Protein 6NRQ (pdb70)

CATH classification: 2.60.40.10

Structure (mmCIF, N/CA/C/O backbone):
data_6NRQ
#
_entry.id   6NRQ
#
_cell.length_a   51.011
_cell.length_b   53.551
_cell.length_c   56.685
_cell.angle_alpha   119.68
_cell.angle_beta   103.77
_cell.angle_gamma   92.88
#
_symmetry.space_group_name_H-M   'P 1'
#
loop_
_entity.id
_entity.type
_entity.pdbx_description
1 polymer 'Defective proboscis extension response 10, isoform A'
2 polymer 'Dpr-interacting protein alpha, isoform A'
3 branched alpha-L-fucopyranose-(1-3)-[2-acetamido-2-deoxy-beta-D-glucopyranose-(1-4)][alpha-L-fucopyranose-(1-6)]2-acetamido-2-deoxy-beta-D-glucopyranose
4 branched alpha-D-mannopyranose-(1-3)-beta-D-mannopyranose-(1-4)-2-acetamido-2-deoxy-beta-D-glucopyranose-(1-4)-[alpha-L-fucopyranose-(1-3)][alpha-L-fucopyranose-(1-6)]2-acetamido-2-deoxy-beta-D-glucopyranose
5 non-polymer GLYCEROL
6 non-polymer 2-acetamido-2-deoxy-beta-D-glucopyranose
7 water water
#
loop_
_atom_site.group_PDB
_atom_site.id
_atom_site.type_symbol
_atom_site.label_atom_id
_atom_site.label_alt_id
_atom_site.label_comp_id
_atom_site.label_asym_id
_atom_site.label_entity_id
_atom_site.label_seq_id
_atom_site.pdbx_PDB_ins_code
_atom_site.Cartn_x
_atom_site.Cartn_y
_atom_site.Cartn_z
_atom_site.occupancy
_atom_site.B_iso_or_equiv
_atom_site.auth_seq_id
_atom_site.auth_comp_id
_atom_site.auth_asym_id
_atom_site.auth_atom_id
_atom_site.pdbx_PDB_model_num
ATOM 1 N N . GLY A 1 1 ? 5.614 -11.535 36.865 1.00 87.17 48 GLY A N 1
ATOM 2 C CA . GLY A 1 1 ? 4.862 -11.572 35.625 1.00 85.58 48 GLY A CA 1
ATOM 3 C C . GLY A 1 1 ? 3.938 -12.770 35.504 1.00 87.81 48 GLY A C 1
ATOM 4 O O . GLY A 1 1 ? 3.634 -13.445 36.490 1.00 89.58 48 GLY A O 1
ATOM 5 N N . SER A 1 2 ? 3.489 -13.027 34.278 1.00 87.47 49 SER A N 1
ATOM 6 C CA . SER A 1 2 ? 2.651 -14.185 34.002 1.00 87.36 49 SER A CA 1
ATOM 7 C C . SER A 1 2 ? 3.444 -15.472 34.214 1.00 81.68 49 SER A C 1
ATOM 8 O O . SER A 1 2 ? 4.649 -15.524 33.953 1.00 79.93 49 SER A O 1
ATOM 11 N N . TRP A 1 3 ? 2.765 -16.509 34.711 1.00 79.19 50 TRP A N 1
ATOM 12 C CA . TRP A 1 3 ? 3.419 -17.796 34.923 1.00 72.41 50 TRP A CA 1
ATOM 13 C C . TRP A 1 3 ? 3.960 -18.335 33.603 1.00 70.78 50 TRP A C 1
ATOM 14 O O . TRP A 1 3 ? 3.249 -18.393 32.596 1.00 71.92 50 TRP A O 1
ATOM 25 N N . ASN A 1 4 ? 5.231 -18.713 33.611 1.00 68.10 51 ASN A N 1
ATOM 26 C CA . ASN A 1 4 ? 5.901 -19.262 32.445 1.00 72.47 51 ASN A CA 1
ATOM 27 C C . ASN A 1 4 ? 6.405 -20.663 32.750 1.00 67.20 51 ASN A C 1
ATOM 28 O O . ASN A 1 4 ? 6.680 -21.001 33.904 1.00 82.86 51 ASN A O 1
ATOM 33 N N . GLU A 1 5 ? 6.506 -21.479 31.711 1.00 56.15 52 GLU A N 1
ATOM 34 C CA . GLU A 1 5 ? 7.236 -22.724 31.885 1.00 61.33 52 GLU A CA 1
ATOM 35 C C . GLU A 1 5 ? 8.734 -22.443 31.831 1.00 57.00 52 GLU A C 1
ATOM 36 O O . GLU A 1 5 ? 9.165 -21.449 31.239 1.00 45.33 52 GLU A O 1
ATOM 42 N N . PRO A 1 6 ? 9.549 -23.283 32.463 1.00 46.49 53 PRO A N 1
ATOM 43 C CA . PRO A 1 6 ? 10.972 -22.970 32.562 1.00 42.27 53 PRO A CA 1
ATOM 44 C C . PRO A 1 6 ? 11.676 -23.148 31.229 1.00 39.41 53 PRO A C 1
ATOM 45 O O . PRO A 1 6 ? 11.275 -23.954 30.387 1.00 40.52 53 PRO A O 1
ATOM 49 N N . TYR A 1 7 ? 12.752 -22.394 31.051 1.00 36.25 54 TYR A N 1
ATOM 50 C CA . TYR A 1 7 ? 13.545 -22.528 29.840 1.00 42.17 54 TYR A CA 1
ATOM 51 C C . TYR A 1 7 ? 15.008 -22.292 30.167 1.00 40.61 54 TYR A C 1
ATOM 52 O O . TYR A 1 7 ? 15.343 -21.680 31.184 1.00 36.79 54 TYR A O 1
ATOM 61 N N . PHE A 1 8 ? 15.873 -22.790 29.284 1.00 29.40 55 PHE A N 1
ATOM 62 C CA . PHE A 1 8 ? 17.317 -22.749 29.478 1.00 27.20 55 PHE A CA 1
ATOM 63 C C . PHE A 1 8 ? 17.925 -21.470 28.926 1.00 35.04 55 PHE A C 1
ATOM 64 O O . PHE A 1 8 ? 17.438 -20.890 27.946 1.00 32.56 55 PHE A O 1
ATOM 72 N N . ASP A 1 9 ? 18.994 -21.024 29.573 1.00 28.70 56 ASP A N 1
ATOM 73 C CA . ASP A 1 9 ? 19.878 -20.052 28.943 1.00 30.51 56 ASP A CA 1
ATOM 74 C C . ASP A 1 9 ? 20.669 -20.788 27.872 1.00 33.18 56 ASP A C 1
ATOM 75 O O . ASP A 1 9 ? 21.573 -21.574 28.187 1.00 33.49 56 ASP A O 1
ATOM 80 N N . LEU A 1 10 ? 20.339 -20.532 26.614 1.00 29.25 57 LEU A N 1
ATOM 81 C CA . LEU A 1 10 ? 20.923 -21.283 25.509 1.00 30.60 57 LEU A CA 1
ATOM 82 C C . LEU A 1 10 ? 22.346 -20.844 25.175 1.00 28.85 57 LEU A C 1
ATOM 83 O O . LEU A 1 10 ? 22.930 -21.392 24.233 1.00 30.91 57 LEU A O 1
ATOM 88 N N . THR A 1 11 ? 22.921 -19.889 25.913 1.00 31.37 58 THR A N 1
ATOM 89 C CA . THR A 1 11 ? 24.300 -19.465 25.687 1.00 33.74 58 THR A CA 1
ATOM 90 C C . THR A 1 11 ? 25.286 -20.170 26.601 1.00 34.01 58 THR A C 1
ATOM 91 O O . THR A 1 11 ? 26.481 -19.875 26.541 1.00 34.95 58 THR A O 1
ATOM 95 N N . MET A 1 12 ? 24.818 -21.045 27.471 1.00 32.61 59 MET A N 1
ATOM 96 C CA . MET A 1 12 ? 25.736 -21.733 28.363 1.00 31.92 59 MET A CA 1
ATOM 97 C C . MET A 1 12 ? 26.605 -22.690 27.549 1.00 32.08 59 MET A C 1
ATOM 98 O O . MET A 1 12 ? 26.125 -23.301 26.594 1.00 29.08 59 MET A O 1
ATOM 103 N N . PRO A 1 13 ? 27.883 -22.831 27.895 1.00 34.42 60 PRO A N 1
ATOM 104 C CA . PRO A 1 13 ? 28.760 -23.710 27.108 1.00 36.04 60 PRO A CA 1
ATOM 105 C C . PRO A 1 13 ? 28.261 -25.144 27.123 1.00 30.10 60 PRO A C 1
ATOM 106 O O . PRO A 1 13 ? 27.759 -25.644 28.131 1.00 31.71 60 PRO A O 1
ATOM 110 N N . ARG A 1 14 ? 28.392 -25.806 25.980 1.00 27.80 61 ARG A N 1
ATOM 111 C CA . ARG A 1 14 ? 27.969 -27.192 25.837 1.00 25.18 61 ARG A CA 1
ATOM 112 C C . ARG A 1 14 ? 29.140 -28.136 25.608 1.00 29.91 61 ARG A C 1
ATOM 113 O O . ARG A 1 14 ? 28.931 -29.338 25.399 1.00 30.45 61 ARG A O 1
ATOM 121 N N . ASN A 1 15 ? 30.363 -27.615 25.625 1.00 27.33 62 ASN A N 1
ATOM 122 C CA . ASN A 1 15 ? 31.567 -28.408 25.406 1.00 32.18 62 ASN A CA 1
ATOM 123 C C . ASN A 1 15 ? 32.601 -27.847 26.366 1.00 35.36 62 ASN A C 1
ATOM 124 O O . ASN A 1 15 ? 33.070 -26.718 26.194 1.00 36.22 62 ASN A O 1
ATOM 129 N N . ILE A 1 16 ? 32.913 -28.615 27.393 1.00 32.75 63 ILE A N 1
ATOM 130 C CA . ILE A 1 16 ? 33.712 -28.150 28.518 1.00 35.67 63 ILE A CA 1
ATOM 131 C C . ILE A 1 16 ? 34.905 -29.077 28.650 1.00 33.08 63 ILE A C 1
ATOM 132 O O . ILE A 1 16 ? 34.771 -30.289 28.456 1.00 33.52 63 ILE A O 1
ATOM 137 N N . THR A 1 17 ? 36.071 -28.509 28.955 1.00 37.52 64 THR A N 1
ATOM 138 C CA . THR A 1 17 ? 37.280 -29.287 29.170 1.00 40.67 64 THR A CA 1
ATOM 139 C C . THR A 1 17 ? 37.879 -28.936 30.522 1.00 42.99 64 THR A C 1
ATOM 140 O O . THR A 1 17 ? 37.994 -27.757 30.868 1.00 43.69 64 THR A O 1
ATOM 144 N N . SER A 1 18 ? 38.275 -29.964 31.277 1.00 41.61 65 SER A N 1
ATOM 145 C CA . SER A 1 18 ? 38.756 -29.763 32.637 1.00 39.71 65 SER A CA 1
ATOM 146 C C . SER A 1 18 ? 39.839 -30.785 32.950 1.00 39.43 65 SER A C 1
ATOM 147 O O . SER A 1 18 ? 39.988 -31.794 32.253 1.00 38.32 65 SER A O 1
ATOM 150 N N . LEU A 1 19 ? 40.581 -30.524 34.028 1.00 44.90 66 LEU A N 1
ATOM 151 C CA . LEU A 1 19 ? 41.801 -31.267 34.326 1.00 44.19 66 LEU A CA 1
ATOM 152 C C . LEU A 1 19 ? 41.544 -32.464 35.236 1.00 46.38 66 LEU A C 1
ATOM 153 O O . LEU A 1 19 ? 40.750 -32.394 36.181 1.00 44.78 66 LEU A O 1
ATOM 158 N N . VAL A 1 20 ? 42.216 -33.573 34.916 1.00 47.56 67 VAL A N 1
ATOM 159 C CA . VAL A 1 20 ? 42.264 -34.735 35.789 1.00 49.86 67 VAL A CA 1
ATOM 160 C C . VAL A 1 20 ? 42.642 -34.283 37.187 1.00 45.94 67 VAL A C 1
ATOM 161 O O . VAL A 1 20 ? 43.547 -33.462 37.362 1.00 46.50 67 VAL A O 1
ATOM 165 N N . GLY A 1 21 ? 41.937 -34.798 38.191 1.00 47.50 68 GLY A N 1
ATOM 166 C CA . GLY A 1 21 ? 42.271 -34.499 39.568 1.00 48.40 68 GLY A CA 1
ATOM 167 C C . GLY A 1 21 ? 41.723 -33.193 40.100 1.00 45.77 68 GLY A C 1
ATOM 168 O O . GLY A 1 21 ? 41.852 -32.936 41.302 1.00 49.47 68 GLY A O 1
ATOM 169 N N . LYS A 1 22 ? 41.137 -32.349 39.254 1.00 42.20 69 LYS A N 1
ATOM 170 C CA . LYS A 1 22 ? 40.514 -31.106 39.684 1.00 43.20 69 LYS A CA 1
ATOM 171 C C . LYS A 1 22 ? 39.000 -31.222 39.547 1.00 40.07 69 LYS A C 1
ATOM 172 O O . LYS A 1 22 ? 38.479 -32.143 38.918 1.00 39.82 69 LYS A O 1
ATOM 178 N N . SER A 1 23 ? 38.291 -30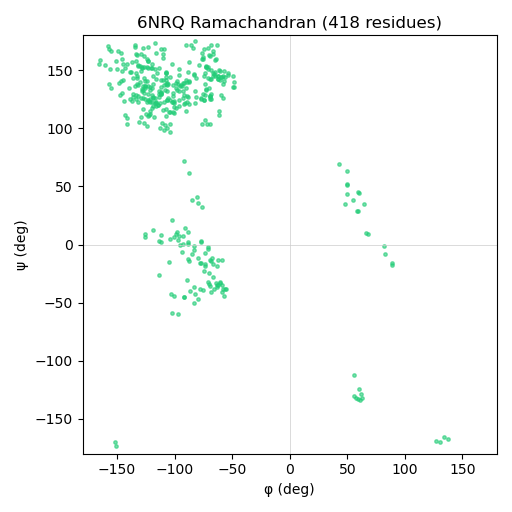.264 40.132 1.00 38.24 70 SER A N 1
ATOM 179 C CA . SER A 1 23 ? 36.844 -30.248 40.010 1.00 37.27 70 SER A CA 1
ATOM 180 C C . SER A 1 23 ? 36.478 -29.819 38.597 1.00 38.71 70 SER A C 1
ATOM 181 O O . SER A 1 23 ? 37.075 -28.887 38.046 1.00 41.30 70 SER A O 1
ATOM 184 N N . ALA A 1 24 ? 35.546 -30.540 37.995 1.00 35.31 71 ALA A N 1
ATOM 185 C CA . ALA A 1 24 ? 34.895 -30.115 36.762 1.00 34.88 71 ALA A CA 1
ATOM 186 C C . ALA A 1 24 ? 33.550 -29.501 37.116 1.00 35.34 71 ALA A C 1
ATOM 187 O O . ALA A 1 24 ? 32.811 -30.049 37.942 1.00 38.11 71 ALA A O 1
ATOM 189 N N . TYR A 1 25 ? 33.239 -28.357 36.507 1.00 30.82 72 TYR A N 1
ATOM 190 C CA . TYR A 1 25 ? 31.981 -27.658 36.760 1.00 32.72 72 TYR A CA 1
ATOM 191 C C . TYR A 1 25 ? 31.175 -27.622 35.470 1.00 33.18 72 TYR A C 1
ATOM 192 O O . TYR A 1 25 ? 31.658 -27.120 34.453 1.00 32.88 72 TYR A O 1
ATOM 201 N N . LEU A 1 26 ? 29.972 -28.175 35.510 1.00 30.80 73 LEU A N 1
ATOM 202 C CA . LEU A 1 26 ? 29.056 -28.165 34.376 1.00 33.61 73 LEU A CA 1
ATOM 203 C C . LEU A 1 26 ? 27.876 -27.281 34.742 1.00 36.46 73 LEU A C 1
ATOM 204 O O . LEU A 1 26 ? 27.192 -27.539 35.740 1.00 31.70 73 LEU A O 1
ATOM 209 N N . GLY A 1 27 ? 27.640 -26.250 33.942 1.00 36.32 74 GLY A N 1
ATOM 210 C CA . GLY A 1 27 ? 26.674 -25.216 34.263 1.00 33.15 74 GLY A CA 1
ATOM 211 C C . GLY A 1 27 ? 25.386 -25.343 33.469 1.00 33.55 74 GLY A C 1
ATOM 212 O O . GLY A 1 27 ? 25.397 -25.687 32.288 1.00 31.84 74 GLY A O 1
ATOM 213 N N . CYS A 1 28 ? 24.288 -25.012 34.131 1.00 29.18 75 CYS A N 1
ATOM 214 C CA . CYS A 1 28 ? 22.955 -25.053 33.557 1.00 38.74 75 CYS A CA 1
ATOM 215 C C . CYS A 1 28 ? 22.186 -23.874 34.136 1.00 32.04 75 CYS A C 1
ATOM 216 O O . CYS A 1 28 ? 22.123 -23.750 35.361 1.00 31.06 75 CYS A O 1
ATOM 219 N N . ARG A 1 29 ? 21.635 -22.988 33.297 1.00 29.03 76 ARG A N 1
ATOM 220 C CA . ARG A 1 29 ? 20.850 -21.867 33.822 1.00 26.55 76 ARG A CA 1
ATOM 221 C C . ARG A 1 29 ? 19.392 -22.011 33.392 1.00 36.36 76 ARG A C 1
ATOM 222 O O . ARG A 1 29 ? 19.090 -22.026 32.194 1.00 32.21 76 ARG A O 1
ATOM 230 N N . VAL A 1 30 ? 18.495 -22.104 34.368 1.00 38.62 77 VAL A N 1
ATOM 231 C CA . VAL A 1 30 ? 17.070 -22.322 34.119 1.00 33.77 77 VAL A CA 1
ATOM 232 C C . VAL A 1 30 ? 16.302 -21.108 34.619 1.00 33.21 77 VAL A C 1
ATOM 233 O O . VAL A 1 30 ? 16.410 -20.741 35.792 1.00 35.15 77 VAL A O 1
ATOM 237 N N . LYS A 1 31 ? 15.544 -20.478 33.729 1.00 31.53 78 LYS A N 1
ATOM 238 C CA . LYS A 1 31 ? 14.692 -19.350 34.080 1.00 36.70 78 LYS A CA 1
ATOM 239 C C . LYS A 1 31 ? 13.269 -19.833 34.345 1.00 40.75 78 LYS A C 1
ATOM 240 O O . LYS A 1 31 ? 12.791 -20.773 33.710 1.00 37.17 78 LYS A O 1
ATOM 246 N N . HIS A 1 32 ? 12.594 -19.184 35.291 1.00 41.80 79 HIS A N 1
ATOM 247 C CA . HIS A 1 32 ? 11.191 -19.485 35.582 1.00 45.98 79 HIS A CA 1
ATOM 248 C C . HIS A 1 32 ? 11.000 -20.945 35.992 1.00 43.70 79 HIS A C 1
ATOM 249 O O . HIS A 1 32 ? 10.089 -21.629 35.518 1.00 41.17 79 HIS A O 1
ATOM 256 N N . LEU A 1 33 ? 11.877 -21.430 36.875 1.00 43.29 80 LEU A N 1
ATOM 257 C CA . LEU A 1 33 ? 11.802 -22.834 37.278 1.00 39.05 80 LEU A CA 1
ATOM 258 C C . LEU A 1 33 ? 10.444 -23.171 37.885 1.00 39.94 80 LEU A C 1
ATOM 259 O O . LEU A 1 33 ? 9.913 -24.264 37.661 1.00 41.63 80 LEU A O 1
ATOM 264 N N . GLY A 1 34 ? 9.870 -22.252 38.658 1.00 39.13 81 GLY A N 1
ATOM 265 C CA . GLY A 1 34 ? 8.577 -22.516 39.263 1.00 40.95 81 GLY A CA 1
ATOM 266 C C . GLY A 1 34 ? 8.648 -23.705 40.197 1.00 45.63 81 GLY A C 1
ATOM 267 O O . GLY A 1 34 ? 9.524 -23.792 41.067 1.00 43.23 81 GLY A O 1
ATOM 268 N N . ASN A 1 35 ? 7.729 -24.650 40.001 1.00 42.76 82 ASN A N 1
ATOM 269 C CA . ASN A 1 35 ? 7.608 -25.833 40.844 1.00 36.80 82 ASN A CA 1
ATOM 270 C C . ASN A 1 35 ? 8.323 -27.048 40.272 1.00 32.19 82 ASN A C 1
ATOM 271 O O . ASN A 1 35 ? 8.165 -28.148 40.804 1.00 40.55 82 ASN A O 1
ATOM 276 N N . LYS A 1 36 ? 9.079 -26.882 39.193 1.00 29.64 83 LYS A N 1
ATOM 277 C CA . LYS A 1 36 ? 9.813 -27.983 38.600 1.00 29.65 83 LYS A CA 1
ATOM 278 C C . LYS A 1 36 ? 11.129 -28.187 39.348 1.00 28.56 83 LYS A C 1
ATOM 279 O O . LYS A 1 36 ? 11.480 -27.438 40.257 1.00 32.20 83 LYS A O 1
ATOM 285 N N . THR A 1 37 ? 11.855 -29.222 38.966 1.00 25.77 84 THR A N 1
ATOM 286 C CA . THR A 1 37 ? 13.194 -29.438 39.497 1.00 33.38 84 THR A CA 1
ATOM 287 C C . THR A 1 37 ? 14.189 -29.524 38.349 1.00 33.05 84 THR A C 1
ATOM 288 O O . THR A 1 37 ? 13.827 -29.775 37.198 1.00 30.66 84 THR A O 1
ATOM 292 N N . VAL A 1 38 ? 15.458 -29.303 38.678 1.00 27.06 85 VAL A N 1
ATOM 293 C CA . VAL A 1 38 ? 16.552 -29.391 37.725 1.00 28.21 85 VAL A CA 1
ATOM 294 C C . VAL A 1 38 ? 17.437 -30.553 38.131 1.00 29.83 85 VAL A C 1
ATOM 295 O O . VAL A 1 38 ? 17.995 -30.564 39.237 1.00 29.88 85 VAL A O 1
ATOM 299 N N . ALA A 1 39 ? 17.580 -31.528 37.237 1.00 27.73 86 ALA A N 1
ATOM 300 C CA . ALA A 1 39 ? 18.348 -32.732 37.533 1.00 29.73 86 ALA A CA 1
ATOM 301 C C . ALA A 1 39 ? 19.553 -32.854 36.609 1.00 28.84 86 ALA A C 1
ATOM 302 O O . ALA A 1 39 ? 19.527 -32.397 35.463 1.00 27.25 86 ALA A O 1
ATOM 304 N N . TRP A 1 40 ? 20.618 -33.490 37.105 1.00 24.79 87 TRP A N 1
ATOM 305 C CA . TRP A 1 40 ? 21.766 -33.830 36.277 1.00 24.05 87 TRP A CA 1
ATOM 306 C C . TRP A 1 40 ? 21.876 -35.341 36.145 1.00 25.46 87 TRP A C 1
ATOM 307 O O . TRP A 1 40 ? 21.827 -36.070 37.150 1.00 25.21 87 TRP A O 1
ATOM 318 N N . ILE A 1 41 ? 22.060 -35.801 34.906 1.00 22.75 88 ILE A N 1
ATOM 319 C CA . ILE A 1 41 ? 22.078 -37.218 34.560 1.00 26.50 88 ILE A CA 1
ATOM 320 C C . ILE A 1 41 ? 23.280 -37.486 33.672 1.00 26.67 88 ILE A C 1
ATOM 321 O O . ILE A 1 41 ? 23.658 -36.650 32.845 1.00 29.29 88 ILE A O 1
ATOM 326 N N . ARG A 1 42 ? 23.881 -38.663 33.835 1.00 26.36 89 ARG A N 1
ATOM 327 C CA . ARG A 1 42 ? 25.055 -39.053 33.069 1.00 25.91 89 ARG A CA 1
ATOM 328 C C . ARG A 1 42 ? 24.594 -39.893 31.878 1.00 32.53 89 ARG A C 1
ATOM 329 O O . ARG A 1 42 ? 23.894 -40.896 32.064 1.00 27.56 89 ARG A O 1
ATOM 337 N N . HIS A 1 43 ? 24.964 -39.475 30.654 1.00 27.61 90 HIS A N 1
ATOM 338 C CA . HIS A 1 43 ? 24.391 -40.105 29.465 1.00 27.08 90 HIS A CA 1
ATOM 339 C C . HIS A 1 43 ? 24.865 -41.536 29.284 1.00 29.34 90 HIS A C 1
ATOM 340 O O . HIS A 1 43 ? 24.105 -42.383 28.804 1.00 36.59 90 HIS A O 1
ATOM 347 N N . ARG A 1 44 ? 26.117 -41.830 29.620 1.00 28.47 91 ARG A N 1
ATOM 348 C CA . ARG A 1 44 ? 26.658 -43.111 29.168 1.00 31.19 91 ARG A CA 1
ATOM 349 C C . ARG A 1 44 ? 25.916 -44.291 29.783 1.00 31.93 91 ARG A C 1
ATOM 350 O O . ARG A 1 44 ? 25.765 -45.333 29.135 1.00 32.81 91 ARG A O 1
ATOM 358 N N . ASP A 1 45 ? 25.431 -44.152 31.018 1.00 29.93 92 ASP A N 1
ATOM 359 C CA . ASP A 1 45 ? 24.686 -45.228 31.656 1.00 30.68 92 ASP A CA 1
ATOM 360 C C . ASP A 1 45 ? 23.322 -44.772 32.163 1.00 29.32 92 ASP A C 1
ATOM 361 O O . ASP A 1 45 ? 22.618 -45.563 32.802 1.00 34.26 92 ASP A O 1
ATOM 366 N N . LEU A 1 46 ? 22.914 -43.536 31.866 1.00 27.00 93 LEU A N 1
ATOM 367 C CA . LEU A 1 46 ? 21.659 -42.956 32.370 1.00 27.64 93 LEU A CA 1
ATOM 368 C C . LEU A 1 46 ? 21.616 -42.914 33.899 1.00 30.29 93 LEU A C 1
ATOM 369 O O . LEU A 1 46 ? 20.533 -42.947 34.501 1.00 30.04 93 LEU A O 1
ATOM 374 N N . HIS A 1 47 ? 22.778 -42.804 34.553 1.00 29.86 94 HIS A N 1
ATOM 375 C CA . HIS A 1 47 ? 22.787 -42.713 36.013 1.00 26.25 94 HIS A CA 1
ATOM 376 C C . HIS A 1 47 ? 22.317 -41.327 36.434 1.00 21.53 94 HIS A C 1
ATOM 377 O O . HIS A 1 47 ? 22.882 -40.312 36.001 1.00 24.84 94 HIS A O 1
ATOM 384 N N . ILE A 1 48 ? 21.283 -41.286 37.275 1.00 23.39 95 ILE A N 1
ATOM 385 C CA . ILE A 1 48 ? 20.858 -40.042 37.909 1.00 23.40 95 ILE A CA 1
ATOM 386 C C . ILE A 1 48 ? 21.924 -39.595 38.896 1.00 29.01 95 ILE A C 1
ATOM 387 O O . ILE A 1 48 ? 22.361 -40.379 39.754 1.00 30.48 95 ILE A O 1
ATOM 392 N N . LEU A 1 49 ? 22.339 -38.325 38.802 1.00 24.47 96 LEU A N 1
ATOM 393 C CA . LEU A 1 49 ? 23.370 -37.807 39.709 1.00 30.17 96 LEU A CA 1
ATOM 394 C C . LEU A 1 49 ? 22.761 -36.950 40.811 1.00 31.00 96 LEU A C 1
ATOM 395 O O . LEU A 1 49 ? 22.901 -37.263 41.996 1.00 24.76 96 LEU A O 1
ATOM 400 N N . THR A 1 50 ? 22.057 -35.883 40.436 1.00 25.41 97 THR A N 1
ATOM 401 C CA . THR A 1 50 ? 21.486 -34.931 41.378 1.00 27.91 97 THR A CA 1
ATOM 402 C C . THR A 1 50 ? 20.088 -34.531 40.914 1.00 29.21 97 THR A C 1
ATOM 403 O O . THR A 1 50 ? 19.799 -34.509 39.716 1.00 28.65 97 THR A O 1
ATOM 407 N N . VAL A 1 51 ? 19.216 -34.232 41.873 1.00 25.61 98 VAL A N 1
ATOM 408 C CA . VAL A 1 51 ? 17.924 -33.602 41.596 1.00 26.71 98 VAL A CA 1
ATOM 409 C C . VAL A 1 51 ? 17.834 -32.382 42.496 1.00 30.33 98 VAL A C 1
ATOM 410 O O . VAL A 1 51 ? 17.837 -32.520 43.724 1.00 33.40 98 VAL A O 1
ATOM 414 N N . GLY A 1 52 ? 17.770 -31.194 41.894 1.00 25.66 99 GLY A N 1
ATOM 415 C CA . GLY A 1 52 ? 17.992 -29.994 42.692 1.00 29.37 99 GLY A CA 1
ATOM 416 C C . GLY A 1 52 ? 19.375 -30.099 43.336 1.00 31.24 99 GLY A C 1
ATOM 417 O O . GLY A 1 52 ? 20.364 -30.436 42.677 1.00 28.95 99 GLY A O 1
ATOM 418 N N . THR A 1 53 ? 19.456 -29.837 44.641 1.00 32.80 100 THR A N 1
ATOM 419 C CA . THR A 1 53 ? 20.715 -29.980 45.363 1.00 32.98 100 THR A CA 1
ATOM 420 C C . THR A 1 53 ? 20.810 -31.302 46.115 1.00 35.54 100 THR A C 1
ATOM 421 O O . THR A 1 53 ? 21.739 -31.482 46.912 1.00 32.15 100 THR A O 1
ATOM 425 N N . TYR A 1 54 ? 19.866 -32.217 45.889 1.00 33.27 101 TYR A N 1
ATOM 426 C CA . TYR A 1 54 ? 19.921 -33.564 46.450 1.00 34.30 101 TYR A CA 1
ATOM 427 C C . TYR A 1 54 ? 20.812 -34.444 45.585 1.00 34.72 101 TYR A C 1
ATOM 428 O O . TYR A 1 54 ? 20.659 -34.472 44.361 1.00 28.38 101 TYR A O 1
ATOM 437 N N . THR A 1 55 ? 21.736 -35.173 46.210 1.00 31.54 102 THR A N 1
ATOM 438 C CA . THR A 1 55 ? 22.615 -36.076 45.473 1.00 28.25 102 THR A CA 1
ATOM 439 C C . THR A 1 55 ? 22.064 -37.494 45.571 1.00 32.59 102 THR A C 1
ATOM 440 O O . THR A 1 55 ? 21.957 -38.046 46.673 1.00 29.37 102 THR A O 1
ATOM 444 N N . TYR A 1 56 ? 21.693 -38.069 44.419 1.00 28.34 103 TYR A N 1
ATOM 445 C CA . TYR A 1 56 ? 21.232 -39.455 44.376 1.00 25.87 103 TYR A CA 1
ATOM 446 C C . TYR A 1 56 ? 22.404 -40.434 44.309 1.00 27.85 103 TYR A C 1
ATOM 447 O O . TYR A 1 56 ? 22.473 -41.388 45.095 1.00 30.47 103 TYR A O 1
ATOM 456 N N . THR A 1 57 ? 23.340 -40.204 43.386 1.00 25.38 104 THR A N 1
ATOM 457 C CA . THR A 1 57 ? 24.513 -41.058 43.285 1.00 27.87 104 THR A CA 1
ATOM 458 C C . THR A 1 57 ? 25.223 -41.148 44.632 1.00 30.00 104 THR A C 1
ATOM 459 O O . THR A 1 57 ? 25.212 -40.208 45.433 1.00 29.82 104 THR A O 1
ATOM 463 N N . THR A 1 58 ? 25.796 -42.312 44.915 1.00 26.39 105 THR A N 1
ATOM 464 C CA . THR A 1 58 ? 26.659 -42.441 46.092 1.00 27.49 105 THR A CA 1
ATOM 465 C C . THR A 1 58 ? 28.134 -42.311 45.738 1.00 29.83 105 THR A C 1
ATOM 466 O O . THR A 1 58 ? 28.987 -42.449 46.617 1.00 31.33 105 THR A O 1
ATOM 470 N N . ASP A 1 59 ? 28.459 -42.024 44.482 1.00 32.19 106 ASP A N 1
ATOM 471 C CA . ASP A 1 59 ? 29.792 -41.516 44.163 1.00 40.70 106 ASP A CA 1
ATOM 472 C C . ASP A 1 59 ? 29.865 -40.113 44.748 1.00 35.54 106 ASP A C 1
ATOM 473 O O . ASP A 1 59 ? 29.279 -39.167 44.209 1.00 35.41 106 ASP A O 1
ATOM 478 N N . GLN A 1 60 ? 30.566 -39.980 45.872 1.00 31.83 107 GLN A N 1
ATOM 479 C CA . GLN A 1 60 ? 30.517 -38.749 46.652 1.00 29.96 107 GLN A CA 1
ATOM 480 C C . GLN A 1 60 ? 31.220 -37.585 45.972 1.00 32.51 107 GLN A C 1
ATOM 481 O O . GLN A 1 60 ? 31.222 -36.481 46.527 1.00 34.30 107 GLN A O 1
ATOM 487 N N . ARG A 1 61 ? 31.821 -37.791 44.799 1.00 29.16 108 ARG A N 1
ATOM 488 C CA . ARG A 1 61 ? 32.450 -36.684 44.083 1.00 30.70 108 ARG A CA 1
ATOM 489 C C . ARG A 1 61 ? 31.437 -35.739 43.433 1.00 34.35 108 ARG A C 1
ATOM 490 O O . ARG A 1 61 ? 31.795 -34.603 43.096 1.00 35.47 108 ARG A O 1
ATOM 498 N N . PHE A 1 62 ? 30.194 -36.169 43.245 1.00 30.63 109 PHE A N 1
ATOM 499 C CA . PHE A 1 62 ? 29.197 -35.359 42.558 1.00 32.73 109 PHE A CA 1
ATOM 500 C C . PHE A 1 62 ? 28.437 -34.494 43.551 1.00 36.05 109 PHE A C 1
ATOM 501 O O . PHE A 1 62 ? 27.984 -34.987 44.593 1.00 37.76 109 PHE A O 1
ATOM 509 N N . GLN A 1 63 ? 28.262 -33.218 43.203 1.00 34.03 110 GLN A N 1
ATOM 510 C CA . GLN A 1 63 ? 27.471 -32.307 44.025 1.00 31.89 110 GLN A CA 1
ATOM 511 C C . GLN A 1 63 ? 26.941 -31.196 43.139 1.00 29.88 110 GLN A C 1
ATOM 512 O O . GLN A 1 63 ? 27.691 -30.641 42.332 1.00 32.68 110 GLN A O 1
ATOM 518 N N . THR A 1 64 ? 25.664 -30.862 43.282 1.00 29.51 111 THR A N 1
ATOM 519 C CA . THR A 1 64 ? 25.085 -29.767 42.505 1.00 29.41 111 THR A CA 1
ATOM 520 C C . THR A 1 64 ? 24.758 -28.613 43.438 1.00 34.92 111 THR A C 1
ATOM 521 O O . THR A 1 64 ? 24.191 -28.816 44.519 1.00 32.02 111 THR A O 1
ATOM 525 N N . SER A 1 65 ? 25.185 -27.420 43.046 1.00 36.46 112 SER A N 1
ATOM 526 C CA . SER A 1 65 ? 24.988 -26.211 43.822 1.00 35.47 112 SER A CA 1
ATOM 527 C C . SER A 1 65 ? 24.078 -25.273 43.044 1.00 37.30 112 SER A C 1
ATOM 528 O O . SER A 1 65 ? 24.100 -25.245 41.814 1.00 33.12 112 SER A O 1
ATOM 531 N N . TYR A 1 66 ? 23.281 -24.501 43.766 1.00 38.28 113 TYR A N 1
ATOM 532 C CA . TYR A 1 66 ? 22.372 -23.546 43.154 1.00 41.21 113 TYR A CA 1
ATOM 533 C C . TYR A 1 66 ? 22.892 -22.147 43.438 1.00 45.01 113 TYR A C 1
ATOM 534 O O . TYR A 1 66 ? 23.075 -21.780 44.597 1.00 39.75 113 TYR A O 1
ATOM 543 N N . HIS A 1 67 ? 23.135 -21.377 42.383 1.00 43.66 114 HIS A N 1
ATOM 544 C CA . HIS A 1 67 ? 23.567 -19.987 42.504 1.00 46.06 114 HIS A CA 1
ATOM 545 C C . HIS A 1 67 ? 22.382 -19.110 42.112 1.00 50.72 114 HIS A C 1
ATOM 546 O O . HIS A 1 67 ? 22.114 -18.909 40.924 1.00 50.21 114 HIS A O 1
ATOM 553 N N . ARG A 1 68 ? 21.681 -18.584 43.123 1.00 56.05 115 ARG A N 1
ATOM 554 C CA . ARG A 1 68 ? 20.383 -17.952 42.901 1.00 60.26 115 ARG A CA 1
ATOM 555 C C . ARG A 1 68 ? 20.489 -16.665 42.090 1.00 62.72 115 ARG A C 1
ATOM 556 O O . ARG A 1 68 ? 19.535 -16.297 41.395 1.00 71.86 115 ARG A O 1
ATOM 564 N N . ASP A 1 69 ? 21.622 -15.966 42.165 1.00 57.67 116 ASP A N 1
ATOM 565 C CA . ASP A 1 69 ? 21.740 -14.688 41.476 1.00 61.24 116 ASP A CA 1
ATOM 566 C C . ASP A 1 69 ? 21.798 -14.849 39.965 1.00 60.87 116 ASP A C 1
ATOM 567 O O . ASP A 1 69 ? 21.445 -13.916 39.238 1.00 63.27 116 ASP A O 1
ATOM 572 N N . ILE A 1 70 ? 22.223 -16.013 39.481 1.00 55.58 117 ILE A N 1
ATOM 573 C CA . ILE A 1 70 ? 22.348 -16.289 38.060 1.00 51.88 117 ILE A CA 1
ATOM 574 C C . ILE A 1 70 ? 21.453 -17.441 37.628 1.00 47.08 117 ILE A C 1
ATOM 575 O O . ILE A 1 70 ? 21.615 -17.967 36.523 1.00 39.08 117 ILE A O 1
ATOM 580 N N . ASP A 1 71 ? 20.517 -17.853 38.488 1.00 40.77 118 ASP A N 1
ATOM 581 C CA . ASP A 1 71 ? 19.652 -19.003 38.227 1.00 41.00 118 ASP A CA 1
ATOM 582 C C . ASP A 1 71 ? 20.432 -20.223 37.749 1.00 38.56 118 ASP A C 1
ATOM 583 O O . ASP A 1 71 ? 19.930 -20.992 36.925 1.00 32.47 118 ASP A O 1
ATOM 588 N N . GLU A 1 72 ? 21.657 -20.433 38.242 1.00 36.65 119 GLU A N 1
ATOM 589 C CA . GLU A 1 72 ? 22.476 -21.517 37.721 1.00 31.95 119 GLU A CA 1
ATOM 590 C C . GLU A 1 72 ? 22.464 -22.734 38.645 1.00 34.34 119 GLU A C 1
ATOM 591 O O . GLU A 1 72 ? 22.564 -22.607 39.866 1.00 31.33 119 GLU A O 1
ATOM 597 N N . TRP A 1 73 ? 22.343 -23.917 38.044 1.00 31.39 120 TRP A N 1
ATOM 598 C CA . TRP A 1 73 ? 22.483 -25.197 38.735 1.00 31.55 120 TRP A CA 1
ATOM 599 C C . TRP A 1 73 ? 23.769 -25.810 38.205 1.00 34.55 120 TRP A C 1
ATOM 600 O O . TRP A 1 73 ? 23.804 -26.286 37.067 1.00 35.46 120 TRP A O 1
ATOM 611 N N . THR A 1 74 ? 24.832 -25.777 39.026 1.00 29.91 121 THR A N 1
ATOM 612 C CA . THR A 1 74 ? 26.174 -26.157 38.594 1.00 31.06 121 THR A CA 1
ATOM 613 C C . THR A 1 74 ? 26.504 -27.531 39.162 1.00 31.85 121 THR A C 1
ATOM 614 O O . THR A 1 74 ? 26.628 -27.693 40.382 1.00 30.80 121 THR A O 1
ATOM 618 N N . LEU A 1 75 ? 26.646 -28.516 38.276 1.00 30.47 122 LEU A N 1
ATOM 619 C CA . LEU A 1 75 ? 27.135 -29.830 38.674 1.00 30.35 122 LEU A CA 1
ATOM 620 C C . LEU A 1 75 ? 28.650 -29.775 38.859 1.00 31.06 122 LEU A C 1
ATOM 621 O O . LEU A 1 75 ? 29.377 -29.351 37.956 1.00 33.73 122 LEU A O 1
ATOM 626 N N . GLN A 1 76 ? 29.128 -30.192 40.033 1.00 28.60 123 GLN A N 1
ATOM 627 C CA . GLN A 1 76 ? 30.556 -30.285 40.303 1.00 30.78 123 GLN A CA 1
ATOM 628 C C . GLN A 1 76 ? 30.940 -31.761 40.308 1.00 30.33 123 GLN A C 1
ATOM 629 O O . GLN A 1 76 ? 30.328 -32.559 41.031 1.00 31.95 123 GLN A O 1
ATOM 635 N N . ILE A 1 77 ? 31.913 -32.131 39.476 1.00 27.19 124 ILE A N 1
ATOM 636 C CA . ILE A 1 77 ? 32.535 -33.450 39.554 1.00 30.97 124 ILE A CA 1
ATOM 637 C C . ILE A 1 77 ? 33.895 -33.252 40.216 1.00 34.77 124 ILE A C 1
ATOM 638 O O . ILE A 1 77 ? 34.879 -32.882 39.560 1.00 33.43 124 ILE A O 1
ATOM 643 N N . LYS A 1 78 ? 33.954 -33.480 41.529 1.00 32.93 125 LYS A N 1
ATOM 644 C CA . LYS A 1 78 ? 35.212 -33.336 42.235 1.00 32.69 125 LYS A CA 1
ATOM 645 C C . LYS A 1 78 ? 36.185 -34.402 41.763 1.00 37.46 125 LYS A C 1
ATOM 646 O O . LYS A 1 78 ? 35.782 -35.501 41.371 1.00 33.94 125 LYS A O 1
ATOM 652 N N . TRP A 1 79 ? 37.471 -34.050 41.768 1.00 35.26 126 TRP A N 1
ATOM 653 C CA . TRP A 1 79 ? 38.543 -35.007 41.506 1.00 39.87 126 TRP A CA 1
ATOM 654 C C . TRP A 1 79 ? 38.227 -35.781 40.230 1.00 38.15 126 TRP A C 1
ATOM 655 O O . TRP A 1 79 ? 38.165 -37.012 40.208 1.00 43.76 126 TRP A O 1
ATOM 666 N N . ALA A 1 80 ? 37.948 -35.034 39.165 1.00 34.17 127 ALA A N 1
ATOM 667 C CA . ALA A 1 80 ? 37.461 -35.656 37.950 1.00 33.79 127 ALA A CA 1
ATOM 668 C C . ALA A 1 80 ? 38.537 -36.548 37.341 1.00 34.83 127 ALA A C 1
ATOM 669 O O . ALA A 1 80 ? 39.742 -36.296 37.465 1.00 36.93 127 ALA A O 1
ATOM 671 N N . GLN A 1 81 ? 38.088 -37.628 36.712 1.00 38.28 128 GLN A N 1
ATOM 672 C CA . GLN A 1 81 ? 38.969 -38.593 36.075 1.00 44.59 128 GLN A CA 1
ATOM 673 C C . GLN A 1 81 ? 38.597 -38.721 34.605 1.00 42.05 128 GLN A C 1
ATOM 674 O O . GLN A 1 81 ? 37.561 -38.220 34.151 1.00 38.03 128 GLN A O 1
ATOM 680 N N . GLN A 1 82 ? 39.460 -39.416 33.862 1.00 42.12 129 GLN A N 1
ATOM 681 C CA . GLN A 1 82 ? 39.222 -39.570 32.431 1.00 43.64 129 GLN A CA 1
ATOM 682 C C . GLN A 1 82 ? 37.943 -40.340 32.170 1.00 43.88 129 GLN A C 1
ATOM 683 O O . GLN A 1 82 ? 37.224 -40.050 31.211 1.00 35.94 129 GLN A O 1
ATOM 689 N N . ARG A 1 83 ? 37.646 -41.338 33.008 1.00 44.87 130 ARG A N 1
ATOM 690 C CA . ARG A 1 83 ? 36.389 -42.068 32.865 1.00 42.20 130 ARG A CA 1
ATOM 691 C C . ARG A 1 83 ? 35.157 -41.191 33.065 1.00 35.80 130 ARG A C 1
ATOM 692 O O . ARG A 1 83 ? 34.050 -41.630 32.745 1.00 37.37 130 ARG A O 1
ATOM 700 N N . ASP A 1 84 ? 35.302 -39.980 33.595 1.00 35.02 131 ASP A N 1
ATOM 701 C CA . ASP A 1 84 ? 34.155 -39.104 33.750 1.00 29.84 131 ASP A CA 1
ATOM 702 C C . ASP A 1 84 ? 33.850 -38.298 32.495 1.00 31.45 131 ASP A C 1
ATOM 703 O O . ASP A 1 84 ? 32.832 -37.600 32.462 1.00 29.80 131 ASP A O 1
ATOM 708 N N . ALA A 1 85 ? 34.725 -38.339 31.498 1.00 32.78 132 ALA A N 1
ATOM 709 C CA . ALA A 1 85 ? 34.447 -37.632 30.251 1.00 29.95 132 ALA A CA 1
ATOM 710 C C . ALA A 1 85 ? 33.188 -38.195 29.597 1.00 35.33 132 ALA A C 1
ATOM 711 O O . ALA A 1 85 ? 32.865 -39.377 29.737 1.00 38.85 132 ALA A O 1
ATOM 713 N N . GLY A 1 86 ? 32.483 -37.345 28.872 1.00 31.40 133 GLY A N 1
ATOM 714 C CA . GLY A 1 86 ? 31.315 -37.751 28.127 1.00 27.49 133 GLY A CA 1
ATOM 715 C C . GLY A 1 86 ? 30.199 -36.768 28.345 1.00 25.79 133 GLY A C 1
ATOM 716 O O . GLY A 1 86 ? 30.400 -35.666 28.854 1.00 28.88 133 GLY A O 1
ATOM 717 N N . VAL A 1 87 ? 29.008 -37.158 27.965 1.00 26.65 134 VAL A N 1
ATOM 718 C CA . VAL A 1 87 ? 27.881 -36.231 27.951 1.00 23.40 134 VAL A CA 1
ATOM 719 C C . VAL A 1 87 ? 27.071 -36.346 29.235 1.00 23.94 134 VAL A C 1
ATOM 720 O O . VAL A 1 87 ? 26.746 -37.443 29.701 1.00 28.59 134 VAL A O 1
ATOM 724 N N . TYR A 1 88 ? 26.697 -35.188 29.775 1.00 25.35 135 TYR A N 1
ATOM 725 C CA . TYR A 1 88 ? 25.825 -35.055 30.928 1.00 22.42 135 TYR A CA 1
ATOM 726 C C . TYR A 1 88 ? 24.650 -34.180 30.519 1.00 29.44 135 TYR A C 1
ATOM 727 O O . TYR A 1 88 ? 24.776 -33.343 29.627 1.00 29.78 135 TYR A O 1
ATOM 736 N N . GLU A 1 89 ? 23.509 -34.364 31.171 1.00 22.97 136 GLU A N 1
ATOM 737 C CA . GLU A 1 89 ? 22.299 -33.648 30.784 1.00 28.04 136 GLU A CA 1
ATOM 738 C C . GLU A 1 89 ? 21.728 -32.937 31.994 1.00 26.15 136 GLU A C 1
ATOM 739 O O . GLU A 1 89 ? 21.566 -33.543 33.056 1.00 25.84 136 GLU A O 1
ATOM 745 N N . CYS A 1 90 ? 21.436 -31.655 31.825 1.00 31.01 137 CYS A N 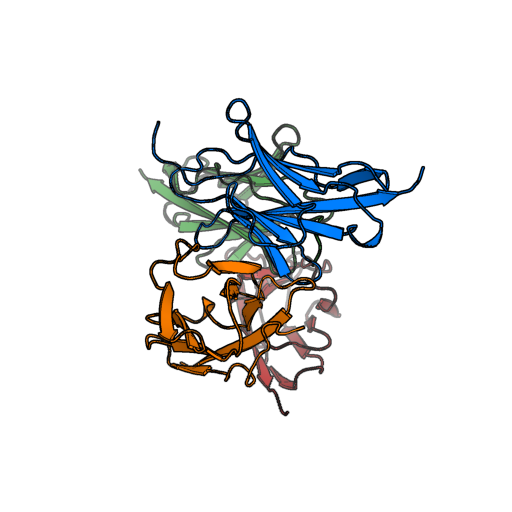1
ATOM 746 C CA . CYS A 1 90 ? 20.599 -30.904 32.745 1.00 33.57 137 CYS A CA 1
ATOM 747 C C . CYS A 1 90 ? 19.144 -31.036 32.302 1.00 29.06 137 CYS A C 1
ATOM 748 O O . CYS A 1 90 ? 18.821 -30.801 31.130 1.00 23.81 137 CYS A O 1
ATOM 751 N N . GLN A 1 91 ? 18.278 -31.433 33.220 1.00 24.11 138 GLN A N 1
ATOM 752 C CA . GLN A 1 91 ? 16.934 -31.876 32.857 1.00 29.01 138 GLN A CA 1
ATOM 753 C C . GLN A 1 91 ? 15.885 -31.191 33.735 1.00 31.12 138 GLN A C 1
ATOM 754 O O . GLN A 1 91 ? 15.926 -31.312 34.964 1.00 28.62 138 GLN A O 1
ATOM 760 N N . ILE A 1 92 ? 14.942 -30.492 33.114 1.00 28.19 139 ILE A N 1
ATOM 761 C CA . ILE A 1 92 ? 13.827 -29.869 33.827 1.00 25.79 139 ILE A CA 1
ATOM 762 C C . ILE A 1 92 ? 12.641 -30.814 33.752 1.00 27.31 139 ILE A C 1
ATOM 763 O O . ILE A 1 92 ? 12.268 -31.262 32.659 1.00 28.31 139 ILE A O 1
ATOM 768 N N . SER A 1 93 ? 12.005 -31.053 34.894 1.00 25.38 140 SER A N 1
ATOM 769 C CA . SER A 1 93 ? 10.951 -32.054 35.035 1.00 26.75 140 SER A CA 1
ATOM 770 C C . SER A 1 93 ? 9.586 -31.661 34.461 1.00 31.43 140 SER A C 1
ATOM 771 O O . SER A 1 93 ? 8.547 -32.092 34.973 1.00 34.08 140 SER A O 1
ATOM 774 N N . THR A 1 94 ? 9.568 -30.868 33.389 1.00 28.93 141 THR A N 1
ATOM 775 C CA . THR A 1 94 ? 8.348 -30.693 32.621 1.00 30.59 141 THR A CA 1
ATOM 776 C C . THR A 1 94 ? 7.964 -31.998 31.927 1.00 31.28 141 THR A C 1
ATOM 777 O O . THR A 1 94 ? 8.762 -32.936 31.821 1.00 34.20 141 THR A O 1
ATOM 781 N N . GLN A 1 95 ? 6.727 -32.035 31.436 1.00 36.05 142 GLN A N 1
ATOM 782 C CA . GLN A 1 95 ? 6.220 -33.114 30.587 1.00 38.11 142 GLN A CA 1
ATOM 783 C C . GLN A 1 95 ? 5.758 -32.511 29.267 1.00 36.85 142 GLN A C 1
ATOM 784 O O . GLN A 1 95 ? 4.783 -31.738 29.259 1.00 38.18 142 GLN A O 1
ATOM 790 N N . PRO A 1 96 ? 6.431 -32.785 28.132 1.00 36.38 143 PRO A N 1
ATOM 791 C CA . PRO A 1 96 ? 7.671 -33.572 28.059 1.00 38.23 143 PRO A CA 1
ATOM 792 C C . PRO A 1 96 ? 8.860 -32.898 28.734 1.00 34.99 143 PRO A C 1
ATOM 793 O O . PRO A 1 96 ? 8.841 -31.699 29.017 1.00 33.73 143 PRO A O 1
ATOM 797 N N . VAL A 1 97 ? 9.900 -33.687 28.998 1.00 31.01 144 VAL A N 1
ATOM 798 C CA . VAL A 1 97 ? 11.068 -33.163 29.672 1.00 27.48 144 VAL A CA 1
ATOM 799 C C . VAL A 1 97 ? 11.812 -32.186 28.762 1.00 32.71 144 VAL A C 1
ATOM 800 O O . VAL A 1 97 ? 11.752 -32.281 27.525 1.00 32.15 144 VAL A O 1
ATOM 804 N N . ARG A 1 98 ? 12.479 -31.205 29.374 1.00 32.59 145 ARG A N 1
ATOM 805 C CA . ARG A 1 98 ? 13.355 -30.266 28.674 1.00 29.62 145 ARG A CA 1
ATOM 806 C C . ARG A 1 98 ? 14.788 -30.517 29.129 1.00 28.81 145 ARG A C 1
ATOM 807 O O . ARG A 1 98 ? 15.050 -30.596 30.333 1.00 30.38 145 ARG A O 1
ATOM 815 N N . SER A 1 99 ? 15.706 -30.674 28.168 1.00 27.40 146 SER A N 1
ATOM 816 C CA . SER A 1 99 ? 17.081 -31.099 28.440 1.00 30.04 146 SER A CA 1
ATOM 817 C C . SER A 1 99 ? 18.073 -30.126 27.826 1.00 32.55 146 SER A C 1
ATOM 818 O O . SER A 1 99 ? 17.853 -29.611 26.720 1.00 29.55 146 SER A O 1
ATOM 821 N N . TYR A 1 100 ? 19.174 -29.895 28.536 1.00 27.31 147 TYR A N 1
ATOM 822 C CA . TYR A 1 100 ? 20.326 -29.160 28.021 1.00 28.95 147 TYR A CA 1
ATOM 823 C C . TYR A 1 100 ? 21.548 -30.067 28.183 1.00 28.66 147 TYR A C 1
ATOM 824 O O . TYR A 1 100 ? 21.956 -30.364 29.311 1.00 27.16 147 TYR A O 1
ATOM 833 N N . SER A 1 101 ? 22.120 -30.536 27.073 1.00 27.15 148 SER A N 1
ATOM 834 C CA . SER A 1 101 ? 23.196 -31.527 27.123 1.00 31.86 148 SER A CA 1
ATOM 835 C C . SER A 1 101 ? 24.567 -30.860 27.004 1.00 26.58 148 SER A C 1
ATOM 836 O O . SER A 1 101 ? 24.786 -30.007 26.137 1.00 29.19 148 SER A O 1
ATOM 839 N N . VAL A 1 102 ? 25.491 -31.251 27.872 1.00 25.57 149 VAL A N 1
ATOM 840 C CA . VAL A 1 102 ? 26.824 -30.653 27.934 1.00 26.08 149 VAL A CA 1
ATOM 841 C C . VAL A 1 102 ? 27.860 -31.772 27.855 1.00 29.12 149 VAL A C 1
ATOM 842 O O . VAL A 1 102 ? 27.799 -32.732 28.634 1.00 30.70 149 VAL A O 1
ATOM 846 N N . ASN A 1 103 ? 28.789 -31.661 26.902 1.00 27.14 150 ASN A N 1
ATOM 847 C CA . ASN A 1 103 ? 29.875 -32.618 26.760 1.00 27.39 150 ASN A CA 1
ATOM 848 C C . ASN A 1 103 ? 31.044 -32.194 27.633 1.00 30.95 150 ASN A C 1
ATOM 849 O O . ASN A 1 103 ? 31.378 -31.006 27.713 1.00 30.02 150 ASN A O 1
ATOM 854 N N . LEU A 1 104 ? 31.683 -33.177 28.262 1.00 32.55 151 LEU A N 1
ATOM 855 C CA . LEU A 1 104 ? 32.803 -32.937 29.158 1.00 34.16 151 LEU A CA 1
ATOM 856 C C . LEU A 1 104 ? 34.013 -33.721 28.680 1.00 34.40 151 LEU A C 1
ATOM 857 O O . LEU A 1 104 ? 33.933 -34.941 28.500 1.00 31.09 151 LEU A O 1
ATOM 862 N N . ASN A 1 105 ? 35.120 -33.020 28.460 1.00 36.47 152 ASN A N 1
ATOM 863 C CA . ASN A 1 105 ? 36.411 -33.629 28.176 1.00 38.19 152 ASN A CA 1
ATOM 864 C C . ASN A 1 105 ? 37.294 -33.483 29.399 1.00 38.50 152 ASN A C 1
ATOM 865 O O . ASN A 1 105 ? 37.322 -32.424 30.035 1.00 37.95 152 ASN A O 1
ATOM 870 N N . ILE A 1 106 ? 38.002 -34.549 29.735 1.00 43.24 153 ILE A N 1
ATOM 871 C CA . ILE A 1 106 ? 38.886 -34.553 30.890 1.00 38.55 153 ILE A CA 1
ATOM 872 C C . ILE A 1 106 ? 40.261 -34.933 30.381 1.00 41.14 153 ILE A C 1
ATOM 873 O O . ILE A 1 106 ? 40.421 -35.987 29.753 1.00 47.96 153 ILE A O 1
ATOM 878 N N . VAL A 1 107 ? 41.246 -34.063 30.626 1.00 43.97 154 VAL A N 1
ATOM 879 C CA . VAL A 1 107 ? 42.579 -34.173 30.055 1.00 45.61 154 VAL A CA 1
ATOM 880 C C . VAL A 1 107 ? 43.612 -33.958 31.156 1.00 48.74 154 VAL A C 1
ATOM 881 O O . VAL A 1 107 ? 43.312 -33.432 32.229 1.00 47.77 154 VAL A O 1
ATOM 885 N N . HIS A 1 108 ? 44.849 -34.348 30.867 1.00 53.52 155 HIS A N 1
ATOM 886 C CA . HIS A 1 108 ? 45.931 -34.107 31.812 1.00 59.22 155 HIS A CA 1
ATOM 887 C C . HIS A 1 108 ? 46.604 -32.759 31.608 1.00 68.86 155 HIS A C 1
ATOM 888 O O . HIS A 1 108 ? 47.090 -32.169 32.580 1.00 76.12 155 HIS A O 1
ATOM 895 N N . HIS A 1 109 ? 46.646 -32.257 30.378 1.00 64.97 156 HIS A N 1
ATOM 896 C CA . HIS A 1 109 ? 47.439 -31.065 30.084 1.00 64.87 156 HIS A CA 1
ATOM 897 C C . HIS A 1 109 ? 46.632 -30.023 29.326 1.00 60.27 156 HIS A C 1
ATOM 898 O O . HIS A 1 109 ? 45.646 -30.349 28.676 1.00 57.52 156 HIS A O 1
ATOM 900 N N . ALA B 2 3 ? 30.307 -57.667 51.310 1.00 81.24 39 ALA B N 1
ATOM 901 C CA . ALA B 2 3 ? 29.441 -56.796 50.512 1.00 75.87 39 ALA B CA 1
ATOM 902 C C . ALA B 2 3 ? 27.990 -57.273 50.493 1.00 80.63 39 ALA B C 1
ATOM 903 O O . ALA B 2 3 ? 27.598 -58.047 49.614 1.00 84.61 39 ALA B O 1
ATOM 905 N N . PHE B 2 4 ? 27.194 -56.813 51.458 1.00 78.78 40 PHE B N 1
ATOM 906 C CA . PHE B 2 4 ? 25.749 -57.062 51.447 1.00 70.35 40 PHE B CA 1
ATOM 907 C C . PHE B 2 4 ? 25.046 -55.967 50.647 1.00 59.74 40 PHE B C 1
ATOM 908 O O . PHE B 2 4 ? 24.217 -55.208 51.144 1.00 61.11 40 PHE B O 1
ATOM 916 N N . GLN B 2 5 ? 25.396 -55.904 49.386 1.00 55.18 41 GLN B N 1
ATOM 917 C CA . GLN B 2 5 ? 24.909 -54.820 48.555 1.00 50.36 41 GLN B CA 1
ATOM 918 C C . GLN B 2 5 ? 23.567 -55.176 47.931 1.00 43.14 41 GLN B C 1
ATOM 919 O O . GLN B 2 5 ? 23.215 -56.352 47.806 1.00 46.54 41 GLN B O 1
ATOM 925 N N . PRO B 2 6 ? 22.786 -54.174 47.539 1.00 40.05 42 PRO B N 1
ATOM 926 C CA . PRO B 2 6 ? 21.536 -54.456 46.829 1.00 38.80 42 PRO B CA 1
ATOM 927 C C . PRO B 2 6 ? 21.801 -55.270 45.578 1.00 44.79 42 PRO B C 1
ATOM 928 O O . PRO B 2 6 ? 22.870 -55.179 44.970 1.00 46.67 42 PRO B O 1
ATOM 932 N N . GLU B 2 7 ? 20.826 -56.091 45.211 1.00 42.58 43 GLU B N 1
ATOM 933 C CA . GLU B 2 7 ? 20.891 -56.794 43.941 1.00 47.81 43 GLU B CA 1
ATOM 934 C C . GLU B 2 7 ? 19.476 -57.025 43.441 1.00 46.07 43 GLU B C 1
ATOM 935 O O . GLU B 2 7 ? 18.536 -57.130 44.231 1.00 41.21 43 GLU B O 1
ATOM 941 N N . PHE B 2 8 ? 19.334 -57.094 42.123 1.00 40.68 44 PHE B N 1
ATOM 942 C CA . PHE B 2 8 ? 18.044 -57.416 41.536 1.00 40.48 44 PHE B CA 1
ATOM 943 C C . PHE B 2 8 ? 17.730 -58.892 41.733 1.00 43.65 44 PHE B C 1
ATOM 944 O O . PHE B 2 8 ? 18.607 -59.753 41.611 1.00 44.93 44 PHE B O 1
ATOM 952 N N . VAL B 2 9 ? 16.474 -59.178 42.069 1.00 44.14 45 VAL B N 1
ATOM 953 C CA . VAL B 2 9 ? 16.019 -60.547 42.303 1.00 46.64 45 VAL B CA 1
ATOM 954 C C . VAL B 2 9 ? 15.581 -61.209 41.007 1.00 50.55 45 VAL B C 1
ATOM 955 O O . VAL B 2 9 ? 15.848 -62.390 40.782 1.00 53.74 45 VAL B O 1
ATOM 959 N N . GLU B 2 10 ? 14.903 -60.474 40.138 1.00 56.43 46 GLU B N 1
ATOM 960 C CA . GLU B 2 10 ? 14.613 -60.999 38.815 1.00 64.36 46 GLU B CA 1
ATOM 961 C C . GLU B 2 10 ? 14.417 -59.828 37.872 1.00 63.27 46 GLU B C 1
ATOM 962 O O . GLU B 2 10 ? 14.271 -58.679 38.296 1.00 61.20 46 GLU B O 1
ATOM 968 N N . SER B 2 11 ? 14.431 -60.141 36.581 1.00 59.02 47 SER B N 1
ATOM 969 C CA . SER B 2 11 ? 14.245 -59.119 35.567 1.00 54.48 47 SER B CA 1
ATOM 970 C C . SER B 2 11 ? 12.907 -58.419 35.747 1.00 50.12 47 SER B C 1
ATOM 971 O O . SER B 2 11 ? 11.915 -59.031 36.155 1.00 52.70 47 SER B O 1
ATOM 974 N N . ILE B 2 12 ? 12.896 -57.116 35.459 1.00 46.98 48 ILE B N 1
ATOM 975 C CA . ILE B 2 12 ? 11.639 -56.399 35.323 1.00 48.04 48 ILE B CA 1
ATOM 976 C C . ILE B 2 12 ? 10.818 -57.068 34.238 1.00 45.36 48 ILE B C 1
ATOM 977 O O . ILE B 2 12 ? 11.290 -57.263 33.110 1.00 45.66 48 ILE B O 1
ATOM 982 N N . SER B 2 13 ? 9.592 -57.441 34.573 1.00 43.72 49 SER B N 1
ATOM 983 C CA . SER B 2 13 ? 8.709 -58.005 33.569 1.00 46.91 49 SER B CA 1
ATOM 984 C C . SER B 2 13 ? 8.309 -56.929 32.570 1.00 45.78 49 SER B C 1
ATOM 985 O O . SER B 2 13 ? 8.122 -55.760 32.923 1.00 44.38 49 SER B O 1
ATOM 988 N N . ASN B 2 14 ? 8.211 -57.320 31.309 1.00 43.81 50 ASN B N 1
ATOM 989 C CA . ASN B 2 14 ? 7.677 -56.409 30.318 1.00 47.75 50 ASN B CA 1
ATOM 990 C C . ASN B 2 14 ? 6.159 -56.328 30.463 1.00 51.61 50 ASN B C 1
ATOM 991 O O . ASN B 2 14 ? 5.522 -57.197 31.064 1.00 49.72 50 ASN B O 1
ATOM 996 N N . VAL B 2 15 ? 5.581 -55.255 29.929 1.00 39.88 51 VAL B N 1
ATOM 997 C CA . VAL B 2 15 ? 4.154 -54.993 30.073 1.00 40.85 51 VAL B CA 1
ATOM 998 C C . VAL B 2 15 ? 3.560 -54.729 28.698 1.00 45.03 51 VAL B C 1
ATOM 999 O O . VAL B 2 15 ? 4.111 -53.947 27.916 1.00 41.82 51 VAL B O 1
ATOM 1003 N N . SER B 2 16 ? 2.445 -55.392 28.408 1.00 49.29 52 SER B N 1
ATOM 1004 C CA . SER B 2 16 ? 1.609 -55.095 27.257 1.00 51.43 52 SER B CA 1
ATOM 1005 C C . SER B 2 16 ? 0.233 -54.690 27.772 1.00 51.85 52 SER B C 1
ATOM 1006 O O . SER B 2 16 ? -0.381 -55.425 28.550 1.00 49.37 52 SER B O 1
ATOM 1009 N N . VAL B 2 17 ? -0.241 -53.521 27.349 1.00 50.90 53 VAL B N 1
ATOM 1010 C CA . VAL B 2 17 ? -1.442 -52.921 27.922 1.00 49.22 53 VAL B CA 1
ATOM 1011 C C . VAL B 2 17 ? -2.153 -52.126 26.834 1.00 46.16 53 VAL B C 1
ATOM 1012 O O . VAL B 2 17 ? -1.512 -51.445 26.028 1.00 44.30 53 VAL B O 1
ATOM 1016 N N . ALA B 2 18 ? -3.485 -52.216 26.807 1.00 48.42 54 ALA B N 1
ATOM 1017 C CA . ALA B 2 18 ? -4.253 -51.473 25.817 1.00 43.91 54 ALA B CA 1
ATOM 1018 C C . ALA B 2 18 ? -4.279 -49.991 26.164 1.00 42.57 54 ALA B C 1
ATOM 1019 O O . ALA B 2 18 ? -4.251 -49.607 27.337 1.00 44.57 54 ALA B O 1
ATOM 1021 N N . VAL B 2 19 ? -4.326 -49.155 25.121 1.00 40.31 55 VAL B N 1
ATOM 1022 C CA . VAL B 2 19 ? -4.432 -47.711 25.308 1.00 42.13 55 VAL B CA 1
ATOM 1023 C C . VAL B 2 19 ? -5.537 -47.393 26.307 1.00 40.21 55 VAL B C 1
ATOM 1024 O O . VAL B 2 19 ? -6.632 -47.963 26.254 1.00 40.95 55 VAL B O 1
ATOM 1028 N N . GLY B 2 20 ? -5.247 -46.477 27.230 1.00 41.81 56 GLY B N 1
ATOM 1029 C CA . GLY B 2 20 ? -6.221 -46.019 28.196 1.00 41.47 56 GLY B CA 1
ATOM 1030 C C . GLY B 2 20 ? -6.286 -46.820 29.478 1.00 44.68 56 GLY B C 1
ATOM 1031 O O . GLY B 2 20 ? -6.872 -46.343 30.455 1.00 45.77 56 GLY B O 1
ATOM 1032 N N . ARG B 2 21 ? -5.714 -48.020 29.506 1.00 38.94 57 ARG B N 1
ATOM 1033 C CA . ARG B 2 21 ? -5.658 -48.795 30.735 1.00 44.52 57 ARG B CA 1
ATOM 1034 C C . ARG B 2 21 ? -4.374 -48.473 31.491 1.00 35.51 57 ARG B C 1
ATOM 1035 O O . ARG B 2 21 ? -3.487 -47.780 30.989 1.00 36.45 57 ARG B O 1
ATOM 1043 N N . ASP B 2 22 ? -4.281 -48.980 32.717 1.00 38.67 58 ASP B N 1
ATOM 1044 C CA . ASP B 2 22 ? -3.175 -48.655 33.604 1.00 38.10 58 ASP B CA 1
ATOM 1045 C C . ASP B 2 22 ? -2.091 -49.722 33.533 1.00 37.04 58 ASP B C 1
ATOM 1046 O O . ASP B 2 22 ? -2.366 -50.892 33.263 1.00 45.99 58 ASP B O 1
ATOM 1051 N N . ALA B 2 23 ? -0.849 -49.302 33.771 1.00 33.49 59 ALA B N 1
ATOM 1052 C CA . ALA B 2 23 ? 0.305 -50.188 33.701 1.00 31.81 59 ALA B CA 1
ATOM 1053 C C . ALA B 2 23 ? 1.118 -50.051 34.972 1.00 29.88 59 ALA B C 1
ATOM 1054 O O . ALA B 2 23 ? 1.157 -48.983 35.587 1.00 31.67 59 ALA B O 1
ATOM 1056 N N . THR B 2 24 ? 1.765 -51.147 35.363 1.00 29.26 60 THR B N 1
ATOM 1057 C CA . THR B 2 24 ? 2.643 -51.172 36.527 1.00 33.96 60 THR B CA 1
ATOM 1058 C C . THR B 2 24 ? 3.931 -51.886 36.156 1.00 35.64 60 THR B C 1
ATOM 1059 O O . THR B 2 24 ? 3.889 -52.990 35.603 1.00 38.40 60 THR B O 1
ATOM 1063 N N . PHE B 2 25 ? 5.066 -51.249 36.441 1.00 31.46 61 PHE B N 1
ATOM 1064 C CA . PHE B 2 25 ? 6.369 -51.895 36.397 1.00 32.94 61 PHE B CA 1
ATOM 1065 C C . PHE B 2 25 ? 6.842 -52.121 37.827 1.00 29.74 61 PHE B C 1
ATOM 1066 O O . PHE B 2 25 ? 6.638 -51.267 38.696 1.00 29.89 61 PHE B O 1
ATOM 1074 N N . THR B 2 26 ? 7.439 -53.280 38.074 1.00 30.42 62 THR B N 1
ATOM 1075 C CA . THR B 2 26 ? 7.889 -53.651 39.406 1.00 30.94 62 THR B CA 1
ATOM 1076 C C . THR B 2 26 ? 9.367 -54.021 39.370 1.00 34.96 62 THR B C 1
ATOM 1077 O O . THR B 2 26 ? 9.786 -54.897 38.603 1.00 31.97 62 THR B O 1
ATOM 1081 N N . CYS B 2 27 ? 10.140 -53.366 40.214 1.00 30.19 63 CYS B N 1
ATOM 1082 C CA . CYS B 2 27 ? 11.556 -53.662 40.383 1.00 34.26 63 CYS B CA 1
ATOM 1083 C C . CYS B 2 27 ? 11.733 -54.511 41.642 1.00 30.84 63 CYS B C 1
ATOM 1084 O O . CYS B 2 27 ? 11.497 -54.031 42.753 1.00 30.88 63 CYS B O 1
ATOM 1087 N N . HIS B 2 28 ? 12.146 -55.769 41.477 1.00 30.10 64 HIS B N 1
ATOM 1088 C CA . HIS B 2 28 ? 12.294 -56.694 42.594 1.00 34.02 64 HIS B CA 1
ATOM 1089 C C . HIS B 2 28 ? 13.753 -56.703 43.044 1.00 37.35 64 HIS B C 1
ATOM 1090 O O . HIS B 2 28 ? 14.637 -57.094 42.271 1.00 38.08 64 HIS B O 1
ATOM 1097 N N . VAL B 2 29 ? 14.001 -56.322 44.299 1.00 31.18 65 VAL B N 1
ATOM 1098 C CA . VAL B 2 29 ? 15.362 -56.222 44.807 1.00 33.57 65 VAL B CA 1
ATOM 1099 C C . VAL B 2 29 ? 15.486 -56.975 46.128 1.00 38.87 65 VAL B C 1
ATOM 1100 O O . VAL B 2 29 ? 14.496 -57.327 46.774 1.00 38.21 65 VAL B O 1
ATOM 1104 N N . ARG B 2 30 ? 16.735 -57.239 46.511 1.00 35.84 66 ARG B N 1
ATOM 1105 C CA . ARG B 2 30 ? 17.070 -57.771 47.824 1.00 39.38 66 ARG B CA 1
ATOM 1106 C C . ARG B 2 30 ? 18.148 -56.899 48.453 1.00 40.61 66 ARG B C 1
ATOM 1107 O O . ARG B 2 30 ? 18.952 -56.284 47.745 1.00 40.87 66 ARG B O 1
ATOM 1109 N N . HIS B 2 31 ? 18.155 -56.853 49.791 1.00 36.11 67 HIS B N 1
ATOM 1110 C CA . HIS B 2 31 ? 19.161 -56.119 50.564 1.00 40.09 67 HIS B CA 1
ATOM 1111 C C . HIS B 2 31 ? 19.246 -54.650 50.155 1.00 40.87 67 HIS B C 1
ATOM 1112 O O . HIS B 2 31 ? 20.333 -54.071 50.115 1.00 37.99 67 HIS B O 1
ATOM 1119 N N . LEU B 2 32 ? 18.096 -54.035 49.856 1.00 36.42 68 LEU B N 1
ATOM 1120 C CA . LEU B 2 32 ? 18.100 -52.626 49.458 1.00 37.03 68 LEU B CA 1
ATOM 1121 C C . LEU B 2 32 ? 18.754 -51.746 50.517 1.00 39.33 68 LEU B C 1
ATOM 1122 O O . LEU B 2 32 ? 19.464 -50.792 50.183 1.00 33.98 68 LEU B O 1
ATOM 1127 N N . GLY B 2 33 ? 18.519 -52.040 51.795 1.00 41.17 69 GLY B N 1
ATOM 1128 C CA . GLY B 2 33 ? 19.153 -51.249 52.839 1.00 44.73 69 GLY B CA 1
ATOM 1129 C C . GLY B 2 33 ? 18.737 -49.799 52.743 1.00 39.99 69 GLY B C 1
ATOM 1130 O O . GLY B 2 33 ? 17.556 -49.478 52.575 1.00 38.94 69 GLY B O 1
ATOM 1131 N N . GLY B 2 34 ? 19.714 -48.900 52.836 1.00 36.63 70 GLY B N 1
ATOM 1132 C CA . GLY B 2 34 ? 19.483 -47.476 52.708 1.00 36.18 70 GLY B CA 1
ATOM 1133 C C . GLY B 2 34 ? 19.549 -46.934 51.300 1.00 34.17 70 GLY B C 1
ATOM 1134 O O . GLY B 2 34 ? 19.404 -45.720 51.097 1.00 38.69 70 GLY B O 1
ATOM 1135 N N . TYR B 2 35 ? 19.763 -47.797 50.308 1.00 36.02 71 TYR B N 1
ATOM 1136 C CA . TYR B 2 35 ? 19.831 -47.365 48.921 1.00 35.44 71 TYR B CA 1
ATOM 1137 C C . TYR B 2 35 ? 18.423 -47.083 48.382 1.00 36.11 71 TYR B C 1
ATOM 1138 O O . TYR B 2 35 ? 17.413 -47.445 48.986 1.00 33.27 71 TYR B O 1
ATOM 1147 N N . ARG B 2 36 ? 18.353 -46.397 47.244 1.00 26.60 72 ARG B N 1
ATOM 1148 C CA . ARG B 2 36 ? 17.084 -45.864 46.770 1.00 25.21 72 ARG B CA 1
ATOM 1149 C C . ARG B 2 36 ? 16.848 -46.236 45.311 1.00 33.85 72 ARG B C 1
ATOM 1150 O O . ARG B 2 36 ? 17.772 -46.200 44.497 1.00 34.47 72 ARG B O 1
ATOM 1158 N N . VAL B 2 37 ? 15.604 -46.581 44.991 1.00 32.07 73 VAL B N 1
ATOM 1159 C CA . VAL B 2 37 ? 15.215 -47.011 43.652 1.00 30.82 73 VAL B CA 1
ATOM 1160 C C . VAL B 2 37 ? 14.782 -45.791 42.852 1.00 24.39 73 VAL B C 1
ATOM 1161 O O . VAL B 2 37 ? 13.843 -45.084 43.239 1.00 28.65 73 VAL B O 1
ATOM 1165 N N . GLY B 2 38 ? 15.450 -45.552 41.731 1.00 27.89 74 GLY B N 1
ATOM 1166 C CA . GLY B 2 38 ? 15.026 -44.538 40.779 1.00 29.47 74 GLY B CA 1
ATOM 1167 C C . GLY B 2 38 ? 14.447 -45.146 39.516 1.00 32.07 74 GLY B C 1
ATOM 1168 O O . GLY B 2 38 ? 14.863 -46.224 39.082 1.00 30.62 74 GLY B O 1
ATOM 1169 N N . TRP B 2 39 ? 13.490 -44.436 38.910 1.00 27.43 75 TRP B N 1
ATOM 1170 C CA . TRP B 2 39 ? 12.869 -44.852 37.666 1.00 28.22 75 TRP B CA 1
ATOM 1171 C C . TRP B 2 39 ? 13.089 -43.769 36.625 1.00 30.72 75 TRP B C 1
ATOM 1172 O O . TRP B 2 39 ? 12.905 -42.577 36.912 1.00 26.42 75 TRP B O 1
ATOM 1183 N N . LEU B 2 40 ? 13.466 -44.170 35.417 1.00 27.31 76 LEU B N 1
ATOM 1184 C CA . LEU B 2 40 ? 13.549 -43.195 34.348 1.00 33.22 76 LEU B CA 1
ATOM 1185 C C . LEU B 2 40 ? 13.128 -43.843 33.040 1.00 32.50 76 LEU B C 1
ATOM 1186 O O . LEU B 2 40 ? 13.232 -45.058 32.850 1.00 34.91 76 LEU B O 1
ATOM 1191 N N . LYS B 2 41 ? 12.674 -43.006 32.130 1.00 30.95 77 LYS B N 1
ATOM 1192 C CA . LYS B 2 41 ? 12.262 -43.455 30.809 1.00 32.66 77 LYS B CA 1
ATOM 1193 C C . LYS B 2 41 ? 13.483 -43.469 29.893 1.00 37.02 77 LYS B C 1
ATOM 1194 O O . LYS B 2 41 ? 14.095 -42.422 29.654 1.00 35.67 77 LYS B O 1
ATOM 1200 N N . ALA B 2 42 ? 13.804 -44.641 29.333 1.00 32.65 78 ALA B N 1
ATOM 1201 C CA . ALA B 2 42 ? 15.111 -44.814 28.707 1.00 34.00 78 ALA B CA 1
ATOM 1202 C C . ALA B 2 42 ? 15.262 -44.011 27.416 1.00 39.72 78 ALA B C 1
ATOM 1203 O O . ALA B 2 42 ? 16.362 -43.532 27.121 1.00 36.67 78 ALA B O 1
ATOM 1205 N N . ASP B 2 43 ? 14.196 -43.842 26.630 1.00 34.51 79 ASP B N 1
ATOM 1206 C CA . ASP B 2 43 ? 14.418 -43.200 25.336 1.00 37.01 79 ASP B CA 1
ATOM 1207 C C . ASP B 2 43 ? 14.430 -41.680 25.451 1.00 32.79 79 ASP B C 1
ATOM 1208 O O . ASP B 2 43 ? 15.213 -41.021 24.765 1.00 39.42 79 ASP B O 1
ATOM 1213 N N . THR B 2 44 ? 13.598 -41.101 26.317 1.00 32.78 80 THR B N 1
ATOM 1214 C CA . THR B 2 44 ? 13.670 -39.668 26.573 1.00 38.11 80 THR B CA 1
ATOM 1215 C C . THR B 2 44 ? 14.664 -39.299 27.669 1.00 36.91 80 THR B C 1
ATOM 1216 O O . THR B 2 44 ? 14.975 -38.111 27.820 1.00 34.37 80 THR B O 1
ATOM 1220 N N . LYS B 2 45 ? 15.132 -40.275 28.453 1.00 28.52 81 LYS B N 1
ATOM 1221 C CA . LYS B 2 45 ? 15.988 -40.085 29.621 1.00 32.01 81 LYS B CA 1
ATOM 1222 C C . LYS B 2 45 ? 15.260 -39.378 30.756 1.00 34.23 81 LYS B C 1
ATOM 1223 O O . LYS B 2 45 ? 15.893 -39.013 31.751 1.00 31.12 81 LYS B O 1
ATOM 1229 N N . ALA B 2 46 ? 13.940 -39.191 30.649 1.00 34.22 82 ALA B N 1
ATOM 1230 C CA . ALA B 2 46 ? 13.198 -38.437 31.655 1.00 28.90 82 ALA B CA 1
ATOM 1231 C C . ALA B 2 46 ? 13.131 -39.185 32.984 1.00 29.49 82 ALA B C 1
ATOM 1232 O O . ALA B 2 46 ? 12.628 -40.314 33.049 1.00 26.67 82 ALA B O 1
ATOM 1234 N N . ILE B 2 47 ? 13.561 -38.522 34.061 1.00 28.02 83 ILE B N 1
ATOM 1235 C CA . ILE B 2 47 ? 13.449 -39.124 35.391 1.00 29.45 83 ILE B CA 1
ATOM 1236 C C . ILE B 2 47 ? 11.982 -39.199 35.777 1.00 32.74 83 ILE B C 1
ATOM 1237 O O . ILE B 2 47 ? 11.261 -38.192 35.724 1.00 28.57 83 ILE B O 1
ATOM 1242 N N . GLN B 2 48 ? 11.526 -40.391 36.170 1.00 25.42 84 GLN B N 1
ATOM 1243 C CA . GLN B 2 48 ? 10.142 -40.515 36.606 1.00 28.56 84 GLN B CA 1
ATOM 1244 C C . GLN B 2 48 ? 9.994 -40.311 38.111 1.00 27.98 84 GLN B C 1
ATOM 1245 O O . GLN B 2 48 ? 9.119 -39.554 38.553 1.00 25.68 84 GLN B O 1
ATOM 1251 N N . ALA B 2 49 ? 10.869 -40.929 38.900 1.00 26.53 85 ALA B N 1
ATOM 1252 C CA . ALA B 2 49 ? 10.696 -41.014 40.343 1.00 25.14 85 ALA B CA 1
ATOM 1253 C C . ALA B 2 49 ? 12.001 -41.455 41.000 1.00 27.66 85 ALA B C 1
ATOM 1254 O O . ALA B 2 49 ? 12.848 -42.104 40.375 1.00 29.60 85 ALA B O 1
ATOM 1256 N N . ILE B 2 50 ? 12.148 -41.098 42.276 1.00 26.77 86 ILE B N 1
ATOM 1257 C CA . ILE B 2 50 ? 13.201 -41.632 43.143 1.00 24.53 86 ILE B CA 1
ATOM 1258 C C . ILE B 2 50 ? 12.572 -41.943 44.486 1.00 28.18 86 ILE B C 1
ATOM 1259 O O . ILE B 2 50 ? 11.997 -41.052 45.124 1.00 27.52 86 ILE B O 1
ATOM 1264 N N . HIS B 2 51 ? 12.693 -43.198 44.927 1.00 28.37 87 HIS B N 1
ATOM 1265 C CA . HIS B 2 51 ? 12.190 -43.631 46.235 1.00 27.06 87 HIS B CA 1
ATOM 1266 C C . HIS B 2 51 ? 10.685 -43.392 46.249 1.00 29.08 87 HIS B C 1
ATOM 1267 O O . HIS B 2 51 ? 9.998 -43.891 45.343 1.00 32.90 87 HIS B O 1
ATOM 1274 N N . GLU B 2 52 ? 10.137 -42.648 47.208 1.00 29.80 88 GLU B N 1
ATOM 1275 C CA . GLU B 2 52 ? 8.709 -42.372 47.265 1.00 32.83 88 GLU B CA 1
ATOM 1276 C C . GLU B 2 52 ? 8.316 -41.069 46.571 1.00 33.53 88 GLU B C 1
ATOM 1277 O O . GLU B 2 52 ? 7.162 -40.656 46.688 1.00 37.47 88 GLU B O 1
ATOM 1283 N N . ASN B 2 53 ? 9.235 -40.404 45.877 1.00 29.96 89 ASN B N 1
ATOM 1284 C CA . ASN B 2 53 ? 8.994 -39.075 45.323 1.00 28.84 89 ASN B CA 1
ATOM 1285 C C . ASN B 2 53 ? 8.917 -39.146 43.798 1.00 28.10 89 ASN B C 1
ATOM 1286 O O . ASN B 2 53 ? 9.906 -39.492 43.141 1.00 28.88 89 ASN B O 1
ATOM 1291 N N . VAL B 2 54 ? 7.742 -38.827 43.244 1.00 28.47 90 VAL B N 1
ATOM 1292 C CA . VAL B 2 54 ? 7.618 -38.658 41.800 1.00 24.14 90 VAL B CA 1
ATOM 1293 C C . VAL B 2 54 ? 8.342 -37.385 41.399 1.00 30.61 90 VAL B C 1
ATOM 1294 O O . VAL B 2 54 ? 8.210 -36.342 42.050 1.00 35.06 90 VAL B O 1
ATOM 1298 N N . ILE B 2 55 ? 9.125 -37.459 40.336 1.00 26.12 91 ILE B N 1
ATOM 1299 C CA . ILE B 2 55 ? 9.857 -36.297 39.871 1.00 24.53 91 ILE B CA 1
ATOM 1300 C C . ILE B 2 55 ? 9.193 -35.680 38.648 1.00 30.04 91 ILE B C 1
ATOM 1301 O O . ILE B 2 55 ? 9.071 -34.456 38.561 1.00 30.53 91 ILE B O 1
ATOM 1306 N N . THR B 2 56 ? 8.748 -36.520 37.713 1.00 28.14 92 THR B N 1
ATOM 1307 C CA . THR B 2 56 ? 8.122 -36.003 36.506 1.00 31.16 92 THR B CA 1
ATOM 1308 C C . THR B 2 56 ? 6.826 -35.296 36.854 1.00 33.65 92 THR B C 1
ATOM 1309 O O . THR B 2 56 ? 6.093 -35.694 37.769 1.00 30.85 92 THR B O 1
ATOM 1313 N N . HIS B 2 57 ? 6.538 -34.238 36.107 1.0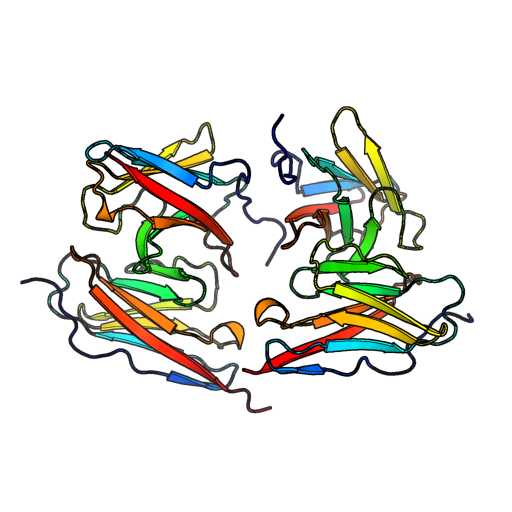0 32.22 93 HIS B N 1
ATOM 1314 C CA . HIS B 2 57 ? 5.268 -33.564 36.267 1.00 30.45 93 HIS B CA 1
ATOM 1315 C C . HIS B 2 57 ? 4.204 -34.124 35.344 1.00 32.61 93 HIS B C 1
ATOM 1316 O O . HIS B 2 57 ? 3.146 -33.520 35.212 1.00 33.46 93 HIS B O 1
ATOM 1323 N N . ASN B 2 58 ? 4.452 -35.293 34.745 1.00 34.67 94 ASN B N 1
ATOM 1324 C CA . ASN B 2 58 ? 3.418 -36.107 34.123 1.00 36.84 94 ASN B CA 1
ATOM 1325 C C . ASN B 2 58 ? 2.404 -36.517 35.190 1.00 35.61 94 ASN B C 1
ATOM 1326 O O . ASN B 2 58 ? 2.740 -37.312 36.080 1.00 34.95 94 ASN B O 1
ATOM 1331 N N . PRO B 2 59 ? 1.164 -36.011 35.135 1.00 37.09 95 PRO B N 1
ATOM 1332 C CA . PRO B 2 59 ? 0.194 -36.309 36.202 1.00 31.22 95 PRO B CA 1
ATOM 1333 C C . PRO B 2 59 ? -0.236 -37.761 36.247 1.00 34.23 95 PRO B C 1
ATOM 1334 O O . PRO B 2 59 ? -0.865 -38.160 37.230 1.00 36.35 95 PRO B O 1
ATOM 1338 N N . ARG B 2 60 ? 0.086 -38.570 35.236 1.00 31.89 96 ARG B N 1
ATOM 1339 C CA . ARG B 2 60 ? -0.346 -39.966 35.211 1.00 31.93 96 ARG B CA 1
ATOM 1340 C C . ARG B 2 60 ? 0.625 -40.926 35.907 1.00 32.38 96 ARG B C 1
ATOM 1341 O O . ARG B 2 60 ? 0.344 -42.130 35.977 1.00 29.84 96 ARG B O 1
ATOM 1349 N N . VAL B 2 61 ? 1.732 -40.426 36.456 1.00 26.29 97 VAL B N 1
ATOM 1350 C CA . VAL B 2 61 ? 2.810 -41.259 36.987 1.00 28.22 97 VAL B CA 1
ATOM 1351 C C . VAL B 2 61 ? 2.761 -41.224 38.516 1.00 30.31 97 VAL B C 1
ATOM 1352 O O . VAL B 2 61 ? 2.731 -40.146 39.123 1.00 29.43 97 VAL B O 1
ATOM 1356 N N . THR B 2 62 ? 2.717 -42.401 39.133 1.00 28.55 98 THR B N 1
ATOM 1357 C CA . THR B 2 62 ? 2.830 -42.534 40.584 1.00 27.13 98 THR B CA 1
ATOM 1358 C C . THR B 2 62 ? 3.802 -43.665 40.896 1.00 31.07 98 THR B C 1
ATOM 1359 O O . THR B 2 62 ? 4.205 -44.437 40.011 1.00 28.70 98 THR B O 1
ATOM 1363 N N . VAL B 2 63 ? 4.180 -43.775 42.178 1.00 29.62 99 VAL B N 1
ATOM 1364 C CA . VAL B 2 63 ? 4.989 -44.892 42.637 1.00 31.44 99 VAL B CA 1
ATOM 1365 C C . VAL B 2 63 ? 4.362 -45.453 43.903 1.00 29.55 99 VAL B C 1
ATOM 1366 O O . VAL B 2 63 ? 3.536 -44.812 44.558 1.00 26.82 99 VAL B O 1
ATOM 1370 N N . SER B 2 64 ? 4.781 -46.666 44.240 1.00 29.38 100 SER B N 1
ATOM 1371 C CA . SER B 2 64 ? 4.440 -47.288 45.508 1.00 26.97 100 SER B CA 1
ATOM 1372 C C . SER B 2 64 ? 5.495 -48.344 45.811 1.00 29.62 100 SER B C 1
ATOM 1373 O O . SER B 2 64 ? 6.281 -48.730 44.945 1.00 29.81 100 SER B O 1
ATOM 1376 N N . HIS B 2 65 ? 5.476 -48.837 47.047 1.00 29.55 101 HIS B N 1
ATOM 1377 C CA . HIS B 2 65 ? 6.259 -50.003 47.430 1.00 30.14 101 HIS B CA 1
ATOM 1378 C C . HIS B 2 65 ? 5.370 -50.935 48.237 1.00 28.94 101 HIS B C 1
ATOM 1379 O O . HIS B 2 65 ? 4.594 -50.490 49.085 1.00 30.00 101 HIS B O 1
ATOM 1386 N N . LEU B 2 66 ? 5.458 -52.224 47.949 1.00 24.82 102 LEU B N 1
ATOM 1387 C CA . LEU B 2 66 ? 4.741 -53.192 48.758 1.00 30.07 102 LEU B CA 1
ATOM 1388 C C . LEU B 2 66 ? 5.540 -53.510 50.015 1.00 30.30 102 LEU B C 1
ATOM 1389 O O . LEU B 2 66 ? 4.982 -53.588 51.116 1.00 31.91 102 LEU B O 1
ATOM 1394 N N . ASP B 2 67 ? 6.849 -53.672 49.863 1.00 36.33 103 ASP B N 1
ATOM 1395 C CA . ASP B 2 67 ? 7.787 -53.813 50.972 1.00 37.67 103 ASP B CA 1
ATOM 1396 C C . ASP B 2 67 ? 9.130 -53.274 50.497 1.00 35.73 103 ASP B C 1
ATOM 1397 O O . ASP B 2 67 ? 9.223 -52.656 49.432 1.00 36.01 103 ASP B O 1
ATOM 1402 N N . GLN B 2 68 ? 10.179 -53.496 51.290 1.00 39.64 104 GLN B N 1
ATOM 1403 C CA . GLN B 2 68 ? 11.502 -53.016 50.891 1.00 36.11 104 GLN B CA 1
ATOM 1404 C C . GLN B 2 68 ? 12.057 -53.769 49.687 1.00 32.55 104 GLN B C 1
ATOM 1405 O O . GLN B 2 68 ? 13.034 -53.313 49.084 1.00 34.57 104 GLN B O 1
ATOM 1411 N N . ASN B 2 69 ? 11.474 -54.907 49.331 1.00 33.98 105 ASN B N 1
ATOM 1412 C CA . ASN B 2 69 ? 11.971 -55.682 48.205 1.00 38.42 105 ASN B CA 1
ATOM 1413 C C . ASN B 2 69 ? 11.272 -55.374 46.886 1.00 40.24 105 ASN B C 1
ATOM 1414 O O . ASN B 2 69 ? 11.709 -55.886 45.852 1.00 36.91 105 ASN B O 1
ATOM 1419 N N . THR B 2 70 ? 10.217 -54.549 46.887 1.00 36.47 106 THR B N 1
ATOM 1420 C CA . THR B 2 70 ? 9.238 -54.552 45.801 1.00 35.25 106 THR B CA 1
ATOM 1421 C C . THR B 2 70 ? 8.792 -53.121 45.502 1.00 34.73 106 THR B C 1
ATOM 1422 O O . THR B 2 70 ? 7.968 -52.551 46.224 1.00 31.90 106 THR B O 1
ATOM 1426 N N . TRP B 2 71 ? 9.308 -52.552 44.417 1.00 30.76 107 TRP B N 1
ATOM 1427 C CA . TRP B 2 71 ? 9.167 -51.130 44.132 1.00 29.12 107 TRP B CA 1
ATOM 1428 C C . TRP B 2 71 ? 8.472 -50.968 42.791 1.00 30.12 107 TRP B C 1
ATOM 1429 O O . TRP B 2 71 ? 8.932 -51.520 41.784 1.00 29.92 107 TRP B O 1
ATOM 1440 N N . ASN B 2 72 ? 7.370 -50.216 42.783 1.00 27.32 108 ASN B N 1
ATOM 1441 C CA . ASN B 2 72 ? 6.488 -50.108 41.628 1.00 31.12 108 ASN B CA 1
ATOM 1442 C C . ASN B 2 72 ? 6.527 -48.719 41.008 1.00 32.19 108 ASN B C 1
ATOM 1443 O O . ASN B 2 72 ? 6.574 -47.702 41.712 1.00 32.40 108 ASN B O 1
ATOM 1448 N N . LEU B 2 73 ? 6.469 -48.687 39.685 1.00 28.71 109 LEU B N 1
ATOM 1449 C CA . LEU B 2 73 ? 6.184 -47.474 38.931 1.00 27.13 109 LEU B CA 1
ATOM 1450 C C . LEU B 2 73 ? 4.831 -47.652 38.250 1.00 28.71 109 LEU B C 1
ATOM 1451 O O . LEU B 2 73 ? 4.618 -48.648 37.547 1.00 29.03 109 LEU B O 1
ATOM 1456 N N . HIS B 2 74 ? 3.915 -46.704 38.455 1.00 27.45 110 HIS B N 1
ATOM 1457 C CA . HIS B 2 74 ? 2.561 -46.809 37.914 1.00 33.39 110 HIS B CA 1
ATOM 1458 C C . HIS B 2 74 ? 2.323 -45.757 36.835 1.00 32.45 110 HIS B C 1
ATOM 1459 O O . HIS B 2 74 ? 2.546 -44.564 37.068 1.00 30.87 110 HIS B O 1
ATOM 1466 N N . ILE B 2 75 ? 1.820 -46.191 35.681 1.00 30.42 111 ILE B N 1
ATOM 1467 C CA . ILE B 2 75 ? 1.430 -45.288 34.595 1.00 33.57 111 ILE B CA 1
ATOM 1468 C C . ILE B 2 75 ? -0.060 -45.449 34.336 1.00 34.57 111 ILE B C 1
ATOM 1469 O O . ILE B 2 75 ? -0.502 -46.469 33.781 1.00 33.51 111 ILE B O 1
ATOM 1474 N N . LYS B 2 76 ? -0.829 -44.423 34.694 1.00 31.46 112 LYS B N 1
ATOM 1475 C CA . LYS B 2 76 ? -2.277 -44.446 34.523 1.00 35.51 112 LYS B CA 1
ATOM 1476 C C . LYS B 2 76 ? -2.645 -44.084 33.092 1.00 35.52 112 LYS B C 1
ATOM 1477 O O . LYS B 2 76 ? -1.987 -43.250 32.466 1.00 31.97 112 LYS B O 1
ATOM 1483 N N . ALA B 2 77 ? -3.683 -44.737 32.575 1.00 37.06 113 ALA B N 1
ATOM 1484 C CA . ALA B 2 77 ? -4.322 -44.363 31.306 1.00 39.97 113 ALA B CA 1
ATOM 1485 C C . ALA B 2 77 ? -3.273 -44.191 30.206 1.00 39.79 113 ALA B C 1
ATOM 1486 O O . ALA B 2 77 ? -3.040 -43.098 29.689 1.00 45.55 113 ALA B O 1
ATOM 1488 N N . VAL B 2 78 ? -2.596 -45.300 29.900 1.00 41.52 114 VAL B N 1
ATOM 1489 C CA . VAL B 2 78 ? -1.412 -45.248 29.053 1.00 37.13 114 VAL B CA 1
ATOM 1490 C C . VAL B 2 78 ? -1.784 -44.734 27.666 1.00 42.66 114 VAL B C 1
ATOM 1491 O O . VAL B 2 78 ? -2.882 -44.988 27.153 1.00 47.03 114 VAL B O 1
ATOM 1495 N N . SER B 2 79 ? -0.871 -43.982 27.066 1.00 46.19 115 SER B N 1
ATOM 1496 C CA . SER B 2 79 ? -1.010 -43.535 25.692 1.00 52.96 115 SER B CA 1
ATOM 1497 C C . SER B 2 79 ? 0.123 -44.115 24.857 1.00 52.70 115 SER B C 1
ATOM 1498 O O . SER B 2 79 ? 1.059 -44.732 25.374 1.00 48.76 115 SER B O 1
ATOM 1501 N N . GLU B 2 80 ? 0.028 -43.890 23.544 1.00 53.08 116 GLU B N 1
ATOM 1502 C CA . GLU B 2 80 ? 1.081 -44.333 22.638 1.00 54.92 116 GLU B CA 1
ATOM 1503 C C . GLU B 2 80 ? 2.430 -43.719 22.989 1.00 51.03 116 GLU B C 1
ATOM 1504 O O . GLU B 2 80 ? 3.464 -44.373 22.827 1.00 52.74 116 GLU B O 1
ATOM 1510 N N . GLU B 2 81 ? 2.443 -42.474 23.467 1.00 49.93 117 GLU B N 1
ATOM 1511 C CA . GLU B 2 81 ? 3.697 -41.800 23.771 1.00 58.66 117 GLU B CA 1
ATOM 1512 C C . GLU B 2 81 ? 4.437 -42.445 24.938 1.00 48.48 117 GLU B C 1
ATOM 1513 O O . GLU B 2 81 ? 5.625 -42.167 25.123 1.00 42.27 117 GLU B O 1
ATOM 1519 N N . ASP B 2 82 ? 3.755 -43.266 25.742 1.00 43.13 118 ASP B N 1
ATOM 1520 C CA . ASP B 2 82 ? 4.366 -43.950 26.876 1.00 38.59 118 ASP B CA 1
ATOM 1521 C C . ASP B 2 82 ? 5.187 -45.165 26.462 1.00 42.10 118 ASP B C 1
ATOM 1522 O O . ASP B 2 82 ? 5.968 -45.660 27.281 1.00 36.55 118 ASP B O 1
ATOM 1527 N N . ARG B 2 83 ? 5.014 -45.660 25.232 1.00 38.97 119 ARG B N 1
ATOM 1528 C CA . ARG B 2 83 ? 5.777 -46.806 24.740 1.00 40.04 119 ARG B CA 1
ATOM 1529 C C . ARG B 2 83 ? 7.273 -46.621 24.987 1.00 38.45 119 ARG B C 1
ATOM 1530 O O . ARG B 2 83 ? 7.796 -45.507 24.915 1.00 41.83 119 ARG B O 1
ATOM 1538 N N . GLY B 2 84 ? 7.966 -47.720 25.281 1.00 38.17 120 GLY B N 1
ATOM 1539 C CA . GLY B 2 84 ? 9.410 -47.692 25.382 1.00 34.04 120 GLY B CA 1
ATOM 1540 C C . GLY B 2 84 ? 9.917 -48.256 26.700 1.00 37.91 120 GLY B C 1
ATOM 1541 O O . GLY B 2 84 ? 9.175 -48.860 27.483 1.00 34.97 120 GLY B O 1
ATOM 1542 N N . GLY B 2 85 ? 11.208 -48.050 26.947 1.00 32.50 121 GLY B N 1
ATOM 1543 C CA . GLY B 2 85 ? 11.881 -48.683 28.063 1.00 33.54 121 GLY B CA 1
ATOM 1544 C C . GLY B 2 85 ? 11.748 -47.855 29.332 1.00 37.10 121 GLY B C 1
ATOM 1545 O O . GLY B 2 85 ? 11.803 -46.627 29.299 1.00 34.77 121 GLY B O 1
ATOM 1546 N N . TYR B 2 86 ? 11.529 -48.551 30.445 1.00 35.08 122 TYR B N 1
ATOM 1547 C CA . TYR B 2 86 ? 11.496 -47.954 31.775 1.00 32.71 122 TYR B CA 1
ATOM 1548 C C . TYR B 2 86 ? 12.568 -48.637 32.608 1.00 29.77 122 TYR B C 1
ATOM 1549 O O . TYR B 2 86 ? 12.496 -49.847 32.840 1.00 31.85 122 TYR B O 1
ATOM 1558 N N . MET B 2 87 ? 13.574 -47.859 33.011 1.00 23.14 123 MET B N 1
ATOM 1559 C CA . MET B 2 87 ? 14.751 -48.328 33.722 1.00 25.06 123 MET B CA 1
ATOM 1560 C C . MET B 2 87 ? 14.559 -48.219 35.228 1.00 30.47 123 MET B C 1
ATOM 1561 O O . MET B 2 87 ? 14.227 -47.143 35.743 1.00 31.34 123 MET B O 1
ATOM 1566 N N . CYS B 2 88 ? 14.762 -49.334 35.926 1.00 30.46 124 CYS B N 1
ATOM 1567 C CA . CYS B 2 88 ? 14.894 -49.328 37.374 1.00 33.14 124 CYS B CA 1
ATOM 1568 C C . CYS B 2 88 ? 16.379 -49.211 37.687 1.00 32.95 124 CYS B C 1
ATOM 1569 O O . CYS B 2 88 ? 17.185 -49.944 37.115 1.00 30.43 124 CYS B O 1
ATOM 1572 N N . GLN B 2 89 ? 16.726 -48.307 38.595 1.00 30.46 125 GLN B N 1
ATOM 1573 C CA . GLN B 2 89 ? 18.105 -47.943 38.895 1.00 33.92 125 GLN B CA 1
ATOM 1574 C C . GLN B 2 89 ? 18.326 -47.940 40.407 1.00 30.27 125 GLN B C 1
ATOM 1575 O O . GLN B 2 89 ? 17.433 -47.547 41.159 1.00 27.76 125 GLN B O 1
ATOM 1581 N N . LEU B 2 90 ? 19.514 -48.380 40.858 1.00 32.57 126 LEU B N 1
ATOM 1582 C CA . LEU B 2 90 ? 19.891 -48.355 42.273 1.00 36.34 126 LEU B CA 1
ATOM 1583 C C . LEU B 2 90 ? 21.127 -47.486 42.429 1.00 27.93 126 LEU B C 1
ATOM 1584 O O . LEU B 2 90 ? 22.060 -47.594 41.633 1.00 25.93 126 LEU B O 1
ATOM 1589 N N . ASN B 2 91 ? 21.132 -46.604 43.425 1.00 26.92 127 ASN B N 1
ATOM 1590 C CA . ASN B 2 91 ? 22.306 -45.746 43.620 1.00 25.01 127 ASN B CA 1
ATOM 1591 C C . ASN B 2 91 ? 23.442 -46.453 44.358 1.00 31.62 127 ASN B C 1
ATOM 1592 O O . ASN B 2 91 ? 24.102 -45.871 45.228 1.00 31.61 127 ASN B O 1
ATOM 1597 N N . THR B 2 92 ? 23.694 -47.713 44.029 1.00 30.42 128 THR B N 1
ATOM 1598 C CA . THR B 2 92 ? 24.936 -48.347 44.441 1.00 31.56 128 THR B CA 1
ATOM 1599 C C . THR B 2 92 ? 26.126 -47.716 43.707 1.00 31.93 128 THR B C 1
ATOM 1600 O O . THR B 2 92 ? 25.973 -46.909 42.786 1.00 31.74 128 THR B O 1
ATOM 1604 N N . ASP B 2 93 ? 27.332 -48.098 44.120 1.00 32.02 129 ASP B N 1
ATOM 1605 C CA . ASP B 2 93 ? 28.557 -47.674 43.439 1.00 33.30 129 ASP B CA 1
ATOM 1606 C C . ASP B 2 93 ? 29.368 -48.912 43.101 1.00 34.76 129 ASP B C 1
ATOM 1607 O O . ASP B 2 93 ? 30.007 -49.496 43.992 1.00 37.41 129 ASP B O 1
ATOM 1612 N N . PRO B 2 94 ? 29.395 -49.336 41.831 1.00 33.13 130 PRO B N 1
ATOM 1613 C CA . PRO B 2 94 ? 28.750 -48.675 40.684 1.00 35.52 130 PRO B CA 1
ATOM 1614 C C . PRO B 2 94 ? 27.244 -48.862 40.645 1.00 33.00 130 PRO B C 1
ATOM 1615 O O . PRO B 2 94 ? 26.721 -49.772 41.286 1.00 32.57 130 PRO B O 1
ATOM 1619 N N . MET B 2 95 ? 26.569 -47.995 39.893 1.00 32.33 131 MET B N 1
ATOM 1620 C CA . MET B 2 95 ? 25.126 -48.078 39.756 1.00 26.26 131 MET B CA 1
ATOM 1621 C C . MET B 2 95 ? 24.736 -49.415 39.145 1.00 32.33 131 MET B C 1
ATOM 1622 O O . MET B 2 95 ? 25.477 -50.000 38.351 1.00 34.98 131 MET B O 1
ATOM 1627 N N . LYS B 2 96 ? 23.558 -49.900 39.527 1.00 36.16 132 LYS B N 1
ATOM 1628 C CA . LYS B 2 96 ? 22.970 -51.080 38.921 1.00 35.77 132 LYS B CA 1
ATOM 1629 C C . LYS B 2 96 ? 21.644 -50.691 38.281 1.00 29.79 132 LYS B C 1
ATOM 1630 O O . LYS B 2 96 ? 20.918 -49.832 38.797 1.00 30.26 132 LYS B O 1
ATOM 1636 N N . SER B 2 97 ? 21.318 -51.312 37.151 1.00 33.18 133 SER B N 1
ATOM 1637 C CA . SER B 2 97 ? 20.060 -50.964 36.487 1.00 31.51 133 SER B CA 1
ATOM 1638 C C . SER B 2 97 ? 19.529 -52.163 35.725 1.00 35.44 133 SER B C 1
ATOM 1639 O O . SER B 2 97 ? 20.275 -53.080 35.369 1.00 34.37 133 SER B O 1
ATOM 1642 N N . GLN B 2 98 ? 18.217 -52.129 35.484 1.00 36.84 134 GLN B N 1
ATOM 1643 C CA . GLN B 2 98 ? 17.494 -53.064 34.636 1.00 37.98 134 GLN B CA 1
ATOM 1644 C C . GLN B 2 98 ? 16.445 -52.268 33.879 1.00 36.99 134 GLN B C 1
ATOM 1645 O O . GLN B 2 98 ? 15.975 -51.238 34.367 1.00 32.52 134 GLN B O 1
ATOM 1651 N N . ILE B 2 99 ? 16.029 -52.776 32.720 1.00 33.35 135 ILE B N 1
ATOM 1652 C CA . ILE B 2 99 ? 15.011 -52.101 31.917 1.00 31.57 135 ILE B CA 1
ATOM 1653 C C . ILE B 2 99 ? 13.864 -53.057 31.602 1.00 33.83 135 ILE B C 1
ATOM 1654 O O . ILE B 2 99 ? 14.090 -54.219 31.245 1.00 35.89 135 ILE B O 1
ATOM 1659 N N . GLY B 2 100 ? 12.636 -52.563 31.735 1.00 37.02 136 GLY B N 1
ATOM 1660 C CA . GLY B 2 100 ? 11.460 -53.256 31.235 1.00 41.43 136 GLY B CA 1
ATOM 1661 C C . GLY B 2 100 ? 10.751 -52.394 30.203 1.00 40.05 136 GLY B C 1
ATOM 1662 O O . GLY B 2 100 ? 10.866 -51.167 30.215 1.00 32.10 136 GLY B O 1
ATOM 1663 N N . PHE B 2 101 ? 10.002 -53.037 29.308 1.00 37.79 137 PHE B N 1
ATOM 1664 C CA . PHE B 2 101 ? 9.470 -52.333 28.149 1.00 37.29 137 PHE B CA 1
ATOM 1665 C C . PHE B 2 101 ? 7.952 -52.338 28.141 1.00 39.07 137 PHE B C 1
ATOM 1666 O O . PHE B 2 101 ? 7.316 -53.346 28.466 1.00 39.99 137 PHE B O 1
ATOM 1674 N N . LEU B 2 102 ? 7.382 -51.192 27.785 1.00 36.45 138 LEU B N 1
ATOM 1675 C CA . LEU B 2 102 ? 5.939 -51.019 27.717 1.00 35.27 138 LEU B CA 1
ATOM 1676 C C . LEU B 2 102 ? 5.506 -51.112 26.263 1.00 39.59 138 LEU B C 1
ATOM 1677 O O . LEU B 2 102 ? 5.994 -50.354 25.418 1.00 36.68 138 LEU B O 1
ATOM 1682 N N . ASP B 2 103 ? 4.605 -52.048 25.977 1.00 43.07 139 ASP B N 1
ATOM 1683 C CA . ASP B 2 103 ? 3.951 -52.163 24.681 1.00 49.95 139 ASP B CA 1
ATOM 1684 C C . ASP B 2 103 ? 2.512 -51.689 24.835 1.00 49.38 139 ASP B C 1
ATOM 1685 O O . ASP B 2 103 ? 1.775 -52.197 25.687 1.00 49.15 139 ASP B O 1
ATOM 1690 N N . VAL B 2 104 ? 2.124 -50.707 24.028 1.00 49.03 140 VAL B N 1
ATOM 1691 C CA . VAL B 2 104 ? 0.786 -50.130 24.067 1.00 50.80 140 VAL B CA 1
ATOM 1692 C C . VAL B 2 104 ? 0.035 -50.615 22.831 1.00 51.96 140 VAL B C 1
ATOM 1693 O O . VAL B 2 104 ? 0.431 -50.317 21.696 1.00 51.02 140 VAL B O 1
ATOM 1697 N N . VAL B 2 105 ? -1.038 -51.371 23.036 1.00 48.36 141 VAL B N 1
ATOM 1698 C CA . VAL B 2 105 ? -1.784 -51.955 21.923 1.00 55.51 141 VAL B CA 1
ATOM 1699 C C . VAL B 2 105 ? -3.106 -51.215 21.766 1.00 57.12 141 VAL B C 1
ATOM 1700 O O . VAL B 2 105 ? -3.739 -50.827 22.753 1.00 62.52 141 VAL B O 1
ATOM 1704 N N . ILE B 2 106 ? -3.516 -51.008 20.526 1.00 64.53 142 ILE B N 1
ATOM 1705 C CA . ILE B 2 106 ? -4.740 -50.257 20.265 1.00 73.86 142 ILE B CA 1
ATOM 1706 C C . ILE B 2 106 ? -5.943 -51.180 20.131 1.00 70.02 142 ILE B C 1
ATOM 1707 O O . ILE B 2 106 ? -5.911 -52.144 19.368 1.00 72.43 142 ILE B O 1
ATOM 1712 N N . GLY C 1 1 ? 21.005 -37.769 18.173 1.00 77.13 48 GLY C N 1
ATOM 1713 C CA . GLY C 1 1 ? 21.984 -38.824 18.332 1.00 85.78 48 GLY C CA 1
ATOM 1714 C C . GLY C 1 1 ? 23.253 -38.359 19.021 1.00 91.32 48 GLY C C 1
ATOM 1715 O O . GLY C 1 1 ? 24.200 -39.132 19.174 1.00 92.65 48 GLY C O 1
ATOM 1716 N N . SER C 1 2 ? 23.275 -37.095 19.442 1.00 92.30 49 SER C N 1
ATOM 1717 C CA . SER C 1 2 ? 24.469 -36.519 20.049 1.00 92.47 49 SER C CA 1
ATOM 1718 C C . SER C 1 2 ? 24.080 -35.314 20.896 1.00 83.49 49 SER C C 1
ATOM 1719 O O . SER C 1 2 ? 22.938 -34.853 20.873 1.00 81.11 49 SER C O 1
ATOM 1722 N N . TRP C 1 3 ? 25.058 -34.814 21.656 1.00 78.88 50 TRP C N 1
ATOM 1723 C CA . TRP C 1 3 ? 24.874 -33.589 22.426 1.00 62.92 50 TRP C CA 1
ATOM 1724 C C . TRP C 1 3 ? 24.892 -32.345 21.551 1.00 56.60 50 TRP C C 1
ATOM 1725 O O . TRP C 1 3 ? 24.380 -31.303 21.958 1.00 51.74 50 TRP C O 1
ATOM 1736 N N . ASN C 1 4 ? 25.501 -32.407 20.375 1.00 52.93 51 ASN C N 1
ATOM 1737 C CA . ASN C 1 4 ? 25.690 -31.203 19.569 1.00 45.24 51 ASN C CA 1
ATOM 1738 C C . ASN C 1 4 ? 24.507 -31.044 18.607 1.00 44.13 51 ASN C C 1
ATOM 1739 O O . ASN C 1 4 ? 24.615 -31.229 17.396 1.00 49.48 51 ASN C O 1
ATOM 1744 N N . GLU C 1 5 ? 23.359 -30.692 19.184 1.00 39.09 52 GLU C N 1
ATOM 1745 C CA . GLU C 1 5 ? 22.077 -30.597 18.495 1.00 43.58 52 GLU C CA 1
ATOM 1746 C C . GLU C 1 5 ? 21.395 -29.270 18.794 1.00 37.59 52 GLU C C 1
ATOM 1747 O O . GLU C 1 5 ? 21.615 -28.675 19.857 1.00 37.34 52 GLU C O 1
ATOM 1753 N N . PRO C 1 6 ? 20.551 -28.790 17.889 1.00 31.19 53 PRO C N 1
ATOM 1754 C CA . PRO C 1 6 ? 20.001 -27.438 18.031 1.00 28.42 53 PRO C CA 1
ATOM 1755 C C . PRO C 1 6 ? 18.921 -27.363 19.099 1.00 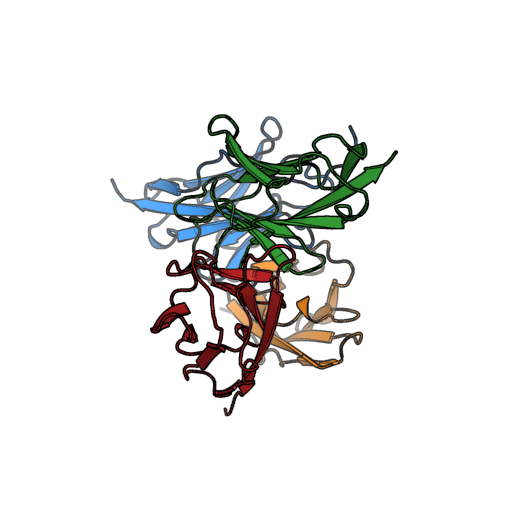35.15 53 PRO C C 1
ATOM 1756 O O . PRO C 1 6 ? 18.298 -28.360 19.461 1.00 33.08 53 PRO C O 1
ATOM 1760 N N . TYR C 1 7 ? 18.683 -26.135 19.576 1.00 27.26 54 TYR C N 1
ATOM 1761 C CA . TYR C 1 7 ? 17.625 -25.857 20.539 1.00 27.27 54 TYR C CA 1
ATOM 1762 C C . TYR C 1 7 ? 16.731 -24.724 20.046 1.00 26.51 54 TYR C C 1
ATOM 1763 O O . TYR C 1 7 ? 17.232 -23.685 19.603 1.00 27.83 54 TYR C O 1
ATOM 1772 N N .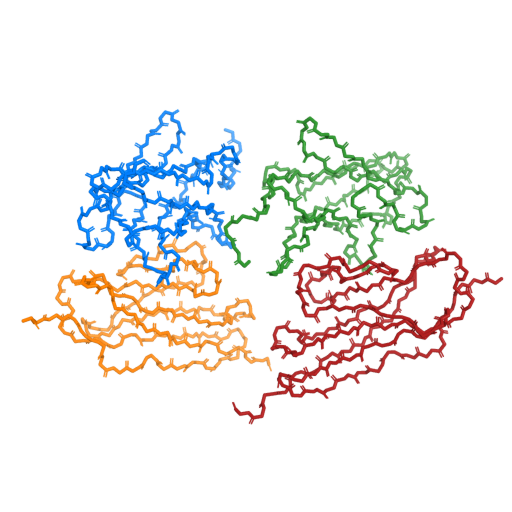 PHE C 1 8 ? 15.416 -24.909 20.203 1.00 27.27 55 PHE C N 1
ATOM 1773 C CA . PHE C 1 8 ? 14.437 -23.834 20.027 1.00 30.40 55 PHE C CA 1
ATOM 1774 C C . PHE C 1 8 ? 14.468 -22.871 21.209 1.00 34.58 55 PHE C C 1
ATOM 1775 O O . PHE C 1 8 ? 14.644 -23.276 22.363 1.00 29.15 55 PHE C O 1
ATOM 1783 N N . ASP C 1 9 ? 14.252 -21.593 20.917 1.00 32.51 56 ASP C N 1
ATOM 1784 C CA . ASP C 1 9 ? 13.897 -20.607 21.936 1.00 36.94 56 ASP C CA 1
ATOM 1785 C C . ASP C 1 9 ? 12.428 -20.826 22.296 1.00 34.94 56 ASP C C 1
ATOM 1786 O O . ASP C 1 9 ? 11.527 -20.441 21.544 1.00 38.21 56 ASP C O 1
ATOM 1791 N N . LEU C 1 10 ? 12.180 -21.451 23.449 1.00 36.21 57 LEU C N 1
ATOM 1792 C CA . LEU C 1 10 ? 10.825 -21.828 23.853 1.00 35.04 57 LEU C CA 1
ATOM 1793 C C . LEU C 1 10 ? 10.003 -20.655 24.376 1.00 40.27 57 LEU C C 1
ATOM 1794 O O . LEU C 1 10 ? 8.869 -20.866 24.836 1.00 41.50 57 LEU C O 1
ATOM 1799 N N . THR C 1 11 ? 10.547 -19.441 24.363 1.00 39.38 58 THR C N 1
ATOM 1800 C CA . THR C 1 11 ? 9.776 -18.264 24.738 1.00 38.96 58 THR C CA 1
ATOM 1801 C C . THR C 1 11 ? 9.127 -17.581 23.536 1.00 37.71 58 THR C C 1
ATOM 1802 O O . THR C 1 11 ? 8.471 -16.552 23.711 1.00 45.06 58 THR C O 1
ATOM 1806 N N . MET C 1 12 ? 9.306 -18.104 22.336 1.00 32.40 59 MET C N 1
ATOM 1807 C CA . MET C 1 12 ? 8.658 -17.491 21.178 1.00 30.71 59 MET C CA 1
ATOM 1808 C C . MET C 1 12 ? 7.153 -17.744 21.242 1.00 39.90 59 MET C C 1
ATOM 1809 O O . MET C 1 12 ? 6.721 -18.807 21.699 1.00 39.02 59 MET C O 1
ATOM 1814 N N . PRO C 1 13 ? 6.332 -16.779 20.824 1.00 43.14 60 PRO C N 1
ATOM 1815 C CA . PRO C 1 13 ? 4.878 -16.956 20.921 1.00 44.79 60 PRO C CA 1
ATOM 1816 C C . PRO C 1 13 ? 4.408 -18.199 20.180 1.00 38.73 60 PRO C C 1
ATOM 1817 O O . PRO C 1 13 ? 4.889 -18.514 19.090 1.00 38.42 60 PRO C O 1
ATOM 1821 N N . ARG C 1 14 ? 3.441 -18.900 20.775 1.00 36.71 61 ARG C N 1
ATOM 1822 C CA . ARG C 1 14 ? 2.866 -20.082 20.154 1.00 40.23 61 ARG C CA 1
ATOM 1823 C C . ARG C 1 14 ? 1.420 -19.875 19.734 1.00 40.59 61 ARG C C 1
ATOM 1824 O O . ARG C 1 14 ? 0.779 -20.818 19.256 1.00 38.27 61 ARG C O 1
ATOM 1832 N N . ASN C 1 15 ? 0.888 -18.675 19.929 1.00 33.63 62 ASN C N 1
ATOM 1833 C CA . ASN C 1 15 ? -0.480 -18.340 19.546 1.00 34.85 62 ASN C CA 1
ATOM 1834 C C . ASN C 1 15 ? -0.441 -16.902 19.060 1.00 35.76 62 ASN C C 1
ATOM 1835 O O . ASN C 1 15 ? -0.198 -15.991 19.858 1.00 36.59 62 ASN C O 1
ATOM 1840 N N . ILE C 1 16 ? -0.644 -16.703 17.759 1.00 32.65 63 ILE C N 1
ATOM 1841 C CA . ILE C 1 16 ? -0.500 -15.406 17.106 1.00 35.74 63 ILE C CA 1
ATOM 1842 C C . ILE C 1 16 ? -1.805 -15.054 16.409 1.00 31.59 63 ILE C C 1
ATOM 1843 O O . ILE C 1 16 ? -2.410 -15.895 15.734 1.00 31.22 63 ILE C O 1
ATOM 1848 N N . THR C 1 17 ? -2.227 -13.805 16.554 1.00 34.86 64 THR C N 1
ATOM 1849 C CA . THR C 1 17 ? -3.426 -13.303 15.898 1.00 34.88 64 THR C CA 1
ATOM 1850 C C . THR C 1 17 ? -3.040 -12.144 14.994 1.00 35.82 64 THR C C 1
ATOM 1851 O O . THR C 1 17 ? -2.367 -11.201 15.433 1.00 34.78 64 THR C O 1
ATOM 1855 N N . SER C 1 18 ? -3.474 -12.219 13.735 1.00 34.75 65 SER C N 1
ATOM 1856 C CA . SER C 1 18 ? -3.158 -11.218 12.732 1.00 36.75 65 SER C CA 1
ATOM 1857 C C . SER C 1 18 ? -4.413 -10.917 11.923 1.00 39.83 65 SER C C 1
ATOM 1858 O O . SER C 1 18 ? -5.348 -11.721 11.862 1.00 39.56 65 SER C O 1
ATOM 1861 N N . LEU C 1 19 ? -4.436 -9.734 11.313 1.00 39.11 66 LEU C N 1
ATOM 1862 C CA . LEU C 1 19 ? -5.622 -9.260 10.606 1.00 35.19 66 LEU C CA 1
ATOM 1863 C C . LEU C 1 19 ? -5.709 -9.805 9.182 1.00 34.73 66 LEU C C 1
ATOM 1864 O O . LEU C 1 19 ? -4.697 -10.000 8.501 1.00 34.09 66 LEU C O 1
ATOM 1869 N N . VAL C 1 20 ? -6.949 -10.031 8.729 1.00 36.71 67 VAL C N 1
ATOM 1870 C CA . VAL C 1 20 ? -7.192 -10.425 7.344 1.00 42.53 67 VAL C CA 1
ATOM 1871 C C . VAL C 1 20 ? -6.620 -9.370 6.416 1.00 41.53 67 VAL C C 1
ATOM 1872 O O . VAL C 1 20 ? -6.769 -8.166 6.651 1.00 40.72 67 VAL C O 1
ATOM 1876 N N . GLY C 1 21 ? -5.969 -9.813 5.347 1.00 37.64 68 GLY C N 1
ATOM 1877 C CA . GLY C 1 21 ? -5.477 -8.875 4.359 1.00 39.28 68 GLY C CA 1
ATOM 1878 C C . GLY C 1 21 ? -4.155 -8.215 4.696 1.00 37.92 68 GLY C C 1
ATOM 1879 O O . GLY C 1 21 ? -3.662 -7.419 3.889 1.00 43.21 68 GLY C O 1
ATOM 1880 N N . LYS C 1 22 ? -3.571 -8.506 5.854 1.00 35.57 69 LYS C N 1
ATOM 1881 C CA . LYS C 1 22 ? -2.249 -8.009 6.223 1.00 37.23 69 LYS C CA 1
ATOM 1882 C C . LYS C 1 22 ? -1.276 -9.178 6.256 1.00 33.41 69 LYS C C 1
ATOM 1883 O O . LYS C 1 22 ? -1.674 -10.344 6.191 1.00 35.12 69 LYS C O 1
ATOM 1889 N N . SER C 1 23 ? 0.018 -8.868 6.341 1.00 33.29 70 SER C N 1
ATOM 1890 C CA . SER C 1 23 ? 1.008 -9.929 6.498 1.00 31.30 70 SER C CA 1
ATOM 1891 C C . SER C 1 23 ? 0.948 -10.505 7.907 1.00 33.76 70 SER C C 1
ATOM 1892 O O . SER C 1 23 ? 0.911 -9.765 8.893 1.00 35.52 70 SER C O 1
ATOM 1895 N N . ALA C 1 24 ? 0.932 -11.824 8.002 1.00 27.43 71 ALA C N 1
ATOM 1896 C CA . ALA C 1 24 ? 1.131 -12.501 9.276 1.00 25.93 71 ALA C CA 1
ATOM 1897 C C . ALA C 1 24 ? 2.577 -12.966 9.369 1.00 30.32 71 ALA C C 1
ATOM 1898 O O . ALA C 1 24 ? 3.134 -13.472 8.393 1.00 31.74 71 ALA C O 1
ATOM 1900 N N . TYR C 1 25 ? 3.175 -12.814 10.551 1.00 26.15 72 TYR C N 1
ATOM 1901 C CA . TYR C 1 25 ? 4.565 -13.162 10.772 1.00 28.85 72 TYR C CA 1
ATOM 1902 C C . TYR C 1 25 ? 4.619 -14.192 11.889 1.00 32.14 72 TYR C C 1
ATOM 1903 O O . TYR C 1 25 ? 4.102 -13.944 12.979 1.00 31.84 72 TYR C O 1
ATOM 1912 N N . LEU C 1 26 ? 5.212 -15.351 11.610 1.00 26.84 73 LEU C N 1
ATOM 1913 C CA . LEU C 1 26 ? 5.362 -16.413 12.594 1.00 28.13 73 LEU C CA 1
ATOM 1914 C C . LEU C 1 26 ? 6.854 -16.622 12.804 1.00 33.58 73 LEU C C 1
ATOM 1915 O O . LEU C 1 26 ? 7.596 -16.846 11.839 1.00 30.74 73 LEU C O 1
ATOM 1920 N N . GLY C 1 27 ? 7.289 -16.548 14.056 1.00 33.04 74 GLY C N 1
ATOM 1921 C CA . GLY C 1 27 ? 8.701 -16.508 14.387 1.00 30.00 74 GLY C CA 1
ATOM 1922 C C . GLY C 1 27 ? 9.158 -17.811 15.004 1.00 32.00 74 GLY C C 1
ATOM 1923 O O . GLY C 1 27 ? 8.396 -18.493 15.697 1.00 26.72 74 GLY C O 1
ATOM 1924 N N . CYS C 1 28 ? 10.411 -18.150 14.733 1.00 31.88 75 CYS C N 1
ATOM 1925 C CA . CYS C 1 28 ? 11.035 -19.369 15.213 1.00 33.94 75 CYS C CA 1
ATOM 1926 C C . CYS C 1 28 ? 12.498 -19.037 15.426 1.00 29.80 75 CYS C C 1
ATOM 1927 O O . CYS C 1 28 ? 13.121 -18.495 14.511 1.00 24.74 75 CYS C O 1
ATOM 1930 N N . ARG C 1 29 ? 13.043 -19.339 16.609 1.00 27.96 76 ARG C N 1
ATOM 1931 C CA . ARG C 1 29 ? 14.442 -19.040 16.909 1.00 24.42 76 ARG C CA 1
ATOM 1932 C C . ARG C 1 29 ? 15.157 -20.323 17.307 1.00 28.68 76 ARG C C 1
ATOM 1933 O O . ARG C 1 29 ? 14.656 -21.082 18.146 1.00 28.45 76 ARG C O 1
ATOM 1941 N N . VAL C 1 30 ? 16.302 -20.582 16.673 1.00 26.13 77 VAL C N 1
ATOM 1942 C CA . VAL C 1 30 ? 17.028 -21.840 16.822 1.00 27.11 77 VAL C CA 1
ATOM 1943 C C . VAL C 1 30 ? 18.475 -21.517 17.153 1.00 25.40 77 VAL C C 1
ATOM 1944 O O . VAL C 1 30 ? 19.134 -20.759 16.431 1.00 24.28 77 VAL C O 1
ATOM 1948 N N . LYS C 1 31 ? 18.967 -22.096 18.242 1.00 26.16 78 LYS C N 1
ATOM 1949 C CA . LYS C 1 31 ? 20.341 -21.917 18.678 1.00 30.44 78 LYS C CA 1
ATOM 1950 C C . LYS C 1 31 ? 21.110 -23.205 18.413 1.00 28.70 78 LYS C C 1
ATOM 1951 O O . LYS C 1 31 ? 20.534 -24.297 18.449 1.00 25.63 78 LYS C O 1
ATOM 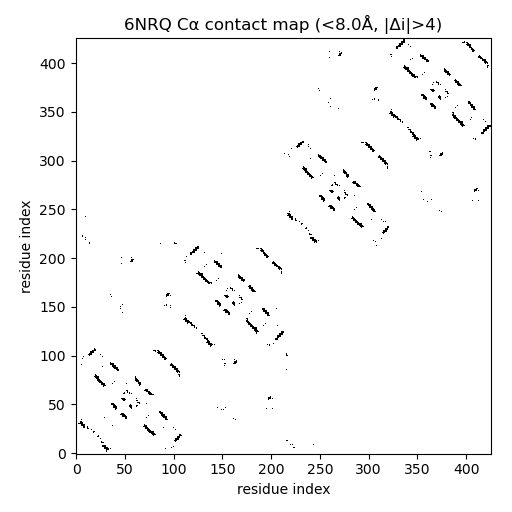1957 N N . HIS C 1 32 ? 22.398 -23.053 18.106 1.00 28.23 79 HIS C N 1
ATOM 1958 C CA . HIS C 1 32 ? 23.300 -24.181 17.847 1.00 29.75 79 HIS C CA 1
ATOM 1959 C C . HIS C 1 32 ? 22.816 -25.006 16.661 1.00 30.15 79 HIS C C 1
ATOM 1960 O O . HIS C 1 32 ? 22.788 -26.239 16.708 1.00 28.70 79 HIS C O 1
ATOM 1967 N N . LEU C 1 33 ? 22.407 -24.323 15.588 1.00 30.53 80 LEU C N 1
ATOM 1968 C CA . LEU C 1 33 ? 21.802 -25.035 14.470 1.00 28.96 80 LEU C CA 1
ATOM 1969 C C . LEU C 1 33 ? 22.784 -26.008 13.827 1.00 32.83 80 LEU C C 1
ATOM 1970 O O . LEU C 1 33 ? 22.382 -27.093 13.393 1.00 30.10 80 LEU C O 1
ATOM 1975 N N . GLY C 1 34 ? 24.072 -25.659 13.785 1.00 34.10 81 GLY C N 1
ATOM 1976 C CA . GLY C 1 34 ? 25.038 -26.537 13.140 1.00 34.27 81 GLY C CA 1
ATOM 1977 C C . GLY C 1 34 ? 24.727 -26.695 11.669 1.00 35.14 81 GLY C C 1
ATOM 1978 O O . GLY C 1 34 ? 24.441 -25.722 10.962 1.00 36.71 81 GLY C O 1
ATOM 1979 N N . ASN C 1 35 ? 24.724 -27.940 11.186 1.00 35.93 82 ASN C N 1
ATOM 1980 C CA . ASN C 1 35 ? 24.428 -28.185 9.777 1.00 35.66 82 ASN C CA 1
ATOM 1981 C C . ASN C 1 35 ? 23.001 -28.686 9.532 1.00 35.98 82 ASN C C 1
ATOM 1982 O O . ASN C 1 35 ? 22.726 -29.260 8.472 1.00 33.68 82 ASN C O 1
ATOM 1987 N N . LYS C 1 36 ? 22.082 -28.454 10.466 1.00 30.07 83 LYS C N 1
ATOM 1988 C CA . LYS C 1 36 ? 20.691 -28.821 10.260 1.00 27.43 83 LYS C CA 1
ATOM 1989 C C . LYS C 1 36 ? 19.969 -27.719 9.476 1.00 26.38 83 LYS C C 1
ATOM 1990 O O . LYS C 1 36 ? 20.498 -26.625 9.255 1.00 27.01 83 LYS C O 1
ATOM 1996 N N . THR C 1 37 ? 18.759 -28.019 9.028 1.00 25.69 84 THR C N 1
ATOM 1997 C CA . THR C 1 37 ? 17.928 -27.011 8.380 1.00 28.02 84 THR C CA 1
ATOM 1998 C C . THR C 1 37 ? 16.758 -26.638 9.272 1.00 26.62 84 THR C C 1
ATOM 1999 O O . THR C 1 37 ? 16.385 -27.377 10.193 1.00 25.00 84 THR C O 1
ATOM 2003 N N . VAL C 1 38 ? 16.183 -25.471 8.972 1.00 22.95 85 VAL C N 1
ATOM 2004 C CA . VAL C 1 38 ? 14.998 -24.950 9.645 1.00 22.69 85 VAL C CA 1
ATOM 2005 C C . VAL C 1 38 ? 13.921 -24.809 8.582 1.00 22.56 85 VAL C C 1
ATOM 2006 O O . VAL C 1 38 ? 14.107 -24.074 7.607 1.00 25.39 85 VAL C O 1
ATOM 2010 N N . ALA C 1 39 ? 12.816 -25.525 8.748 1.00 23.91 86 ALA C N 1
ATOM 2011 C CA . ALA C 1 39 ? 11.745 -25.507 7.763 1.00 26.74 86 ALA C CA 1
ATOM 2012 C C . ALA C 1 39 ? 10.432 -25.091 8.408 1.00 24.40 86 ALA C C 1
ATOM 2013 O O . ALA C 1 39 ? 10.202 -25.324 9.599 1.00 27.32 86 ALA C O 1
ATOM 2015 N N . TRP C 1 40 ? 9.556 -24.492 7.607 1.00 23.78 87 TRP C N 1
ATOM 2016 C CA . TRP C 1 40 ? 8.198 -24.198 8.023 1.00 21.10 87 TRP C CA 1
ATOM 2017 C C . TRP C 1 40 ? 7.227 -25.076 7.237 1.00 29.21 87 TRP C C 1
ATOM 2018 O O . TRP C 1 40 ? 7.304 -25.153 6.000 1.00 23.98 87 TRP C O 1
ATOM 2029 N N . ILE C 1 41 ? 6.310 -25.728 7.958 1.00 23.93 88 ILE C N 1
ATOM 2030 C CA . ILE C 1 41 ? 5.310 -26.616 7.376 1.00 26.67 88 ILE C CA 1
ATOM 2031 C C . ILE C 1 41 ? 3.938 -26.173 7.856 1.00 32.91 88 ILE C C 1
ATOM 2032 O O . ILE C 1 41 ? 3.803 -25.607 8.944 1.00 32.53 88 ILE C O 1
ATOM 2037 N N . ARG C 1 42 ? 2.908 -26.446 7.045 1.00 23.94 89 ARG C N 1
ATOM 2038 C CA . ARG C 1 42 ? 1.524 -26.151 7.405 1.00 22.56 89 ARG C CA 1
ATOM 2039 C C . ARG C 1 42 ? 0.825 -27.425 7.880 1.00 25.76 89 ARG C C 1
ATOM 2040 O O . ARG C 1 42 ? 0.741 -28.405 7.131 1.00 25.32 89 ARG C O 1
ATOM 2048 N N . HIS C 1 43 ? 0.274 -27.407 9.108 1.00 26.03 90 HIS C N 1
ATOM 2049 C CA . HIS C 1 43 ? -0.305 -28.632 9.663 1.00 28.10 90 HIS C CA 1
ATOM 2050 C C . HIS C 1 43 ? -1.538 -29.112 8.898 1.00 36.12 90 HIS C C 1
ATOM 2051 O O . HIS C 1 43 ? -1.737 -30.325 8.745 1.00 31.04 90 HIS C O 1
ATOM 2058 N N . ARG C 1 44 ? -2.407 -28.205 8.435 1.00 30.92 91 ARG C N 1
ATOM 2059 C CA . ARG C 1 44 ? -3.700 -28.695 7.972 1.00 35.34 91 ARG C CA 1
ATOM 2060 C C . ARG C 1 44 ? -3.569 -29.654 6.787 1.00 36.61 91 ARG C C 1
ATOM 2061 O O . ARG C 1 44 ? -4.314 -30.634 6.710 1.00 37.03 91 ARG C O 1
ATOM 2069 N N . ASP C 1 45 ? -2.603 -29.435 5.892 1.00 31.05 92 ASP C N 1
ATOM 2070 C CA . ASP C 1 45 ? -2.412 -30.344 4.768 1.00 33.83 92 ASP C CA 1
ATOM 2071 C C . ASP C 1 45 ? -0.990 -30.877 4.684 1.00 31.34 92 ASP C C 1
ATOM 2072 O O . ASP C 1 45 ? -0.645 -31.520 3.681 1.00 32.31 92 ASP C O 1
ATOM 2077 N N . LEU C 1 46 ? -0.161 -30.620 5.699 1.00 28.20 93 LEU C N 1
ATOM 2078 C CA . LEU C 1 46 ? 1.250 -31.016 5.715 1.00 31.87 93 LEU C CA 1
ATOM 2079 C C . LEU C 1 46 ? 2.030 -30.428 4.537 1.00 32.69 93 LEU C C 1
ATOM 2080 O O . LEU C 1 46 ? 3.021 -31.014 4.093 1.00 32.38 93 LEU C O 1
ATOM 2085 N N . HIS C 1 47 ? 1.613 -29.262 4.029 1.00 26.06 94 HIS C N 1
ATOM 2086 C CA . HIS C 1 47 ? 2.328 -28.646 2.916 1.00 27.36 94 HIS C CA 1
ATOM 2087 C C . HIS C 1 47 ? 3.634 -28.039 3.409 1.00 27.11 94 HIS C C 1
ATOM 2088 O O . HIS C 1 47 ? 3.641 -27.231 4.345 1.00 27.32 94 HIS C O 1
ATOM 2095 N N . ILE C 1 48 ? 4.743 -28.454 2.791 1.00 26.19 95 ILE C N 1
ATOM 2096 C CA . ILE C 1 48 ? 6.033 -27.830 3.030 1.00 25.73 95 ILE C CA 1
ATOM 2097 C C . ILE C 1 48 ? 6.001 -26.429 2.449 1.00 29.40 95 ILE C C 1
ATOM 2098 O O . ILE C 1 48 ? 5.671 -26.242 1.272 1.00 29.55 95 ILE C O 1
ATOM 2103 N N . LEU C 1 49 ? 6.315 -25.434 3.278 1.00 25.10 96 LEU C N 1
ATOM 2104 C CA . LEU C 1 49 ? 6.318 -24.052 2.839 1.00 25.64 96 LEU C CA 1
ATOM 2105 C C . LEU C 1 49 ? 7.722 -23.590 2.468 1.00 26.42 96 LEU C C 1
ATOM 2106 O O . LEU C 1 49 ? 7.968 -23.219 1.317 1.00 24.47 96 LEU C O 1
ATOM 2111 N N . THR C 1 50 ? 8.653 -23.629 3.420 1.00 24.17 97 THR C N 1
ATOM 2112 C CA . THR C 1 50 ? 9.998 -23.091 3.240 1.00 26.79 97 THR C CA 1
ATOM 2113 C C . THR C 1 50 ? 11.005 -23.979 3.960 1.00 22.44 97 THR C C 1
ATOM 2114 O O . THR C 1 50 ? 10.670 -24.654 4.942 1.00 24.43 97 THR C O 1
ATOM 2118 N N . VAL C 1 51 ? 12.233 -23.998 3.444 1.00 25.53 98 VAL C N 1
ATOM 2119 C CA . VAL C 1 51 ? 13.382 -24.636 4.103 1.00 22.99 98 VAL C CA 1
ATOM 2120 C C . VAL C 1 51 ? 14.549 -23.671 3.971 1.00 26.54 98 VAL C C 1
ATOM 2121 O O . VAL C 1 51 ? 14.871 -23.235 2.858 1.00 27.48 98 VAL C O 1
ATOM 2125 N N . GLY C 1 52 ? 15.184 -23.331 5.091 1.00 27.91 99 GLY C N 1
ATOM 2126 C CA . GLY C 1 52 ? 16.093 -22.195 5.068 1.00 25.85 99 GLY C CA 1
ATOM 2127 C C . GLY C 1 52 ? 15.335 -20.975 4.568 1.00 30.01 99 GLY C C 1
ATOM 2128 O O . GLY C 1 52 ? 14.228 -20.679 5.031 1.00 31.41 99 GLY C O 1
ATOM 2129 N N . THR C 1 53 ? 15.909 -20.269 3.589 1.00 30.49 100 THR C N 1
ATOM 2130 C CA . THR C 1 53 ? 15.209 -19.168 2.941 1.00 31.92 100 THR C CA 1
ATOM 2131 C C . THR C 1 53 ? 14.611 -19.558 1.583 1.00 34.49 100 THR C C 1
ATOM 2132 O O . THR C 1 53 ? 14.092 -18.692 0.869 1.00 29.18 100 THR C O 1
ATOM 2136 N N . TYR C 1 54 ? 14.673 -20.838 1.219 1.00 26.65 101 TYR C N 1
ATOM 2137 C CA . TYR C 1 54 ? 14.099 -21.327 -0.022 1.00 31.43 101 TYR C CA 1
ATOM 2138 C C . TYR C 1 54 ? 12.602 -21.551 0.157 1.00 30.88 101 TYR C C 1
ATOM 2139 O O . TYR C 1 54 ? 12.181 -22.238 1.096 1.00 29.37 101 TYR C O 1
ATOM 2148 N N . THR C 1 55 ? 11.795 -20.963 -0.733 1.00 29.12 102 THR C N 1
ATOM 2149 C CA . THR C 1 55 ? 10.353 -21.189 -0.722 1.00 29.75 102 THR C CA 1
ATOM 2150 C C . THR C 1 55 ? 10.020 -22.383 -1.615 1.00 26.53 102 THR C C 1
ATOM 2151 O O . THR C 1 55 ? 10.192 -22.325 -2.838 1.00 30.44 102 THR C O 1
ATOM 2155 N N . TYR C 1 56 ? 9.505 -23.455 -1.006 1.00 25.16 103 TYR C N 1
ATOM 2156 C CA . TYR C 1 56 ? 9.047 -24.605 -1.783 1.00 29.68 103 TYR C CA 1
ATOM 2157 C C . TYR C 1 56 ? 7.660 -24.361 -2.371 1.00 31.56 103 TYR C C 1
ATOM 2158 O O . TYR C 1 56 ? 7.441 -24.584 -3.567 1.00 26.54 103 TYR C O 1
ATOM 2167 N N . THR C 1 57 ? 6.719 -23.871 -1.555 1.00 24.58 104 THR C N 1
ATOM 2168 C CA . THR C 1 57 ? 5.373 -23.626 -2.040 1.00 26.48 104 THR C CA 1
ATOM 2169 C C . THR C 1 57 ? 5.404 -22.612 -3.191 1.00 32.48 104 THR C C 1
ATOM 2170 O O . THR C 1 57 ? 6.235 -21.698 -3.226 1.00 29.92 104 THR C O 1
ATOM 2174 N N . THR C 1 58 ? 4.535 -22.801 -4.165 1.00 25.56 105 THR C N 1
ATOM 2175 C CA . THR C 1 58 ? 4.375 -21.788 -5.211 1.00 28.91 105 THR C CA 1
ATOM 2176 C C . THR C 1 58 ? 3.196 -20.876 -4.939 1.00 31.16 105 THR C C 1
ATOM 2177 O O . THR C 1 58 ? 2.813 -20.098 -5.814 1.00 37.16 105 THR C O 1
ATOM 2181 N N . ASP C 1 59 ? 2.613 -20.949 -3.745 1.00 33.49 106 ASP C N 1
ATOM 2182 C CA . ASP C 1 59 ? 1.785 -19.852 -3.252 1.00 34.57 106 ASP C CA 1
ATOM 2183 C C . ASP C 1 59 ? 2.752 -18.726 -2.920 1.00 30.58 106 ASP C C 1
ATOM 2184 O O . ASP C 1 59 ? 3.456 -18.764 -1.910 1.00 31.79 106 ASP C O 1
ATOM 2189 N N . GLN C 1 60 ? 2.797 -17.733 -3.802 1.00 34.74 107 GLN C N 1
ATOM 2190 C CA . GLN C 1 60 ? 3.756 -16.639 -3.744 1.00 41.24 107 GLN C CA 1
ATOM 2191 C C . GLN C 1 60 ? 3.675 -15.838 -2.450 1.00 36.87 107 GLN C C 1
ATOM 2192 O O . GLN C 1 60 ? 4.582 -15.044 -2.180 1.00 37.18 107 GLN C O 1
ATOM 2198 N N . ARG C 1 61 ? 2.613 -16.010 -1.658 1.00 30.81 108 ARG C N 1
ATOM 2199 C CA . ARG C 1 61 ? 2.434 -15.212 -0.449 1.00 29.49 108 ARG C CA 1
ATOM 2200 C C . ARG C 1 61 ? 3.384 -15.633 0.670 1.00 28.34 108 ARG C C 1
ATOM 2201 O O . ARG C 1 61 ? 3.576 -14.869 1.627 1.00 28.60 108 ARG C O 1
ATOM 2209 N N . PHE C 1 62 ? 3.981 -16.815 0.574 1.00 26.03 109 PHE C N 1
ATOM 2210 C CA . PHE C 1 62 ? 4.832 -17.316 1.649 1.00 26.34 109 PHE C CA 1
ATOM 2211 C C . PHE C 1 62 ? 6.293 -16.955 1.400 1.00 27.25 109 PHE C C 1
ATOM 2212 O O . PHE C 1 62 ? 6.789 -17.067 0.276 1.00 28.94 109 PHE C O 1
ATOM 2220 N N . GLN C 1 63 ? 6.980 -16.512 2.455 1.00 26.51 110 GLN C N 1
ATOM 2221 C CA . GLN C 1 63 ? 8.416 -16.270 2.391 1.00 27.49 110 GLN C CA 1
ATOM 2222 C C . GLN C 1 63 ? 8.993 -16.328 3.803 1.00 28.15 110 GLN C C 1
ATOM 2223 O O . GLN C 1 63 ? 8.410 -15.769 4.732 1.00 30.60 110 GLN C O 1
ATOM 2229 N N . THR C 1 64 ? 10.151 -16.961 3.947 1.00 31.80 111 THR C N 1
ATOM 2230 C CA . THR C 1 64 ? 10.860 -17.011 5.222 1.00 32.21 111 THR C CA 1
ATOM 2231 C C . THR C 1 64 ? 12.151 -16.207 5.120 1.00 30.47 111 THR C C 1
ATOM 2232 O O . THR C 1 64 ? 12.924 -16.366 4.168 1.00 31.95 111 THR C O 1
ATOM 2236 N N . SER C 1 65 ? 12.359 -15.320 6.083 1.00 30.01 112 SER C N 1
ATOM 2237 C CA . SER C 1 65 ? 13.571 -14.528 6.170 1.00 30.45 112 SER C CA 1
ATOM 2238 C C . SER C 1 65 ? 14.370 -15.001 7.369 1.00 29.11 112 SER C C 1
ATOM 2239 O O . SER C 1 65 ? 13.794 -15.341 8.410 1.00 32.79 112 SER C O 1
ATOM 2242 N N . TYR C 1 66 ? 15.689 -15.043 7.207 1.00 30.80 113 TYR C N 1
ATOM 2243 C CA . TYR C 1 66 ? 16.604 -15.412 8.278 1.00 31.05 113 TYR C CA 1
ATOM 2244 C C . TYR C 1 66 ? 17.267 -14.153 8.798 1.00 33.26 113 TYR C C 1
ATOM 2245 O O . TYR C 1 66 ? 17.861 -13.395 8.024 1.00 37.55 113 TYR C O 1
ATOM 2254 N N . HIS C 1 67 ? 17.147 -13.925 10.091 1.00 33.59 114 HIS C N 1
ATOM 2255 C CA . HIS C 1 67 ? 17.730 -12.765 10.755 1.00 39.76 114 HIS C CA 1
ATOM 2256 C C . HIS C 1 67 ? 18.887 -13.273 11.606 1.00 40.84 114 HIS C C 1
ATOM 2257 O O . HIS C 1 67 ? 18.682 -13.785 12.715 1.00 35.74 114 HIS C O 1
ATOM 2264 N N . ARG C 1 68 ? 20.100 -13.141 11.064 1.00 43.09 115 ARG C N 1
ATOM 2265 C CA . ARG C 1 68 ? 21.274 -13.712 11.713 1.00 44.98 115 ARG C CA 1
ATOM 2266 C C . ARG C 1 68 ? 21.480 -13.116 13.098 1.00 57.55 115 ARG C C 1
ATOM 2267 O O . ARG C 1 68 ? 21.919 -13.820 14.012 1.00 53.93 115 ARG C O 1
ATOM 2275 N N . ASP C 1 69 ? 21.123 -11.838 13.277 1.00 57.14 116 ASP C N 1
ATOM 2276 C CA . ASP C 1 69 ? 21.298 -11.166 14.563 1.00 64.31 116 ASP C CA 1
ATOM 2277 C C . ASP C 1 69 ? 20.575 -11.895 15.686 1.00 56.73 116 ASP C C 1
ATOM 2278 O O . ASP C 1 69 ? 21.119 -12.058 16.780 1.00 60.72 116 ASP C O 1
ATOM 2283 N N . ILE C 1 70 ? 19.342 -12.325 15.441 1.00 50.78 117 ILE C N 1
ATOM 2284 C CA . ILE C 1 70 ? 18.489 -12.878 16.480 1.00 46.37 117 ILE C CA 1
ATOM 2285 C C . ILE C 1 70 ? 18.242 -14.359 16.273 1.00 43.62 117 ILE C C 1
ATOM 2286 O O . ILE C 1 70 ? 17.434 -14.955 16.995 1.00 40.54 117 ILE C O 1
ATOM 2291 N N . ASP C 1 71 ? 18.937 -14.971 15.310 1.00 37.16 118 ASP C N 1
ATOM 2292 C CA . ASP C 1 71 ? 18.787 -16.389 14.969 1.00 35.42 118 ASP C CA 1
ATOM 2293 C C . ASP C 1 71 ? 17.331 -16.779 14.766 1.00 32.39 118 ASP C C 1
ATOM 2294 O O . ASP C 1 71 ? 16.892 -17.846 15.214 1.00 31.01 118 ASP C O 1
ATOM 2299 N N . GLU C 1 72 ? 16.584 -15.924 14.058 1.00 31.79 119 GLU C N 1
ATOM 2300 C CA . GLU C 1 72 ? 15.162 -16.134 13.835 1.00 29.91 119 GLU C CA 1
ATOM 2301 C C . GLU C 1 72 ? 14.892 -16.437 12.373 1.00 31.52 119 GLU C C 1
ATOM 2302 O O . GLU C 1 72 ? 15.423 -15.771 11.483 1.00 30.69 119 GLU C O 1
ATOM 2308 N N . TRP C 1 73 ? 14.056 -17.438 12.147 1.00 26.93 120 TRP C N 1
ATOM 2309 C CA . TRP C 1 73 ? 13.533 -17.788 10.834 1.00 27.22 120 TRP C CA 1
ATOM 2310 C C . TRP C 1 73 ? 12.070 -17.375 10.862 1.00 28.96 120 TRP C C 1
ATOM 2311 O O . TRP C 1 73 ? 11.243 -18.039 11.495 1.00 29.48 120 TRP C O 1
ATOM 2322 N N . THR C 1 74 ? 11.754 -16.250 10.227 1.00 26.26 121 THR C N 1
ATOM 2323 C CA . THR C 1 74 ? 10.426 -15.663 10.320 1.00 29.16 121 THR C CA 1
ATOM 2324 C C . THR C 1 74 ? 9.660 -16.000 9.050 1.00 29.06 121 THR C C 1
ATOM 2325 O O . THR C 1 74 ? 10.029 -15.549 7.960 1.00 25.48 121 THR C O 1
ATOM 2329 N N . LEU C 1 75 ? 8.604 -16.797 9.197 1.00 27.85 122 LEU C N 1
ATOM 2330 C CA . LEU C 1 75 ? 7.653 -17.037 8.116 1.00 24.86 122 LEU C CA 1
ATOM 2331 C C . LEU C 1 75 ? 6.722 -15.845 7.960 1.00 31.50 122 LEU C C 1
ATOM 2332 O O . LEU C 1 75 ? 6.064 -15.434 8.918 1.00 30.13 122 LEU C O 1
ATOM 2337 N N . GLN C 1 76 ? 6.659 -15.299 6.749 1.00 27.14 123 GLN C N 1
ATOM 2338 C CA . GLN C 1 76 ? 5.704 -14.256 6.410 1.00 25.71 123 GLN C CA 1
ATOM 2339 C C . GLN C 1 76 ? 4.631 -14.869 5.519 1.00 26.17 123 GLN C C 1
ATOM 2340 O O . GLN C 1 76 ? 4.953 -15.590 4.567 1.00 30.12 123 GLN C O 1
ATOM 2346 N N . ILE C 1 77 ? 3.370 -14.610 5.845 1.00 29.57 124 ILE C N 1
ATOM 2347 C CA . ILE C 1 77 ? 2.240 -14.941 4.979 1.00 31.45 124 ILE C CA 1
ATOM 2348 C C . ILE C 1 77 ? 1.652 -13.612 4.532 1.00 29.47 124 ILE C C 1
ATOM 2349 O O . ILE C 1 77 ? 0.932 -12.955 5.293 1.00 32.84 124 ILE C O 1
ATOM 2354 N N . LYS C 1 78 ? 1.977 -13.183 3.314 1.00 29.69 125 LYS C N 1
ATOM 2355 C CA . LYS C 1 78 ? 1.453 -11.927 2.813 1.00 30.36 125 LYS C CA 1
ATOM 2356 C C . LYS C 1 78 ? -0.040 -12.053 2.516 1.00 30.59 125 LYS C C 1
ATOM 2357 O O . LYS C 1 78 ? -0.539 -13.135 2.196 1.00 28.35 125 LYS C O 1
ATOM 2363 N N . TRP C 1 79 ? -0.749 -10.924 2.603 1.00 27.15 126 TRP C N 1
ATOM 2364 C CA . TRP C 1 79 ? -2.160 -10.857 2.189 1.00 27.10 126 TRP C CA 1
ATOM 2365 C C . TRP C 1 79 ? -2.968 -11.999 2.805 1.00 27.53 126 TRP C C 1
ATOM 2366 O O . TRP C 1 79 ? -3.650 -12.759 2.113 1.00 27.74 126 TRP C O 1
ATOM 2377 N N . ALA C 1 80 ? -2.844 -12.145 4.127 1.00 25.04 127 ALA C N 1
ATOM 2378 C CA . ALA C 1 80 ? -3.363 -13.334 4.793 1.00 28.22 127 ALA C CA 1
ATOM 2379 C C . ALA C 1 80 ? -4.881 -13.455 4.636 1.00 28.85 127 ALA C C 1
ATOM 2380 O O . ALA C 1 80 ? -5.620 -12.464 4.650 1.00 30.27 127 ALA C O 1
ATOM 2382 N N . GLN C 1 81 ? -5.339 -14.684 4.473 1.00 28.10 128 GLN C N 1
ATOM 2383 C CA . GLN C 1 81 ? -6.749 -15.002 4.350 1.00 28.49 128 GLN C CA 1
ATOM 2384 C C . GLN C 1 81 ? -7.206 -15.743 5.595 1.00 31.68 128 GLN C C 1
ATOM 2385 O O . GLN C 1 81 ? -6.397 -16.258 6.369 1.00 29.13 128 GLN C O 1
ATOM 2391 N N . GLN C 1 82 ? -8.525 -15.808 5.775 1.00 29.29 129 GLN C N 1
ATOM 2392 C CA . GLN C 1 82 ? -9.062 -16.607 6.869 1.00 30.39 129 GLN C CA 1
ATOM 2393 C C . GLN C 1 82 ? -8.674 -18.068 6.727 1.00 32.57 129 GLN C C 1
ATOM 2394 O O . GLN C 1 82 ? -8.457 -18.758 7.736 1.00 30.34 129 GLN C O 1
ATOM 2400 N N . ARG C 1 83 ? -8.552 -18.557 5.487 1.00 31.25 130 ARG C N 1
ATOM 2401 C CA . ARG C 1 83 ? -8.113 -19.934 5.271 1.00 32.74 130 ARG C CA 1
ATOM 2402 C C . ARG C 1 83 ? -6.690 -20.205 5.772 1.00 28.66 130 ARG C C 1
ATOM 2403 O O . ARG C 1 83 ? -6.314 -21.368 5.902 1.00 26.56 130 ARG C O 1
ATOM 2411 N N . ASP C 1 84 ? -5.869 -19.178 5.994 1.00 28.53 131 ASP C N 1
ATOM 2412 C CA . ASP C 1 84 ? -4.517 -19.402 6.484 1.00 24.16 131 ASP C CA 1
ATOM 2413 C C . ASP C 1 84 ? -4.464 -19.664 7.984 1.00 27.54 131 ASP C C 1
ATOM 2414 O O . ASP C 1 84 ? -3.406 -20.070 8.495 1.00 31.18 131 ASP C O 1
ATOM 2419 N N . ALA C 1 85 ? -5.558 -19.427 8.698 1.00 29.13 132 ALA C N 1
ATOM 2420 C CA . ALA C 1 85 ? -5.574 -19.701 10.128 1.00 32.85 132 ALA C CA 1
ATOM 2421 C C . ALA C 1 85 ? -5.360 -21.189 10.373 1.00 34.02 132 ALA C C 1
ATOM 2422 O O . ALA C 1 85 ? -5.815 -22.035 9.596 1.00 33.56 132 ALA C O 1
ATOM 2424 N N . GLY C 1 86 ? -4.662 -21.508 11.464 1.00 28.72 133 GLY C N 1
ATOM 2425 C CA . GLY C 1 86 ? -4.432 -22.869 11.875 1.00 29.66 133 GLY C CA 1
ATOM 2426 C C . GLY C 1 86 ? -2.996 -23.024 12.333 1.00 28.09 133 GLY C C 1
ATOM 2427 O O . GLY C 1 86 ? -2.270 -22.049 12.511 1.00 29.61 133 GLY C O 1
ATOM 2428 N N . VAL C 1 87 ? -2.567 -24.251 12.495 1.00 30.71 134 VAL C N 1
ATOM 2429 C CA . VAL C 1 87 ? -1.274 -24.523 13.119 1.00 28.55 134 VAL C CA 1
ATOM 2430 C C . VAL C 1 87 ? -0.209 -24.682 12.046 1.00 30.54 134 VAL C C 1
ATOM 2431 O O . VAL C 1 87 ? -0.454 -25.295 10.998 1.00 32.18 134 VAL C O 1
ATOM 2435 N N . TYR C 1 88 ? 0.959 -24.083 12.298 1.00 27.77 135 TYR C N 1
ATOM 2436 C CA . TYR C 1 88 ? 2.170 -24.205 11.500 1.00 23.14 135 TYR C CA 1
ATOM 2437 C C . TYR C 1 88 ? 3.267 -24.706 12.420 1.00 27.56 135 TYR C C 1
ATOM 2438 O O . TYR C 1 88 ? 3.184 -24.545 13.635 1.00 35.08 135 TYR C O 1
ATOM 2447 N N . GLU C 1 89 ? 4.305 -25.312 11.854 1.00 24.21 136 GLU C N 1
ATOM 2448 C CA . GLU C 1 89 ? 5.420 -25.670 12.721 1.00 28.37 136 GLU C CA 1
ATOM 2449 C C . GLU C 1 89 ? 6.742 -25.314 12.064 1.00 28.97 136 GLU C C 1
ATOM 2450 O O . GLU C 1 89 ? 6.902 -25.375 10.839 1.00 28.46 136 GLU C O 1
ATOM 2456 N N . CYS C 1 90 ? 7.653 -24.880 12.907 1.00 28.95 137 CYS C N 1
ATOM 2457 C CA . CYS C 1 90 ? 9.053 -24.727 12.575 1.00 27.12 137 CYS C CA 1
ATOM 2458 C C . CYS C 1 90 ? 9.771 -26.015 12.943 1.00 29.15 137 CYS C C 1
ATOM 2459 O O . CYS C 1 90 ? 9.628 -26.520 14.064 1.00 29.25 137 CYS C O 1
ATOM 2462 N N . GLN C 1 91 ? 10.520 -26.562 12.003 1.00 26.90 138 GLN C N 1
ATOM 2463 C CA . GLN C 1 91 ? 11.022 -27.917 12.145 1.00 26.84 138 GLN C CA 1
ATOM 2464 C C . GLN C 1 91 ? 12.526 -27.950 11.919 1.00 23.59 138 GLN C C 1
ATOM 2465 O O . GLN C 1 91 ? 13.025 -27.370 10.946 1.00 25.66 138 GLN C O 1
ATOM 2471 N N . ILE C 1 92 ? 13.252 -28.635 12.796 1.00 26.67 139 ILE C N 1
ATOM 2472 C CA . ILE C 1 92 ? 14.686 -28.813 12.612 1.00 24.38 139 ILE C CA 1
ATOM 2473 C C . ILE C 1 92 ? 14.946 -30.261 12.214 1.00 27.31 139 ILE C C 1
ATOM 2474 O O . ILE C 1 92 ? 14.345 -31.192 12.772 1.00 28.66 139 ILE C O 1
ATOM 2479 N N . SER C 1 93 ? 15.852 -30.446 11.247 1.00 23.41 140 SER C N 1
ATOM 2480 C CA . SER C 1 93 ? 16.037 -31.733 10.578 1.00 24.34 140 SER C CA 1
ATOM 2481 C C . SER C 1 93 ? 16.865 -32.740 11.373 1.00 30.59 140 SER C C 1
ATOM 2482 O O . SER C 1 93 ? 17.610 -33.537 10.790 1.00 32.53 140 SER C O 1
ATOM 2485 N N . THR C 1 94 ? 16.726 -32.740 12.695 1.00 27.09 141 THR C N 1
ATOM 2486 C CA . THR C 1 94 ? 17.331 -33.775 13.533 1.00 29.96 141 THR C CA 1
ATOM 2487 C C . THR C 1 94 ? 16.601 -35.099 13.311 1.00 33.50 141 THR C C 1
ATOM 2488 O O . THR C 1 94 ? 15.510 -35.144 12.728 1.00 30.87 141 THR C O 1
ATOM 2492 N N . GLN C 1 95 ? 17.233 -36.191 13.725 1.00 34.17 142 GLN C N 1
ATOM 2493 C CA . GLN C 1 95 ? 16.571 -37.499 13.785 1.00 38.97 142 GLN C CA 1
ATOM 2494 C C . GLN C 1 95 ? 16.658 -38.016 15.209 1.00 39.66 142 GLN C C 1
ATOM 2495 O O . GLN C 1 95 ? 17.767 -38.333 15.675 1.00 41.00 142 GLN C O 1
ATOM 2501 N N . PRO C 1 96 ? 15.548 -38.112 15.954 1.00 40.46 143 PRO C N 1
ATOM 2502 C CA . PRO C 1 96 ? 14.188 -37.779 15.541 1.00 40.68 143 PRO C CA 1
ATOM 2503 C C . PRO C 1 96 ? 14.004 -36.282 15.347 1.00 36.91 143 PRO C C 1
ATOM 2504 O O . PRO C 1 96 ? 14.807 -35.457 15.803 1.00 31.81 143 PRO C O 1
ATOM 2508 N N . VAL C 1 97 ? 12.939 -35.942 14.640 1.00 31.94 144 VAL C N 1
ATOM 2509 C CA . VAL C 1 97 ? 12.703 -34.562 14.281 1.00 29.71 144 VAL C CA 1
ATOM 2510 C C . VAL C 1 97 ? 12.264 -33.788 15.516 1.00 29.09 144 VAL C C 1
ATOM 2511 O O . VAL C 1 97 ? 11.704 -34.349 16.468 1.00 32.91 144 VAL C O 1
ATOM 2515 N N . ARG C 1 98 ? 12.519 -32.489 15.505 1.00 30.53 145 ARG C N 1
ATOM 2516 C CA . ARG C 1 98 ? 12.100 -31.619 16.588 1.00 31.88 145 ARG C CA 1
ATOM 2517 C C . ARG C 1 98 ? 11.295 -30.478 15.999 1.00 27.25 145 ARG C C 1
ATOM 2518 O O . ARG C 1 98 ? 11.638 -29.952 14.931 1.00 27.38 145 ARG C O 1
ATOM 2526 N N . SER C 1 99 ? 10.225 -30.093 16.700 1.00 27.45 146 SER C N 1
ATOM 2527 C CA . SER C 1 99 ? 9.242 -29.169 16.140 1.00 28.53 146 SER C CA 1
ATOM 2528 C C . SER C 1 99 ? 8.896 -28.079 17.143 1.00 29.55 146 SER C C 1
ATOM 2529 O O . SER C 1 99 ? 8.863 -28.308 18.359 1.00 27.53 146 SER C O 1
ATOM 2532 N N . TYR C 1 100 ? 8.609 -26.895 16.616 1.00 25.78 147 TYR C N 1
ATOM 2533 C CA . TYR C 1 100 ? 8.034 -25.798 17.390 1.00 26.90 147 TYR C CA 1
ATOM 2534 C C . TYR C 1 100 ? 6.740 -25.378 16.692 1.00 28.89 147 TYR C C 1
ATOM 2535 O O . TYR C 1 100 ? 6.788 -24.680 15.676 1.00 28.56 147 TYR C O 1
ATOM 2544 N N . SER C 1 101 ? 5.593 -25.790 17.213 1.00 31.47 148 SER C N 1
ATOM 2545 C CA . SER C 1 101 ? 4.325 -25.503 16.550 1.00 30.97 148 SER C CA 1
ATOM 2546 C C . SER C 1 101 ? 3.760 -24.168 17.023 1.00 32.31 148 SER C C 1
ATOM 2547 O O . SER C 1 101 ? 3.838 -23.826 18.203 1.00 31.17 148 SER C O 1
ATOM 2550 N N . VAL C 1 102 ? 3.195 -23.407 16.084 1.00 26.04 149 VAL C N 1
ATOM 2551 C CA . VAL C 1 102 ? 2.699 -22.062 16.332 1.00 27.99 149 VAL C CA 1
ATOM 2552 C C . VAL C 1 102 ? 1.307 -21.959 15.707 1.00 31.60 149 VAL C C 1
ATOM 2553 O O . VAL C 1 102 ? 1.133 -22.250 14.522 1.00 31.53 149 VAL C O 1
ATOM 2557 N N . ASN C 1 103 ? 0.318 -21.564 16.499 1.00 30.06 150 ASN C N 1
ATOM 2558 C CA . ASN C 1 103 ? -1.043 -21.416 15.989 1.00 35.59 150 ASN C CA 1
ATOM 2559 C C . ASN C 1 103 ? -1.279 -19.991 15.510 1.00 28.59 150 ASN C C 1
ATOM 2560 O O . ASN C 1 103 ? -0.849 -19.026 16.157 1.00 32.18 150 ASN C O 1
ATOM 2565 N N . LEU C 1 104 ? -1.964 -19.868 14.372 1.00 31.40 151 LEU C N 1
ATOM 2566 C CA . LEU C 1 104 ? -2.237 -18.582 13.745 1.00 29.43 151 LEU C CA 1
ATOM 2567 C C . LEU C 1 104 ? -3.744 -18.365 13.657 1.00 27.16 151 LEU C C 1
ATOM 2568 O O . LEU C 1 104 ? -4.471 -19.195 13.095 1.00 30.23 151 LEU C O 1
ATOM 2573 N N . ASN C 1 105 ? -4.221 -17.272 14.246 1.00 30.15 152 ASN C N 1
ATOM 2574 C CA . ASN C 1 105 ? -5.604 -16.850 14.102 1.00 33.40 152 ASN C CA 1
ATOM 2575 C C . ASN C 1 105 ? -5.658 -15.647 13.178 1.00 36.77 152 ASN C C 1
ATOM 2576 O O . ASN C 1 105 ? -4.826 -14.740 13.274 1.00 35.64 152 ASN C O 1
ATOM 2581 N N . ILE C 1 106 ? -6.643 -15.642 12.289 1.00 37.83 153 ILE C N 1
ATOM 2582 C CA . ILE C 1 106 ? -6.809 -14.581 11.302 1.00 36.79 153 ILE C CA 1
ATOM 2583 C C . ILE C 1 106 ? -8.174 -13.950 11.546 1.00 38.52 153 ILE C C 1
ATOM 2584 O O . ILE C 1 106 ? -9.205 -14.630 11.450 1.00 38.94 153 ILE C O 1
ATOM 2589 N N . VAL C 1 107 ? -8.184 -12.663 11.894 1.00 39.82 154 VAL C N 1
ATOM 2590 C CA . VAL C 1 107 ? -9.399 -12.003 12.342 1.00 42.66 154 VAL C CA 1
ATOM 2591 C C . VAL C 1 107 ? -9.683 -10.801 11.449 1.00 42.03 154 VAL C C 1
ATOM 2592 O O . VAL C 1 107 ? -8.799 -10.261 10.779 1.00 42.47 154 VAL C O 1
ATOM 2596 N N . HIS C 1 108 ? -10.946 -10.394 11.435 1.00 46.76 155 HIS C N 1
ATOM 2597 C CA . HIS C 1 108 ? -11.318 -9.147 10.780 1.00 54.39 155 HIS C CA 1
ATOM 2598 C C . HIS C 1 108 ? -11.174 -8.001 11.771 1.00 62.16 155 HIS C C 1
ATOM 2599 O O . HIS C 1 108 ? -11.422 -6.849 11.429 1.00 80.43 155 HIS C O 1
ATOM 2606 N N . PHE D 2 4 ? -0.420 -27.507 -19.463 1.00 85.33 40 PHE D N 1
ATOM 2607 C CA . PHE D 2 4 ? 0.273 -28.625 -18.835 1.00 84.10 40 PHE D CA 1
ATOM 2608 C C . PHE D 2 4 ? 0.692 -28.301 -17.406 1.00 81.86 40 PHE D C 1
ATOM 2609 O O . PHE D 2 4 ? 1.561 -27.461 -17.178 1.00 87.92 40 PHE D O 1
ATOM 2611 N N . GLN D 2 5 ? 0.068 -28.967 -16.439 1.00 75.09 41 GLN D N 1
ATOM 2612 C CA . GLN D 2 5 ? 0.448 -28.864 -15.041 1.00 71.22 41 GLN D CA 1
ATOM 2613 C C . GLN D 2 5 ? 0.855 -30.239 -14.535 1.00 67.77 41 GLN D C 1
ATOM 2614 O O . GLN D 2 5 ? 0.384 -31.252 -15.065 1.00 72.02 41 GLN D O 1
ATOM 2620 N N . PRO D 2 6 ? 1.736 -30.313 -13.534 1.00 61.37 42 PRO D N 1
ATOM 2621 C CA . PRO D 2 6 ? 2.127 -31.625 -13.008 1.00 57.99 42 PRO D CA 1
ATOM 2622 C C . PRO D 2 6 ? 0.906 -32.407 -12.559 1.00 62.98 42 PRO D C 1
ATOM 2623 O O . PRO D 2 6 ? -0.062 -31.848 -12.041 1.00 58.14 42 PRO D O 1
ATOM 2627 N N . GLU D 2 7 ? 0.958 -33.712 -12.777 1.00 54.99 43 GLU D N 1
ATOM 2628 C CA . GLU D 2 7 ? -0.136 -34.597 -12.441 1.00 57.22 43 GLU D CA 1
ATOM 2629 C C . GLU D 2 7 ? 0.443 -35.927 -11.986 1.00 65.36 43 GLU D C 1
ATOM 2630 O O . GLU D 2 7 ? 1.450 -36.386 -12.531 1.00 56.93 43 GLU D O 1
ATOM 2636 N N . PHE D 2 8 ? -0.176 -36.532 -10.975 1.00 61.83 44 PHE D N 1
ATOM 2637 C CA . PHE D 2 8 ? 0.169 -37.897 -10.610 1.00 62.01 44 PHE D CA 1
ATOM 2638 C C . PHE D 2 8 ? -0.333 -38.872 -11.673 1.00 67.14 44 PHE D C 1
ATOM 2639 O O . PHE D 2 8 ? -1.335 -38.633 -12.348 1.00 69.83 44 PHE D O 1
ATOM 2647 N N . VAL D 2 9 ? 0.380 -39.988 -11.812 1.00 68.25 45 VAL D N 1
ATOM 2648 C CA . VAL D 2 9 ? 0.012 -41.031 -12.757 1.00 70.03 45 VAL D CA 1
ATOM 2649 C C . VAL D 2 9 ? -0.402 -42.326 -12.063 1.00 72.14 45 VAL D C 1
ATOM 2650 O O . VAL D 2 9 ? -1.199 -43.087 -12.621 1.00 77.65 45 VAL D O 1
ATOM 2654 N N . GLU D 2 10 ? 0.083 -42.582 -10.853 1.00 72.06 46 GLU D N 1
ATOM 2655 C CA . GLU D 2 10 ? -0.150 -43.856 -10.191 1.00 73.60 46 GLU D CA 1
ATOM 2656 C C . GLU D 2 10 ? -0.019 -43.641 -8.691 1.00 78.11 46 GLU D C 1
ATOM 2657 O O . GLU D 2 10 ? 0.713 -42.754 -8.245 1.00 77.36 46 GLU D O 1
ATOM 2663 N N . SER D 2 11 ? -0.737 -44.450 -7.917 1.00 66.57 47 SER D N 1
ATOM 2664 C CA . SER D 2 11 ? -0.695 -44.306 -6.473 1.00 69.32 47 SER D CA 1
ATOM 2665 C C . SER D 2 11 ? 0.661 -44.760 -5.926 1.00 65.56 47 SER D C 1
ATOM 2666 O O . SER D 2 11 ? 1.485 -45.347 -6.633 1.00 65.68 47 SER D O 1
ATOM 2669 N N . ILE D 2 12 ? 0.888 -44.464 -4.648 1.00 59.55 48 ILE D N 1
ATOM 2670 C CA . ILE D 2 12 ? 2.079 -44.910 -3.932 1.00 55.64 48 ILE D CA 1
ATOM 2671 C C . ILE D 2 12 ? 1.774 -46.266 -3.313 1.00 57.42 48 ILE D C 1
ATOM 2672 O O . ILE D 2 12 ? 0.835 -46.396 -2.518 1.00 58.65 48 ILE D O 1
ATOM 2677 N N . SER D 2 13 ? 2.570 -47.271 -3.656 1.00 54.46 49 SER D N 1
ATOM 2678 C CA . SER D 2 13 ? 2.301 -48.614 -3.165 1.00 52.48 49 SER D CA 1
ATOM 2679 C C . SER D 2 13 ? 2.663 -48.733 -1.692 1.00 57.15 49 SER D C 1
ATOM 2680 O O . SER D 2 13 ? 3.761 -48.344 -1.274 1.00 57.68 49 SER D O 1
ATOM 2683 N N . ASN D 2 14 ? 1.720 -49.242 -0.899 1.00 54.92 50 ASN D N 1
ATOM 2684 C CA . ASN D 2 14 ? 2.037 -49.651 0.459 1.00 49.09 50 ASN D CA 1
ATOM 2685 C C . ASN D 2 14 ? 3.142 -50.700 0.429 1.00 55.29 50 ASN D C 1
ATOM 2686 O O . ASN D 2 14 ? 3.220 -51.527 -0.484 1.00 61.09 50 ASN D O 1
ATOM 2691 N N . VAL D 2 15 ? 4.009 -50.662 1.435 1.00 50.75 51 VAL D N 1
ATOM 2692 C CA . VAL D 2 15 ? 5.156 -51.559 1.503 1.00 56.06 51 VAL D CA 1
ATOM 2693 C C . VAL D 2 15 ? 5.157 -52.253 2.858 1.00 51.72 51 VAL D C 1
ATOM 2694 O O . VAL D 2 15 ? 4.981 -51.606 3.895 1.00 48.08 51 VAL D O 1
ATOM 2698 N N . SER D 2 16 ? 5.355 -53.564 2.846 1.00 49.24 52 SER D N 1
ATOM 2699 C CA . SER D 2 16 ? 5.536 -54.352 4.057 1.00 59.15 52 SER D CA 1
ATOM 2700 C C . SER D 2 16 ? 6.892 -55.038 3.949 1.00 56.25 52 SER D C 1
ATOM 2701 O O . SER D 2 16 ? 7.147 -55.738 2.968 1.00 57.04 52 SER D O 1
ATOM 2704 N N . VAL D 2 17 ? 7.771 -54.807 4.928 1.00 53.49 53 VAL D N 1
ATOM 2705 C CA . VAL D 2 17 ? 9.109 -55.397 4.929 1.00 58.34 53 VAL D CA 1
ATOM 2706 C C . VAL D 2 17 ? 9.521 -55.692 6.363 1.00 54.33 53 VAL D C 1
ATOM 2707 O O . VAL D 2 17 ? 9.134 -54.987 7.299 1.00 52.44 53 VAL D O 1
ATOM 2711 N N . ALA D 2 18 ? 10.339 -56.729 6.527 1.00 58.78 54 ALA D N 1
ATOM 2712 C CA . ALA D 2 18 ? 10.858 -57.075 7.841 1.00 59.46 54 ALA D CA 1
ATOM 2713 C C . ALA D 2 18 ? 11.906 -56.065 8.298 1.00 61.90 54 ALA D C 1
ATOM 2714 O O . ALA D 2 18 ? 12.578 -55.423 7.485 1.00 57.01 54 ALA D O 1
ATOM 2716 N N . VAL D 2 19 ? 12.034 -55.935 9.624 1.00 56.16 55 VAL D N 1
ATOM 2717 C CA . VAL D 2 19 ? 13.089 -55.124 10.225 1.00 55.36 55 VAL D CA 1
ATOM 2718 C C . VAL D 2 19 ? 14.433 -55.466 9.597 1.00 55.07 55 VAL D C 1
ATOM 2719 O O . VAL D 2 19 ? 14.733 -56.634 9.331 1.00 55.20 55 VAL D O 1
ATOM 2723 N N . GLY D 2 20 ? 15.251 -54.441 9.352 1.00 51.75 56 GLY D N 1
ATOM 2724 C CA . GLY D 2 20 ? 16.578 -54.631 8.805 1.00 49.24 56 GLY D CA 1
ATOM 2725 C C . GLY D 2 20 ? 16.648 -54.639 7.293 1.00 55.33 56 GLY D C 1
ATOM 2726 O O . GLY D 2 20 ? 17.739 -54.473 6.738 1.00 57.55 56 GLY D O 1
ATOM 2727 N N . ARG D 2 21 ? 15.520 -54.831 6.613 1.00 51.76 57 ARG D N 1
ATOM 2728 C CA . ARG D 2 21 ? 15.443 -54.755 5.163 1.00 50.31 57 ARG D CA 1
ATOM 2729 C C . ARG D 2 21 ? 15.228 -53.309 4.711 1.00 49.27 57 ARG D C 1
ATOM 2730 O O . ARG D 2 21 ? 14.981 -52.405 5.515 1.00 46.30 57 ARG D O 1
ATOM 2738 N N . ASP D 2 22 ? 15.313 -53.098 3.400 1.00 47.42 58 ASP D N 1
ATOM 2739 C CA . ASP D 2 22 ? 15.157 -51.779 2.807 1.00 47.35 58 ASP D CA 1
ATOM 2740 C C . ASP D 2 22 ? 13.772 -51.624 2.181 1.00 44.80 58 ASP D C 1
ATOM 2741 O O . ASP D 2 22 ? 13.112 -52.599 1.819 1.00 45.52 58 ASP D O 1
ATOM 2746 N N . ALA D 2 23 ? 13.327 -50.374 2.067 1.00 43.19 59 ALA D N 1
ATOM 2747 C CA . ALA D 2 23 ? 12.052 -50.072 1.435 1.00 44.72 59 ALA D CA 1
ATOM 2748 C C . ALA D 2 23 ? 12.242 -48.953 0.426 1.00 48.71 59 ALA D C 1
ATOM 2749 O O . ALA D 2 23 ? 13.169 -48.148 0.539 1.00 45.92 59 ALA D O 1
ATOM 2751 N N . THR D 2 24 ? 11.355 -48.918 -0.568 1.00 42.48 60 THR D N 1
ATOM 2752 C CA . THR D 2 24 ? 11.318 -47.823 -1.527 1.00 47.60 60 THR D CA 1
ATOM 2753 C C . THR D 2 24 ? 9.872 -47.422 -1.757 1.00 45.45 60 THR D C 1
ATOM 2754 O O . THR D 2 24 ? 9.022 -48.279 -2.016 1.00 43.68 60 THR D O 1
ATOM 2758 N N . PHE D 2 25 ? 9.593 -46.127 -1.643 1.00 42.82 61 PHE D N 1
ATO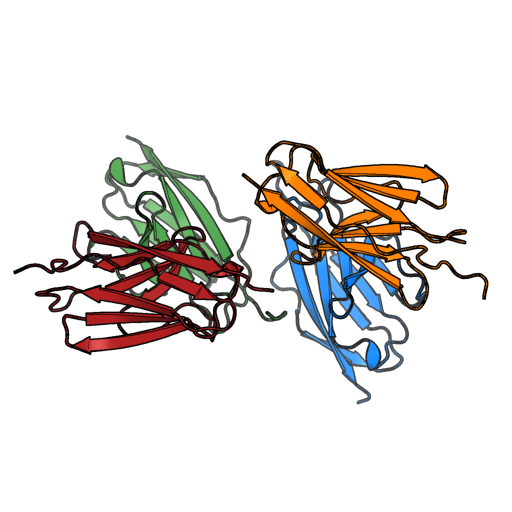M 2759 C CA . PHE D 2 25 ? 8.326 -45.561 -2.078 1.00 45.81 61 PHE D CA 1
ATOM 2760 C C . PHE D 2 25 ? 8.557 -44.757 -3.345 1.00 45.91 61 PHE D C 1
ATOM 2761 O O . PHE D 2 25 ? 9.605 -44.121 -3.506 1.00 44.37 61 PHE D O 1
ATOM 2769 N N . THR D 2 26 ? 7.583 -44.795 -4.245 1.00 47.14 62 THR D N 1
ATOM 2770 C CA . THR D 2 26 ? 7.763 -44.226 -5.568 1.00 46.31 62 THR D CA 1
ATOM 2771 C C . THR D 2 26 ? 6.586 -43.339 -5.913 1.00 49.10 62 THR D C 1
ATOM 2772 O O . THR D 2 26 ? 5.423 -43.756 -5.820 1.00 47.77 62 THR D O 1
ATOM 2776 N N . CYS D 2 27 ? 6.908 -42.118 -6.304 1.00 47.35 63 CYS D N 1
ATOM 2777 C CA . CYS D 2 27 ? 5.943 -41.137 -6.755 1.00 51.69 63 CYS D CA 1
ATOM 2778 C C . CYS D 2 27 ? 6.040 -41.056 -8.273 1.00 50.60 63 CYS D C 1
ATOM 2779 O O . CYS D 2 27 ? 7.081 -40.663 -8.811 1.00 44.19 63 CYS D O 1
ATOM 2782 N N . HIS D 2 28 ? 4.973 -41.461 -8.952 1.00 49.61 64 HIS D N 1
ATOM 2783 C CA . HIS D 2 28 ? 4.899 -41.442 -10.408 1.00 53.41 64 HIS D CA 1
ATOM 2784 C C . HIS D 2 28 ? 4.101 -40.222 -10.851 1.00 52.25 64 HIS D C 1
ATOM 2785 O O . HIS D 2 28 ? 2.918 -40.100 -10.524 1.00 53.62 64 HIS D O 1
ATOM 2792 N N . VAL D 2 29 ? 4.744 -39.327 -11.600 1.00 54.46 65 VAL D N 1
ATOM 2793 C CA . VAL D 2 29 ? 4.128 -38.082 -12.033 1.00 58.96 65 VAL D CA 1
ATOM 2794 C C . VAL D 2 29 ? 4.279 -37.951 -13.544 1.00 65.39 65 VAL D C 1
ATOM 2795 O O . VAL D 2 29 ? 4.997 -38.715 -14.191 1.00 69.47 65 VAL D O 1
ATOM 2799 N N . ARG D 2 30 ? 3.568 -36.971 -14.104 1.00 61.70 66 ARG D N 1
ATOM 2800 C CA . ARG D 2 30 ? 3.769 -36.536 -15.477 1.00 54.56 66 ARG D CA 1
ATOM 2801 C C . ARG D 2 30 ? 3.707 -35.015 -15.528 1.00 58.13 66 ARG D C 1
ATOM 2802 O O . ARG D 2 30 ? 3.009 -34.382 -14.732 1.00 58.78 66 ARG D O 1
ATOM 2804 N N . HIS D 2 31 ? 4.465 -34.437 -16.463 1.00 55.84 67 HIS D N 1
ATOM 2805 C CA . HIS D 2 31 ? 4.466 -32.995 -16.740 1.00 58.02 67 HIS D CA 1
ATOM 2806 C C . HIS D 2 31 ? 4.977 -32.182 -15.556 1.00 53.68 67 HIS D C 1
ATOM 2807 O O . HIS D 2 31 ? 4.522 -31.059 -15.315 1.00 52.28 67 HIS D O 1
ATOM 2814 N N . LEU D 2 32 ? 5.943 -32.744 -14.828 1.00 51.43 68 LEU D N 1
ATOM 2815 C CA . LEU D 2 32 ? 6.482 -32.076 -13.647 1.00 49.65 68 LEU D CA 1
ATOM 2816 C C . LEU D 2 32 ? 7.060 -30.709 -13.995 1.00 51.77 68 LEU D C 1
ATOM 2817 O O . LEU D 2 32 ? 6.881 -29.742 -13.244 1.00 48.17 68 LEU D O 1
ATOM 2822 N N . GLY D 2 33 ? 7.756 -30.611 -15.123 1.00 51.33 69 GLY D N 1
ATOM 2823 C CA . GLY D 2 33 ? 8.350 -29.345 -15.512 1.00 54.57 69 GLY D CA 1
ATOM 2824 C C . GLY D 2 33 ? 9.331 -28.854 -14.469 1.00 52.15 69 GLY D C 1
ATOM 2825 O O . GLY D 2 33 ? 10.179 -29.602 -13.970 1.00 53.39 69 GLY D O 1
ATOM 2826 N N . GLY D 2 34 ? 9.208 -27.577 -14.124 1.00 53.98 70 GLY D N 1
ATOM 2827 C CA . GLY D 2 34 ? 9.990 -26.932 -13.092 1.00 47.98 70 GLY D CA 1
ATOM 2828 C C . GLY D 2 34 ? 9.483 -27.111 -11.680 1.00 42.85 70 GLY D C 1
ATOM 2829 O O . GLY D 2 34 ? 10.105 -26.593 -10.747 1.00 42.53 70 GLY D O 1
ATOM 2830 N N . TYR D 2 35 ? 8.368 -27.815 -11.487 1.00 38.87 71 TYR D N 1
ATOM 2831 C CA . TYR D 2 35 ? 7.887 -28.106 -10.146 1.00 40.23 71 TYR D CA 1
ATOM 2832 C C . TYR D 2 35 ? 8.757 -29.188 -9.502 1.00 40.17 71 TYR D C 1
ATOM 2833 O O . TYR D 2 35 ? 9.573 -29.840 -10.166 1.00 39.57 71 TYR D O 1
ATOM 2842 N N . ARG D 2 36 ? 8.575 -29.370 -8.188 1.00 33.87 72 ARG D N 1
ATOM 2843 C CA . ARG D 2 36 ? 9.481 -30.153 -7.360 1.00 34.09 72 ARG D CA 1
ATOM 2844 C C . ARG D 2 36 ? 8.712 -31.136 -6.486 1.00 36.09 72 ARG D C 1
ATOM 2845 O O . ARG D 2 36 ? 7.710 -30.775 -5.856 1.00 32.46 72 ARG D O 1
ATOM 2853 N N . VAL D 2 37 ? 9.229 -32.360 -6.406 1.00 37.94 73 VAL D N 1
ATOM 2854 C CA . VAL D 2 37 ? 8.661 -33.428 -5.585 1.00 35.69 73 VAL D CA 1
ATOM 2855 C C . VAL D 2 37 ? 9.245 -33.373 -4.179 1.00 37.81 73 VAL D C 1
ATOM 2856 O O . VAL D 2 37 ? 10.471 -33.409 -3.997 1.00 36.57 73 VAL D O 1
ATOM 2860 N N . GLY D 2 38 ? 8.367 -33.328 -3.177 1.00 32.76 74 GLY D N 1
ATOM 2861 C CA . GLY D 2 38 ? 8.774 -33.384 -1.783 1.00 29.34 74 GLY D CA 1
ATOM 2862 C C . GLY D 2 38 ? 8.282 -34.663 -1.131 1.00 31.96 74 GLY D C 1
ATOM 2863 O O . GLY D 2 38 ? 7.257 -35.232 -1.529 1.00 32.97 74 GLY D O 1
ATOM 2864 N N . TRP D 2 39 ? 9.026 -35.117 -0.122 1.00 29.95 75 TRP D N 1
ATOM 2865 C CA . TRP D 2 39 ? 8.692 -36.316 0.625 1.00 28.12 75 TRP D CA 1
ATOM 2866 C C . TRP D 2 39 ? 8.647 -35.972 2.107 1.00 31.88 75 TRP D C 1
ATOM 2867 O O . TRP D 2 39 ? 9.541 -35.283 2.614 1.00 29.20 75 TRP D O 1
ATOM 2878 N N . LEU D 2 40 ? 7.638 -36.479 2.810 1.00 29.06 76 LEU D N 1
ATOM 2879 C CA . LEU D 2 40 ? 7.466 -36.119 4.213 1.00 30.38 76 LEU D CA 1
ATOM 2880 C C . LEU D 2 40 ? 6.883 -37.310 4.960 1.00 33.37 76 LEU D C 1
ATOM 2881 O O . LEU D 2 40 ? 6.026 -38.016 4.427 1.00 38.24 76 LEU D O 1
ATOM 2886 N N . LYS D 2 41 ? 7.350 -37.540 6.188 1.00 30.81 77 LYS D N 1
ATOM 2887 C CA . LYS D 2 41 ? 6.787 -38.606 7.012 1.00 28.35 77 LYS D CA 1
ATOM 2888 C C . LYS D 2 41 ? 5.519 -38.101 7.694 1.00 27.93 77 LYS D C 1
ATOM 2889 O O . LYS D 2 41 ? 5.570 -37.130 8.450 1.00 28.55 77 LYS D O 1
ATOM 2895 N N . ALA D 2 42 ? 4.387 -38.768 7.458 1.00 28.66 78 ALA D N 1
ATOM 2896 C CA . ALA D 2 42 ? 3.100 -38.175 7.819 1.00 34.46 78 ALA D CA 1
ATOM 2897 C C . ALA D 2 42 ? 2.902 -38.071 9.332 1.00 38.83 78 ALA D C 1
ATOM 2898 O O . ALA D 2 42 ? 2.376 -37.063 9.818 1.00 35.44 78 ALA D O 1
ATOM 2900 N N . ASP D 2 43 ? 3.299 -39.095 10.100 1.00 32.48 79 ASP D N 1
ATOM 2901 C CA . ASP D 2 43 ? 2.912 -39.108 11.512 1.00 37.28 79 ASP D CA 1
ATOM 2902 C C . ASP D 2 43 ? 3.772 -38.165 12.356 1.00 37.95 79 ASP D C 1
ATOM 2903 O O . ASP D 2 43 ? 3.254 -37.491 13.254 1.00 37.84 79 ASP D O 1
ATOM 2908 N N . THR D 2 44 ? 5.071 -38.073 12.067 1.00 33.14 80 THR D N 1
ATOM 2909 C CA . THR D 2 44 ? 5.952 -37.106 12.711 1.00 34.10 80 THR D CA 1
ATOM 2910 C C . THR D 2 44 ? 5.996 -35.756 12.005 1.00 34.59 80 THR D C 1
ATOM 2911 O O . THR D 2 44 ? 6.515 -34.791 12.579 1.00 31.34 80 THR D O 1
ATOM 2915 N N . LYS D 2 45 ? 5.471 -35.666 10.781 1.00 32.02 81 LYS D N 1
ATOM 2916 C CA . LYS D 2 45 ? 5.531 -34.508 9.887 1.00 26.13 81 LYS D CA 1
ATOM 2917 C C . LYS D 2 45 ? 6.950 -34.187 9.412 1.00 30.21 81 LYS D C 1
ATOM 2918 O O . LYS D 2 45 ? 7.154 -33.141 8.783 1.00 29.14 81 LYS D O 1
ATOM 2924 N N . ALA D 2 46 ? 7.929 -35.060 9.674 1.00 26.56 82 ALA D N 1
ATOM 2925 C CA . ALA D 2 46 ? 9.327 -34.772 9.365 1.00 27.12 82 ALA D CA 1
ATOM 2926 C C . ALA D 2 46 ? 9.583 -34.758 7.861 1.00 27.77 82 ALA D C 1
ATOM 2927 O O . ALA D 2 46 ? 9.289 -35.733 7.163 1.00 25.93 82 ALA D O 1
ATOM 2929 N N . ILE D 2 47 ? 10.184 -33.674 7.369 1.00 24.94 83 ILE D N 1
ATOM 2930 C CA . ILE D 2 47 ? 10.516 -33.596 5.949 1.00 28.04 83 ILE D CA 1
ATOM 2931 C C . ILE D 2 47 ? 11.627 -34.580 5.645 1.00 29.64 83 ILE D C 1
ATOM 2932 O O . ILE D 2 47 ? 12.681 -34.577 6.303 1.00 26.18 83 ILE D O 1
ATOM 2937 N N . GLN D 2 48 ? 11.407 -35.421 4.640 1.00 27.53 84 GLN D N 1
ATOM 2938 C CA . GLN D 2 48 ? 12.460 -36.364 4.283 1.00 28.60 84 GLN D CA 1
ATOM 2939 C C . GLN D 2 48 ? 13.376 -35.797 3.201 1.00 28.37 84 GLN D C 1
ATOM 2940 O O . GLN D 2 48 ? 14.604 -35.879 3.323 1.00 30.59 84 GLN D O 1
ATOM 2946 N N . ALA D 2 49 ? 12.802 -35.192 2.162 1.00 27.20 85 ALA D N 1
ATOM 2947 C CA . ALA D 2 49 ? 13.594 -34.762 1.016 1.00 27.57 85 ALA D CA 1
ATOM 2948 C C . ALA D 2 49 ? 12.779 -33.798 0.173 1.00 27.49 85 ALA D C 1
ATOM 2949 O O . ALA D 2 49 ? 11.548 -33.782 0.238 1.00 29.53 85 ALA D O 1
ATOM 2951 N N . ILE D 2 50 ? 13.491 -32.996 -0.626 1.00 27.73 86 ILE D N 1
ATOM 2952 C CA . ILE D 2 50 ? 12.888 -32.127 -1.640 1.00 29.53 86 ILE D CA 1
ATOM 2953 C C . ILE D 2 50 ? 13.765 -32.215 -2.875 1.00 29.75 86 ILE D C 1
ATOM 2954 O O . ILE D 2 50 ? 14.980 -31.998 -2.786 1.00 31.38 86 ILE D O 1
ATOM 2959 N N . HIS D 2 51 ? 13.163 -32.560 -4.013 1.00 29.16 87 HIS D N 1
ATOM 2960 C CA . HIS D 2 51 ? 13.872 -32.698 -5.286 1.00 34.02 87 HIS D CA 1
ATOM 2961 C C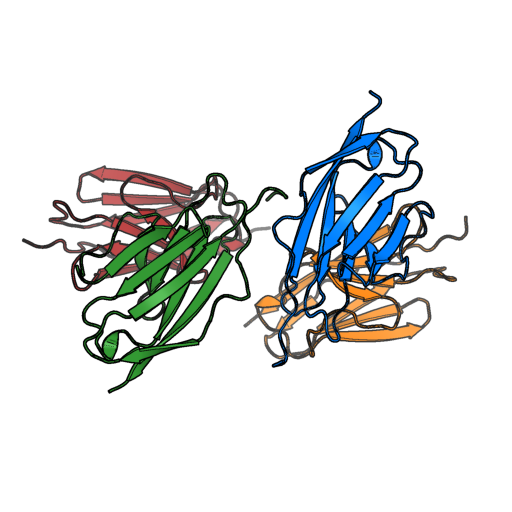 . HIS D 2 51 ? 15.029 -33.695 -5.161 1.00 37.61 87 HIS D C 1
ATOM 2962 O O . HIS D 2 51 ? 14.800 -34.900 -5.002 1.00 36.09 87 HIS D O 1
ATOM 2969 N N . GLU D 2 52 ? 16.274 -33.224 -5.257 1.00 31.83 88 GLU D N 1
ATOM 2970 C CA . GLU D 2 52 ? 17.433 -34.097 -5.119 1.00 34.15 88 GLU D CA 1
ATOM 2971 C C . GLU D 2 52 ? 18.126 -33.964 -3.771 1.00 34.00 88 GLU D C 1
ATOM 2972 O O . GLU D 2 52 ? 19.172 -34.582 -3.565 1.00 39.38 88 GLU D O 1
ATOM 2978 N N . ASN D 2 53 ? 17.585 -33.173 -2.856 1.00 32.28 89 ASN D N 1
ATOM 2979 C CA . ASN D 2 53 ? 18.214 -32.931 -1.562 1.00 33.43 89 ASN D CA 1
ATOM 2980 C C . ASN D 2 53 ? 17.542 -33.783 -0.495 1.00 34.76 89 ASN D C 1
ATOM 2981 O O . ASN D 2 53 ? 16.338 -33.666 -0.278 1.00 31.78 89 ASN D O 1
ATOM 2986 N N . VAL D 2 54 ? 18.313 -34.618 0.180 1.00 32.93 90 VAL D N 1
ATOM 2987 C CA . VAL D 2 54 ? 17.814 -35.240 1.397 1.00 32.20 90 VAL D CA 1
ATOM 2988 C C . VAL D 2 54 ? 17.847 -34.194 2.494 1.00 31.40 90 VAL D C 1
ATOM 2989 O O . VAL D 2 54 ? 18.862 -33.515 2.686 1.00 33.16 90 VAL D O 1
ATOM 2993 N N . ILE D 2 55 ? 16.732 -34.031 3.195 1.00 28.59 91 ILE D N 1
ATOM 2994 C CA . ILE D 2 55 ? 16.648 -33.022 4.240 1.00 27.21 91 ILE D CA 1
ATOM 2995 C C . ILE D 2 55 ? 16.816 -33.632 5.631 1.00 26.90 91 ILE D C 1
ATOM 2996 O O . ILE D 2 55 ? 17.571 -33.105 6.446 1.00 29.98 91 ILE D O 1
ATOM 3001 N N . THR D 2 56 ? 16.171 -34.762 5.908 1.00 25.84 92 THR D N 1
ATOM 3002 C CA . THR D 2 56 ? 16.367 -35.418 7.200 1.00 27.01 92 THR D CA 1
ATOM 3003 C C . THR D 2 56 ? 17.817 -35.847 7.391 1.00 34.09 92 THR D C 1
ATOM 3004 O O . THR D 2 56 ? 18.490 -36.300 6.455 1.00 32.19 92 THR D O 1
ATOM 3008 N N . HIS D 2 57 ? 18.301 -35.725 8.618 1.00 31.52 93 HIS D N 1
ATOM 3009 C CA . HIS D 2 57 ? 19.636 -36.208 8.919 1.00 32.30 93 HIS D CA 1
ATOM 3010 C C . HIS D 2 57 ? 19.635 -37.672 9.329 1.00 39.46 93 HIS D C 1
ATOM 3011 O O . HIS D 2 57 ? 20.655 -38.172 9.807 1.00 43.89 93 HIS D O 1
ATOM 3018 N N . ASN D 2 58 ? 18.511 -38.375 9.150 1.00 36.79 94 ASN D N 1
ATOM 3019 C CA . ASN D 2 58 ? 18.517 -39.831 9.213 1.00 37.37 94 ASN D CA 1
ATOM 3020 C C . ASN D 2 58 ? 19.436 -40.355 8.111 1.00 38.93 94 ASN D C 1
ATOM 3021 O O . ASN D 2 58 ? 19.148 -40.157 6.925 1.00 39.10 94 ASN D O 1
ATOM 3026 N N . PRO D 2 59 ? 20.557 -41.006 8.451 1.00 46.22 95 PRO D N 1
ATOM 3027 C CA . PRO D 2 59 ? 21.495 -41.441 7.405 1.00 43.10 95 PRO D CA 1
ATOM 3028 C C . PRO D 2 59 ? 20.957 -42.564 6.539 1.00 40.59 95 PRO D C 1
ATOM 3029 O O . PRO D 2 59 ? 21.537 -42.840 5.482 1.00 39.99 95 PRO D O 1
ATOM 3033 N N . ARG D 2 60 ? 19.870 -43.211 6.942 1.00 39.24 96 ARG D N 1
ATOM 3034 C CA . ARG D 2 60 ? 19.329 -44.329 6.183 1.00 35.56 96 ARG D CA 1
ATOM 3035 C C . ARG D 2 60 ? 18.430 -43.898 5.025 1.00 39.99 96 ARG D C 1
ATOM 3036 O O . ARG D 2 60 ? 18.015 -44.759 4.243 1.00 39.60 96 ARG D O 1
ATOM 3044 N N . VAL D 2 61 ? 18.148 -42.602 4.870 1.00 36.11 97 VAL D N 1
ATOM 3045 C CA . VAL D 2 61 ? 17.228 -42.105 3.848 1.00 36.96 97 VAL D CA 1
ATOM 3046 C C . VAL D 2 61 ? 18.017 -41.529 2.674 1.00 39.28 97 VAL D C 1
ATOM 3047 O O . VAL D 2 61 ? 18.918 -40.699 2.862 1.00 34.99 97 VAL D O 1
ATOM 3051 N N . THR D 2 62 ? 17.666 -41.945 1.459 1.00 35.28 98 THR D N 1
ATOM 3052 C CA . THR D 2 62 ? 18.200 -41.335 0.249 1.00 39.87 98 THR D CA 1
ATOM 3053 C C . THR D 2 62 ? 17.058 -41.091 -0.734 1.00 36.38 98 THR D C 1
ATOM 3054 O O . THR D 2 62 ? 15.916 -41.518 -0.516 1.00 35.90 98 THR D O 1
ATOM 3058 N N . VAL D 2 63 ? 17.367 -40.382 -1.823 1.00 37.78 99 VAL D N 1
ATOM 3059 C CA . VAL D 2 63 ? 16.413 -40.185 -2.912 1.00 39.84 99 VAL D CA 1
ATOM 3060 C C . VAL D 2 63 ? 17.090 -40.475 -4.239 1.00 50.18 99 VAL D C 1
ATOM 3061 O O . VAL D 2 63 ? 18.309 -40.344 -4.388 1.00 51.43 99 VAL D O 1
ATOM 3065 N N . SER D 2 64 ? 16.276 -40.875 -5.209 1.00 45.26 100 SER D N 1
ATOM 3066 C CA . SER D 2 64 ? 16.719 -40.996 -6.582 1.00 39.56 100 SER D CA 1
ATOM 3067 C C . SER D 2 64 ? 15.520 -40.712 -7.480 1.00 37.18 100 SER D C 1
ATOM 3068 O O . SER D 2 64 ? 14.373 -40.664 -7.029 1.00 39.09 100 SER D O 1
ATOM 3071 N N . HIS D 2 65 ? 15.793 -40.510 -8.762 1.00 40.03 101 HIS D N 1
ATOM 3072 C CA . HIS D 2 65 ? 14.705 -40.453 -9.723 1.00 46.73 101 HIS D CA 1
ATOM 3073 C C . HIS D 2 65 ? 15.179 -41.058 -11.027 1.00 49.67 101 HIS D C 1
ATOM 3074 O O . HIS D 2 65 ? 16.272 -40.732 -11.497 1.00 57.02 101 HIS D O 1
ATOM 3081 N N . LEU D 2 66 ? 14.376 -41.973 -11.579 1.00 50.31 102 LEU D N 1
ATOM 3082 C CA . LEU D 2 66 ? 14.779 -42.674 -12.797 1.00 57.98 102 LEU D CA 1
ATOM 3083 C C . LEU D 2 66 ? 14.649 -41.773 -14.011 1.00 63.36 102 LEU D C 1
ATOM 3084 O O . LEU D 2 66 ? 15.482 -41.818 -14.923 1.00 73.67 102 LEU D O 1
ATOM 3089 N N . ASP D 2 67 ? 13.599 -40.967 -14.044 1.00 52.21 103 ASP D N 1
ATOM 3090 C CA . ASP D 2 67 ? 13.351 -40.030 -15.118 1.00 57.32 103 ASP D CA 1
ATOM 3091 C C . ASP D 2 67 ? 12.574 -38.880 -14.501 1.00 55.71 103 ASP D C 1
ATOM 3092 O O . ASP D 2 67 ? 12.385 -38.826 -13.284 1.00 57.37 103 ASP D O 1
ATOM 3097 N N . GLN D 2 68 ? 12.109 -37.958 -15.340 1.00 57.75 104 GLN D N 1
ATOM 3098 C CA . GLN D 2 68 ? 11.342 -36.855 -14.777 1.00 63.16 104 GLN D CA 1
ATOM 3099 C C . GLN D 2 68 ? 9.967 -37.293 -14.279 1.00 59.28 104 GLN D C 1
ATOM 3100 O O . GLN D 2 68 ? 9.252 -36.478 -13.689 1.00 51.42 104 GLN D O 1
ATOM 3106 N N . ASN D 2 69 ? 9.592 -38.559 -14.482 1.00 57.42 105 ASN D N 1
ATOM 3107 C CA . ASN D 2 69 ? 8.283 -39.061 -14.097 1.00 56.01 105 ASN D CA 1
ATOM 3108 C C . ASN D 2 69 ? 8.302 -39.931 -12.849 1.00 56.45 105 ASN D C 1
ATOM 3109 O O . ASN D 2 69 ? 7.235 -40.167 -12.268 1.00 58.53 105 ASN D O 1
ATOM 3114 N N . THR D 2 70 ? 9.473 -40.396 -12.409 1.00 51.74 106 THR D N 1
ATOM 3115 C CA . THR D 2 70 ? 9.580 -41.439 -11.391 1.00 50.77 106 THR D CA 1
ATOM 3116 C C . THR D 2 70 ? 10.530 -40.980 -10.295 1.00 49.22 106 THR D C 1
ATOM 3117 O O . THR D 2 70 ? 11.744 -40.907 -10.516 1.00 47.64 106 THR D O 1
ATOM 3121 N N . TRP D 2 71 ? 9.977 -40.687 -9.114 1.00 41.55 107 TRP D N 1
ATOM 3122 C CA . TRP D 2 71 ? 10.706 -40.133 -7.984 1.00 40.28 107 TRP D CA 1
ATOM 3123 C C . TRP D 2 71 ? 10.623 -41.103 -6.814 1.00 43.02 107 TRP D C 1
ATOM 3124 O O . TRP D 2 71 ? 9.526 -41.532 -6.432 1.00 41.68 107 TRP D O 1
ATOM 3135 N N . ASN D 2 72 ? 11.785 -41.455 -6.263 1.00 38.74 108 ASN D N 1
ATOM 3136 C CA . ASN D 2 72 ? 11.909 -42.513 -5.271 1.00 41.01 108 ASN D CA 1
ATOM 3137 C C . ASN D 2 72 ? 12.389 -41.939 -3.950 1.00 41.87 108 ASN D C 1
ATOM 3138 O O . ASN D 2 72 ? 13.223 -41.025 -3.919 1.00 36.53 108 ASN D O 1
ATOM 3143 N N . LEU D 2 73 ? 11.854 -42.488 -2.860 1.00 37.21 109 LEU D N 1
ATOM 3144 C CA . LEU D 2 73 ? 12.394 -42.306 -1.520 1.00 38.41 109 LEU D CA 1
ATOM 3145 C C . LEU D 2 73 ? 12.846 -43.670 -1.021 1.00 38.43 109 LEU D C 1
ATOM 3146 O O . LEU D 2 73 ? 12.039 -44.605 -0.958 1.00 35.75 109 LEU D O 1
ATOM 3151 N N . HIS D 2 74 ? 14.125 -43.790 -0.679 1.00 41.06 110 HIS D N 1
ATOM 3152 C CA . HIS D 2 74 ? 14.713 -45.055 -0.245 1.00 42.02 110 HIS D CA 1
ATOM 3153 C C . HIS D 2 74 ? 15.000 -44.997 1.249 1.00 41.88 110 HIS D C 1
ATOM 3154 O O . HIS D 2 74 ? 15.587 -44.022 1.732 1.00 42.02 110 HIS D O 1
ATOM 3161 N N . ILE D 2 75 ? 14.606 -46.043 1.972 1.00 41.19 111 ILE D N 1
ATOM 3162 C CA . ILE D 2 75 ? 14.887 -46.168 3.400 1.00 44.45 111 ILE D CA 1
ATOM 3163 C C . ILE D 2 75 ? 15.640 -47.475 3.595 1.00 45.28 111 ILE D C 1
ATOM 3164 O O . ILE D 2 75 ? 15.081 -48.565 3.403 1.00 44.11 111 ILE D O 1
ATOM 3169 N N . LYS D 2 76 ? 16.919 -47.367 3.946 1.00 44.14 112 LYS D N 1
ATOM 3170 C CA . LYS D 2 76 ? 17.772 -48.522 4.177 1.00 49.23 112 LYS D CA 1
ATOM 3171 C C . LYS D 2 76 ? 17.571 -49.051 5.593 1.00 49.11 112 LYS D C 1
ATOM 3172 O O . LYS D 2 76 ? 17.298 -48.286 6.524 1.00 51.38 112 LYS D O 1
ATOM 3176 N N . ALA D 2 77 ? 17.679 -50.377 5.737 1.00 45.54 113 ALA D N 1
ATOM 3177 C CA . ALA D 2 77 ? 17.611 -51.072 7.025 1.00 47.58 113 ALA D CA 1
ATOM 3178 C C . ALA D 2 77 ? 16.507 -50.533 7.933 1.00 50.88 113 ALA D C 1
ATOM 3179 O O . ALA D 2 77 ? 16.795 -49.911 8.959 1.00 50.97 113 ALA D O 1
ATOM 3181 N N . VAL D 2 78 ? 15.244 -50.774 7.572 1.00 46.47 114 VAL D N 1
ATOM 3182 C CA . VAL D 2 78 ? 14.150 -50.101 8.256 1.00 47.52 114 VAL D CA 1
ATOM 3183 C C . VAL D 2 78 ? 14.076 -50.529 9.716 1.00 53.65 114 VAL D C 1
ATOM 3184 O O . VAL D 2 78 ? 14.407 -51.664 10.084 1.00 55.39 114 VAL D O 1
ATOM 3188 N N . SER D 2 79 ? 13.632 -49.600 10.552 1.00 58.75 115 SER D N 1
ATOM 3189 C CA . SER D 2 79 ? 13.447 -49.806 11.973 1.00 58.10 115 SER D CA 1
ATOM 3190 C C . SER D 2 79 ? 11.969 -49.668 12.308 1.00 56.46 115 SER D C 1
ATOM 3191 O O . SER D 2 79 ? 11.173 -49.150 11.519 1.00 46.81 115 SER D O 1
ATOM 3194 N N . GLU D 2 80 ? 11.608 -50.130 13.505 1.00 54.93 116 GLU D N 1
ATOM 3195 C CA . GLU D 2 80 ? 10.218 -50.047 13.936 1.00 60.41 116 GLU D CA 1
ATOM 3196 C C . GLU D 2 80 ? 9.702 -48.614 13.862 1.00 58.60 116 GLU D C 1
ATOM 3197 O O . GLU D 2 80 ? 8.561 -48.375 13.449 1.00 58.47 116 GLU D O 1
ATOM 3203 N N . GLU D 2 81 ? 10.547 -47.639 14.203 1.00 58.64 117 GLU D N 1
ATOM 3204 C CA . GLU D 2 81 ? 10.103 -46.253 14.220 1.00 56.84 117 GLU D CA 1
ATOM 3205 C C . GLU D 2 81 ? 9.926 -45.665 12.824 1.00 49.97 117 GLU D C 1
ATOM 3206 O O . GLU D 2 81 ? 9.417 -44.546 12.709 1.00 45.84 117 GLU D O 1
ATOM 3212 N N . ASP D 2 82 ? 10.330 -46.387 11.772 1.00 50.48 118 ASP D N 1
ATOM 3213 C CA . ASP D 2 82 ? 10.081 -45.973 10.396 1.00 42.54 118 ASP D CA 1
ATOM 3214 C C . ASP D 2 82 ? 8.643 -46.225 9.954 1.00 45.47 118 ASP D C 1
ATOM 3215 O O . ASP D 2 82 ? 8.219 -45.678 8.930 1.00 43.93 118 ASP D O 1
ATOM 3220 N N . ARG D 2 83 ? 7.901 -47.056 10.689 1.00 41.02 119 ARG D N 1
ATOM 3221 C CA . ARG D 2 83 ? 6.510 -47.337 10.372 1.00 45.80 119 ARG D CA 1
ATOM 3222 C C . ARG D 2 83 ? 5.728 -46.039 10.256 1.00 41.29 119 ARG D C 1
ATOM 3223 O O . ARG D 2 83 ? 6.029 -45.053 10.934 1.00 41.51 119 ARG D O 1
ATOM 3231 N N . GLY D 2 84 ? 4.724 -46.038 9.373 1.00 45.16 120 GLY D N 1
ATOM 3232 C CA . GLY D 2 84 ? 3.838 -44.907 9.187 1.00 47.55 120 GLY D CA 1
ATOM 3233 C C . GLY D 2 84 ? 3.686 -44.533 7.726 1.00 44.71 120 GLY D C 1
ATOM 3234 O O . GLY D 2 84 ? 4.112 -45.253 6.817 1.00 43.89 120 GLY D O 1
ATOM 3235 N N . GLY D 2 85 ? 3.067 -43.380 7.492 1.00 40.31 121 GLY D N 1
ATOM 3236 C CA . GLY D 2 85 ? 2.804 -42.925 6.142 1.00 30.69 121 GLY D CA 1
ATOM 3237 C C . GLY D 2 85 ? 3.938 -42.081 5.589 1.00 35.71 121 GLY D C 1
ATOM 3238 O O . GLY D 2 85 ? 4.548 -41.275 6.301 1.00 38.36 121 GLY D O 1
ATOM 3239 N N . TYR D 2 86 ? 4.220 -42.281 4.307 1.00 31.58 122 TYR D N 1
ATOM 3240 C CA . TYR D 2 86 ? 5.185 -41.451 3.594 1.00 33.96 122 TYR D CA 1
ATOM 3241 C C . TYR D 2 86 ? 4.434 -40.719 2.495 1.00 31.91 122 TYR D C 1
ATOM 3242 O O . TYR D 2 86 ? 3.821 -41.352 1.630 1.00 33.04 122 TYR D O 1
ATOM 3251 N N . MET D 2 87 ? 4.455 -39.392 2.560 1.00 29.36 123 MET D N 1
ATOM 3252 C CA . MET D 2 87 ? 3.678 -38.542 1.669 1.00 34.82 123 MET D CA 1
ATOM 3253 C C . MET D 2 87 ? 4.580 -37.980 0.588 1.00 31.53 123 MET D C 1
ATOM 3254 O O . MET D 2 87 ? 5.618 -37.380 0.881 1.00 30.08 123 MET D O 1
ATOM 3259 N N . CYS D 2 88 ? 4.169 -38.156 -0.651 1.00 32.62 124 CYS D N 1
ATOM 3260 C CA . CYS D 2 88 ? 4.787 -37.473 -1.765 1.00 34.84 124 CYS D CA 1
ATOM 3261 C C . CYS D 2 88 ? 3.954 -36.244 -2.115 1.00 36.71 124 CYS D C 1
ATOM 3262 O O . CYS D 2 88 ? 2.719 -36.293 -2.118 1.00 38.72 124 CYS D O 1
ATOM 3265 N N . GLN D 2 89 ? 4.638 -35.159 -2.447 1.00 34.24 125 GLN D N 1
ATOM 3266 C CA . GLN D 2 89 ? 4.051 -33.834 -2.500 1.00 37.30 125 GLN D CA 1
ATOM 3267 C C . GLN D 2 89 ? 4.596 -33.085 -3.713 1.00 33.79 125 GLN D C 1
ATOM 3268 O O . GLN D 2 89 ? 5.796 -33.136 -3.988 1.00 34.00 125 GLN D O 1
ATOM 3274 N N . LEU D 2 90 ? 3.709 -32.419 -4.457 1.00 30.71 126 LEU D N 1
ATOM 3275 C CA . LEU D 2 90 ? 4.081 -31.529 -5.551 1.00 29.94 126 LEU D CA 1
ATOM 3276 C C . LEU D 2 90 ? 3.802 -30.088 -5.142 1.00 32.84 126 LEU D C 1
ATOM 3277 O O . LEU D 2 90 ? 2.745 -29.797 -4.572 1.00 33.57 126 LEU D O 1
ATOM 3282 N N . ASN D 2 91 ? 4.727 -29.173 -5.451 1.00 28.39 127 ASN D N 1
ATOM 3283 C CA . ASN D 2 91 ? 4.481 -27.764 -5.121 1.00 28.28 127 ASN D CA 1
ATOM 3284 C C . ASN D 2 91 ? 3.673 -27.027 -6.190 1.00 27.83 127 ASN D C 1
ATOM 3285 O O . ASN D 2 91 ? 3.925 -25.855 -6.479 1.00 29.82 127 ASN D O 1
ATOM 3290 N N . THR D 2 92 ? 2.697 -27.691 -6.781 1.00 24.75 128 THR D N 1
ATOM 3291 C CA . THR D 2 92 ? 1.659 -26.977 -7.516 1.00 30.40 128 THR D CA 1
ATOM 3292 C C . THR D 2 92 ? 0.886 -26.077 -6.557 1.00 34.30 128 THR D C 1
ATOM 3293 O O . THR D 2 92 ? 1.054 -26.135 -5.337 1.00 34.02 128 THR D O 1
ATOM 3297 N N . ASP D 2 93 ? 0.020 -25.239 -7.118 1.00 35.52 129 ASP D N 1
ATOM 3298 C CA . ASP D 2 93 ? -0.761 -24.292 -6.323 1.00 38.68 129 ASP D CA 1
ATOM 3299 C C . ASP D 2 93 ? -2.211 -24.404 -6.751 1.00 37.63 129 ASP D C 1
ATOM 3300 O O . ASP D 2 93 ? -2.568 -23.946 -7.850 1.00 39.53 129 ASP D O 1
ATOM 3305 N N . PRO D 2 94 ? -3.078 -25.031 -5.940 1.00 39.21 130 PRO D N 1
ATOM 3306 C CA . PRO D 2 94 ? -2.818 -25.720 -4.673 1.00 38.08 130 PRO D CA 1
ATOM 3307 C C . PRO D 2 94 ? -1.923 -26.948 -4.800 1.00 37.54 130 PRO D C 1
ATOM 3308 O O . PRO D 2 94 ? -1.778 -27.520 -5.883 1.00 34.63 130 PRO D O 1
ATOM 3312 N N . MET D 2 95 ? -1.326 -27.340 -3.681 1.00 31.25 131 MET D N 1
ATOM 3313 C CA . MET D 2 95 ? -0.456 -28.502 -3.669 1.00 33.10 131 MET D CA 1
ATOM 3314 C C . MET D 2 95 ? -1.250 -29.763 -3.971 1.00 32.88 131 MET D C 1
ATOM 3315 O O . MET D 2 95 ? -2.473 -29.808 -3.836 1.00 40.58 131 MET D O 1
ATOM 3320 N N . LYS D 2 96 ? -0.539 -30.794 -4.408 1.00 39.77 132 LYS D N 1
ATOM 3321 C CA . LYS D 2 96 ? -1.128 -32.107 -4.607 1.00 43.47 132 LYS D CA 1
ATOM 3322 C C . LYS D 2 96 ? -0.267 -33.121 -3.879 1.00 35.58 132 LYS D C 1
ATOM 3323 O O . LYS D 2 96 ? 0.926 -32.893 -3.676 1.00 33.72 132 LYS D O 1
ATOM 3329 N N . SER D 2 97 ? -0.882 -34.233 -3.470 1.00 39.47 133 SER D N 1
ATOM 3330 C CA . SER D 2 97 ? -0.140 -35.197 -2.671 1.00 38.86 133 SER D CA 1
ATOM 3331 C C . SER D 2 97 ? -0.791 -36.573 -2.699 1.00 40.60 133 SER D C 1
ATOM 3332 O O . SER D 2 97 ? -1.994 -36.701 -2.922 1.00 45.04 133 SER D O 1
ATOM 3335 N N . GLN D 2 98 ? 0.040 -37.595 -2.478 1.00 41.94 134 GLN D N 1
ATOM 3336 C CA . GLN D 2 98 ? -0.371 -38.973 -2.237 1.00 43.97 134 GLN D CA 1
ATOM 3337 C C . GLN D 2 98 ? 0.408 -39.501 -1.040 1.00 37.16 134 GLN D C 1
ATOM 3338 O O . GLN D 2 98 ? 1.492 -39.007 -0.726 1.00 35.79 134 GLN D O 1
ATOM 3344 N N . ILE D 2 99 ? -0.128 -40.532 -0.387 1.00 39.56 135 ILE D N 1
ATOM 3345 C CA . ILE D 2 99 ? 0.536 -41.146 0.761 1.00 40.81 135 ILE D CA 1
ATOM 3346 C C . ILE D 2 99 ? 0.542 -42.661 0.609 1.00 38.56 135 ILE D C 1
ATOM 3347 O O . ILE D 2 99 ? -0.451 -43.259 0.181 1.00 43.84 135 ILE D O 1
ATOM 3352 N N . GLY D 2 100 ? 1.679 -43.278 0.942 1.00 39.45 136 GLY D N 1
ATOM 3353 C CA . GLY D 2 100 ? 1.761 -44.716 1.068 1.00 40.87 136 GLY D CA 1
ATOM 3354 C C . GLY D 2 100 ? 2.328 -45.059 2.432 1.00 40.72 136 GLY D C 1
ATOM 3355 O O . GLY D 2 100 ? 2.913 -44.220 3.105 1.00 41.45 136 GLY D O 1
ATOM 3356 N N . PHE D 2 101 ? 2.135 -46.306 2.843 1.00 48.79 137 PHE D N 1
ATOM 3357 C CA . PHE D 2 101 ? 2.416 -46.699 4.218 1.00 46.36 137 PHE D CA 1
ATOM 3358 C C . PHE D 2 101 ? 3.447 -47.814 4.286 1.00 44.91 137 PHE D C 1
ATOM 3359 O O . PHE D 2 101 ? 3.349 -48.811 3.563 1.00 52.13 137 PHE D O 1
ATOM 3367 N N . LEU D 2 102 ? 4.424 -47.635 5.168 1.00 41.61 138 LEU D N 1
ATOM 3368 C CA . LEU D 2 102 ? 5.415 -48.653 5.486 1.00 46.79 138 LEU D CA 1
ATOM 3369 C C . LEU D 2 102 ? 4.926 -49.469 6.673 1.00 47.43 138 LEU D C 1
ATOM 3370 O O . LEU D 2 102 ? 4.677 -48.922 7.752 1.00 38.63 138 LEU D O 1
ATOM 3375 N N . ASP D 2 103 ? 4.778 -50.767 6.473 1.00 51.65 139 ASP D N 1
ATOM 3376 C CA . ASP D 2 103 ? 4.513 -51.695 7.558 1.00 53.54 139 ASP D CA 1
ATOM 3377 C C . ASP D 2 103 ? 5.817 -52.409 7.873 1.00 56.00 139 ASP D C 1
ATOM 3378 O O . ASP D 2 103 ? 6.420 -53.016 6.984 1.00 61.37 139 ASP D O 1
ATOM 3383 N N . VAL D 2 104 ? 6.263 -52.310 9.121 1.00 50.70 140 VAL D N 1
ATOM 3384 C CA . VAL D 2 104 ? 7.507 -52.928 9.565 1.00 50.70 140 VAL D CA 1
ATOM 3385 C C . VAL D 2 104 ? 7.133 -54.116 10.435 1.00 53.00 140 VAL D C 1
ATOM 3386 O O . VAL D 2 104 ? 6.608 -53.944 11.542 1.00 54.90 140 VAL D O 1
ATOM 3390 N N . VAL D 2 105 ? 7.389 -55.321 9.941 1.00 60.51 141 VAL D N 1
ATOM 3391 C CA . VAL D 2 105 ? 7.059 -56.544 10.662 1.00 65.10 141 VAL D CA 1
ATOM 3392 C C . VAL D 2 105 ? 8.299 -57.044 11.387 1.00 66.02 141 VAL D C 1
ATOM 3393 O O . VAL D 2 105 ? 9.414 -57.010 10.848 1.00 62.73 141 VAL D O 1
ATOM 3397 N N . ILE D 2 106 ? 8.109 -57.493 12.621 1.00 68.83 142 ILE D N 1
ATOM 3398 C CA . ILE D 2 106 ? 9.204 -58.045 13.411 1.00 69.70 142 ILE D CA 1
ATOM 3399 C C . ILE D 2 106 ? 9.050 -59.560 13.425 1.00 75.98 142 ILE D C 1
ATOM 3400 O O . ILE D 2 106 ? 8.180 -60.091 14.131 1.00 85.41 142 ILE D O 1
ATOM 3405 N N . PRO D 2 107 ? 9.846 -60.293 12.645 1.00 68.75 143 PRO D N 1
ATOM 3406 C CA . PRO D 2 107 ? 9.711 -61.756 12.653 1.00 76.66 143 PRO D CA 1
ATOM 3407 C C . PRO D 2 107 ? 10.200 -62.406 13.939 1.00 83.24 143 PRO D C 1
ATOM 3408 O O . PRO D 2 107 ? 9.642 -63.432 14.344 1.00 89.64 143 PRO D O 1
ATOM 3412 N N . HIS D 2 108 ? 11.211 -61.847 14.598 1.00 82.53 144 HIS D N 1
ATOM 3413 C CA . HIS D 2 108 ? 11.768 -62.469 15.799 1.00 87.93 144 HIS D CA 1
ATOM 3414 C C . HIS D 2 108 ? 11.241 -61.817 17.074 1.00 92.69 144 HIS D C 1
ATOM 3415 O O . HIS D 2 108 ? 11.852 -60.893 17.609 1.00 91.53 144 HIS D O 1
#

Solvent-accessible surface area: 20314 Å² total; per-residue (Å²): 128,96,174,64,76,1,57,19,40,24,111,20,77,17,87,28,85,20,79,37,31,128,35,0,125,0,8,0,71,2,84,90,35,53,89,23,50,0,2,0,0,20,44,143,36,20,4,0,0,0,17,12,86,87,42,1,6,48,27,141,27,4,75,3,39,77,85,189,147,72,40,17,25,13,0,32,0,79,159,0,41,111,137,0,42,26,28,2,7,0,5,0,7,5,97,107,32,59,34,1,11,0,21,1,48,10,54,133,123,141,189,58,0,84,41,90,128,80,8,85,106,30,80,15,44,64,46,176,94,5,61,1,30,0,72,1,22,115,4,65,73,70,89,1,0,5,0,13,25,93,73,52,10,5,11,0,9,50,110,101,61,19,11,72,11,122,58,6,73,29,45,70,142,60,98,72,20,7,20,0,50,2,129,38,2,25,91,139,11,100,16,3,6,10,0,0,0,8,2,92,110,30,66,46,40,68,0,111,4,60,4,67,174,102,71,57,92,19,0,24,17,33,67,72,24,77,117,106,33,85,21,95,46,27,127,35,0,123,0,9,0,69,4,61,72,37,73,113,34,45,2,2,1,0,15,43,127,38,26,3,0,0,0,16,18,87,100,44,1,8,58,15,163,29,4,78,3,46,72,82,192,144,73,35,17,25,15,0,37,0,62,175,1,72,92,116,1,38,26,53,2,6,0,6,0,7,4,67,103,31,73,51,3,36,0,44,1,49,5,65,172,126,100,4,105,35,98,97,76,8,78,107,29,73,31,30,60,48,171,87,5,59,2,30,0,52,1,30,122,5,62,66,55,82,2,0,4,0,11,22,92,65,51,9,3,12,1,10,46,108,103,58,16,10,71,7,123,49,6,72,31,44,57,144,70,99,73,16,4,12,0,54,2,92,42,2,33,100,109,8,94,15,2,5,6,0,0,0,8,4,89,115,29,69,49,34,69,0,107,3,59,1,65,95,90,204

Sequence (426 aa):
GSWNEPYFDLTMPRNITSLVGKSAYLGCRVKHLGNKTVAWIRHRDLHILTVGTYTYTTDQRFQTSYHRDIDEWTLQIKWAQQRDAGVYECQISTQPVRSYSVNLNIVHHAFQPEFVESISNVSVAVGRDATFTCHVRHLGGYRVGWLKADTKAIQAIHENVITHNPRVTVSHLDQNTWNLHIKAVSEEDRGGYMCQLNTDPMKSQIGFLDVVIGSWNEPYFDLTMPRNITSLVGKSAYLGCRVKHLGNKTVAWIRHRDLHILTVGTYTYTTDQRFQTSYHRDIDEWTLQIKWAQQRDAGVYECQISTQPVRSYSVNLNIVHFQPEFVESISNVSVAVGRDATFTCHVRHLGGYRVGWLKADTKAIQAIHENVITHNPRVTVSHLDQNTWNLHIKAVSEEDRGGYMCQLNTDPMKSQIGFLDVVIPH

Nearest PDB structures (foldseek):
  6nrq-assembly2_C  TM=1.009E+00  e=1.053E-23  Drosophila melanogaster
  5eo9-assembly1_A  TM=9.982E-01  e=2.764E-18  Drosophila melanogaster
  6nrw-assembly2_C  TM=9.674E-01  e=2.940E-15  Drosophila melanogaster
  6eg1-assembly2_C  TM=9.730E-01  e=5.781E-14  Drosophila melanogaster
  6eg0-assembly1_A  TM=9.751E-01  e=1.270E-13  Drosophila melanogaster

B-factor: mean 42.76, std 14.7, range [21.1, 99.33]

GO terms:
  GO:0032589 neuron projection membrane (C, IDA)
  GO:0050808 synapse organization (P, IEP)
  GO:0005515 protein binding (F, IPI)

Secondary structure (DSSP, 8-state):
------EE-TTS-SEEEEETTS-EEEEEEEES-TT--EEEEETTTTEEEEETTEE-SS-TTEEEEEEGGGTEEEEEETT--GGG-EEEEEEE--SS-EEEEEEEEEE--/----EEEEPPPPEEEETTS-EEEEEEEE--TT--EEEEETTT--EEEETTEE-S--TTEEEEEEETTEEEEEE-S--GGG-EEEEEEE--SS-EEEEEEEEEE-/--S---EE-TTS-SEEEEETTS-EEE--BEES-TT--EEEEETTTTEEEEETTEE-S--TTEEEEEETTTTEEEEEETT--GGG-EEEEEEE--SS-EEEEEEEEEE-/---EEEEPPPPEEEETTS-EEEEEEEE--TT--EEEEETTT--EEEETTEE-S--TTEEEEEEETTEEEEEE-S--GGG-EEEEEEE--SS-EEEEEEEEEE---

Radius of gyration: 24.29 Å; Cα contacts (8 Å, |Δi|>4): 1098; chains: 4; bounding box: 59×54×72 Å

Foldseek 3Di:
DDQDDKDWPPPAAQEEEEEAQAKDKHKTAIPRLDPKWKWKAAPVVRHTADIHQRGPDPPVQWGWDADPVRNMTIIIRHNDHQVSFAKMWIWIPDVVIDIDIHGYGYDHD/DLAKDFPDAWEAEEEEAQAKDKIKTFMPSLDPKWKWKAFPPVRHTQDIHQGGDDPPPQWGKDAPDPGIIMIMGGRDDPVSFGWMKIWIPDVVIDIHIYTYHYHD/DDPQAKDKPLPAAQEEEDEAQAKDKGKIAIPSLDPKWKWKAAPVVRHTADIHQRGPDPPVQWTWDADPVRRMTMIIRHNDHQVSFAKMWIWIPDVVIDIDIHGYGYYD/DAKAWDDAWEAAEDEAQAKDKTKTFIPPLPPKKKWKAFPPVRHTQAIHQGGDDPPPQWHWDAPDPGIIMIMGGRDDPVSWGKMKIWIPDVVIDIHIYTYHYDYPD

Organism: Drosophila melanogaster (NCBI:txid7227)

InterPro domains:
  IPR003598 Immunoglobulin subtype 2 [SM00408] (66-144)
  IPR003598 Immunoglobulin subtype 2 [SM00408] (215-290)
  IPR003599 Immunoglobulin domain subtype [SM00409] (60-154)
  IPR003599 Immunoglobulin domain subtype [SM00409] (209-298)
  IPR007110 Immunoglobulin-like domain [PS50835] (53-150)
  IPR007110 Immunoglobulin-like domain [PS50835] (202-294)
  IPR013098 Immunoglobulin I-set [PF07679] (58-142)
  IPR013783 Immunoglobulin-like fold [G3DSA:2.60.40.10] (48-156)
  IPR013783 Immunoglobulin-like fold [G3DSA:2.60.40.10] (204-297)
  IPR036179 Immunoglobulin-like domain superfamily [SSF48726] (53-154)
  IPR036179 Immunoglobulin-like domain superfamily [SSF48726] (209-288)
  IPR037448 Zwei Ig domain protein zig-8 [PTHR23279] (22-334)